Protein AF-A0A1J4K6P7-F1 (afdb_monomer)

Mean predicted aligned error: 7.51 Å

Secondary structure (DSSP, 8-state):
--HHHHHHHHHHHHHHHHHHHHHHH--SS-HHHHHHHHHHHHHHTTGGG-HHHHHHHHHHHHHHTTS-TT-TTHHHHHHHHHHHHHHHS-HHHHS-HHHHHHHHTT-HHHHHHHHHTTS--HHHHGGG--SHHHHHHTHHHHHHTTGGGG-TTS-S-HHHHHHHHHHHHHHHHS-TT-TTS---SSHHHHHHHHHHHHHH-S-SSHHHHHHHTT-HHHHHHHHHTSTT--TTPBPP--SS---TTTTT-BHHHHHHHTT-HHHHHHHHHTT----TTTHHHHHHHT-HHHHHHIIIII-----SHHHHHHHHHTT-HHHHHHHHHH-TTS---HHHHHHHHHHTT-HHHHHHHHHTT-S-HHHHHHH--GGGT----HHHHHHHHHHHTTS-SSTHHHHHHHHTT-

Foldseek 3Di:
DAPVVLLVLLVLLLQLLVLLVVLQPDPDDPNVVSLVSNVVSVVVVLCLVPVLSVLLSLLLLLLLLQLALLRQCSLVSSVVSVVCCVVPVVCPVSDPQQSNCVSNVLAQLNVVSCVVVVVHQCVVCVVVNPDVLSCLLCVVSCVVVVVVVVVVPDDNDPLVRLLVVLVVLVCQQDVPPQPLFDDQPDSVSSNVLSVVLLNSLDDSTPLLVCLSVLVQVSNCVSQVVDPDRDQQDWGGADSSHSDPVQRTGGNQLSSLLNLSPNVNVVCVVVVPQDDPVSVLSVLSNLNVVSVVCCCPVVNDDPQDPVSLLSNLLSVSVVVNVVCCVPRVVPPDPLLVNLVSNQVNVVSNVNSVCVVVVVDDPVVVVVPDPPVPPDDDDSSVVSSVVVVVVNDDDDPVVVVVVVVVPD

Structure (mmCIF, N/CA/C/O backbone):
data_AF-A0A1J4K6P7-F1
#
_entry.id   AF-A0A1J4K6P7-F1
#
loop_
_atom_site.group_PDB
_atom_site.id
_atom_site.type_symbol
_atom_site.label_atom_id
_atom_site.label_alt_id
_atom_site.label_comp_id
_atom_site.label_asym_id
_atom_site.label_entity_id
_atom_site.label_seq_id
_atom_site.pdbx_PDB_ins_code
_atom_site.Cartn_x
_atom_site.Cartn_y
_atom_site.Cartn_z
_atom_site.occupancy
_atom_site.B_iso_or_equiv
_atom_site.auth_seq_id
_atom_site.auth_comp_id
_atom_site.auth_asym_id
_atom_site.auth_atom_id
_atom_site.pdbx_PDB_model_num
ATOM 1 N N . MET A 1 1 ? -11.383 -5.041 30.333 1.00 62.16 1 MET A N 1
ATOM 2 C CA . MET A 1 1 ? -11.537 -5.976 29.207 1.00 62.16 1 MET A CA 1
ATOM 3 C C . MET A 1 1 ? -11.062 -7.347 29.671 1.00 62.16 1 MET A C 1
ATOM 5 O O . MET A 1 1 ? -10.123 -7.363 30.457 1.00 62.16 1 MET A O 1
ATOM 9 N N . SER A 1 2 ? -11.694 -8.459 29.292 1.00 74.19 2 SER A N 1
ATOM 10 C CA . SER A 1 2 ? -11.204 -9.821 29.612 1.00 74.19 2 SER A CA 1
ATOM 11 C C . SER A 1 2 ? -10.327 -10.404 28.489 1.00 74.19 2 SER A C 1
ATOM 13 O O . SER A 1 2 ? -10.301 -9.869 27.383 1.00 74.19 2 SER A O 1
ATOM 15 N N . TYR A 1 3 ? -9.611 -11.505 28.750 1.00 72.75 3 TYR A N 1
ATOM 16 C CA . TYR A 1 3 ? -8.866 -12.236 27.712 1.00 72.75 3 TYR A CA 1
ATOM 17 C C . TYR A 1 3 ? -9.781 -12.743 26.585 1.00 72.75 3 TYR A C 1
ATOM 19 O O . TYR A 1 3 ? -9.443 -12.630 25.406 1.00 72.75 3 TYR A O 1
ATOM 27 N N . ASP A 1 4 ? -10.966 -13.240 26.941 1.00 81.00 4 ASP A N 1
ATOM 28 C CA . ASP A 1 4 ? -11.960 -13.703 25.970 1.00 81.00 4 ASP A CA 1
ATOM 29 C C . ASP A 1 4 ? -12.467 -12.549 25.097 1.00 81.00 4 ASP A C 1
ATOM 31 O O . ASP A 1 4 ? -12.614 -12.690 23.886 1.00 81.00 4 ASP A O 1
ATOM 35 N N . GLU A 1 5 ? -12.647 -11.370 25.688 1.00 81.62 5 GLU A N 1
ATOM 36 C CA . GLU A 1 5 ? -13.043 -10.154 24.976 1.00 81.62 5 GLU A CA 1
ATOM 37 C C . GLU A 1 5 ? -11.942 -9.656 24.019 1.00 81.62 5 GLU A C 1
ATOM 39 O O . GLU A 1 5 ? -12.243 -9.278 22.888 1.00 81.62 5 GLU A O 1
ATOM 44 N N . LEU A 1 6 ? -10.658 -9.758 24.396 1.00 80.38 6 LEU A N 1
ATOM 45 C CA . LEU A 1 6 ? -9.544 -9.505 23.470 1.00 80.38 6 LEU A CA 1
ATOM 46 C C . LEU A 1 6 ? -9.575 -10.467 22.276 1.00 80.38 6 LEU A C 1
ATOM 48 O O . LEU A 1 6 ? -9.406 -10.034 21.136 1.00 80.38 6 LEU A O 1
ATOM 52 N N . LYS A 1 7 ? -9.781 -11.766 22.523 1.00 83.00 7 LYS A N 1
ATOM 53 C CA . LYS A 1 7 ? -9.889 -12.765 21.451 1.00 83.00 7 LYS A CA 1
ATOM 54 C C . LYS A 1 7 ? -11.044 -12.458 20.505 1.00 83.00 7 LYS A C 1
ATOM 56 O O . LYS A 1 7 ? -10.872 -12.604 19.297 1.00 83.00 7 LYS A O 1
ATOM 61 N N . ILE A 1 8 ? -12.181 -12.007 21.035 1.00 89.31 8 ILE A N 1
ATOM 62 C CA . ILE A 1 8 ? -13.330 -11.572 20.233 1.00 89.31 8 ILE A CA 1
ATOM 63 C C . ILE A 1 8 ? -12.943 -10.379 19.351 1.00 89.31 8 ILE A C 1
ATOM 65 O O . ILE A 1 8 ? -13.130 -10.451 18.140 1.00 89.31 8 ILE A O 1
ATOM 69 N N . HIS A 1 9 ? -12.329 -9.331 19.909 1.00 89.94 9 HIS A N 1
ATOM 70 C CA . HIS A 1 9 ? -11.902 -8.172 19.115 1.00 89.94 9 HIS A CA 1
ATOM 71 C C . HIS A 1 9 ? -10.860 -8.534 18.049 1.00 89.94 9 HIS A C 1
ATOM 73 O O . HIS A 1 9 ? -10.942 -8.051 16.923 1.00 89.94 9 HIS A O 1
ATOM 79 N N . LEU A 1 10 ? -9.889 -9.397 18.365 1.00 90.06 10 LEU A N 1
ATOM 80 C CA . LEU A 1 10 ? -8.894 -9.850 17.387 1.00 90.06 10 LEU A CA 1
ATOM 81 C C . LEU A 1 10 ? -9.520 -10.679 16.268 1.00 90.06 10 LEU A C 1
ATOM 83 O O . LEU A 1 10 ? -9.103 -10.547 15.119 1.00 90.06 10 LEU A O 1
ATOM 87 N N . LYS A 1 11 ? -10.533 -11.487 16.589 1.00 94.19 11 LYS A N 1
ATOM 88 C CA . LYS A 1 11 ? -11.312 -12.212 15.589 1.00 94.19 11 LYS A CA 1
ATOM 89 C C . LYS A 1 11 ? -12.045 -11.244 14.661 1.00 94.19 11 LYS A C 1
ATOM 91 O O . LYS A 1 11 ? -11.873 -11.338 13.455 1.00 94.19 11 LYS A O 1
ATOM 96 N N . GLN A 1 12 ? -12.764 -10.268 15.215 1.00 95.38 12 GLN A N 1
ATOM 97 C CA . GLN A 1 12 ? -13.470 -9.251 14.427 1.00 95.38 12 GLN A CA 1
ATOM 98 C C . GLN A 1 12 ? -12.512 -8.431 13.548 1.00 95.38 12 GLN A C 1
ATOM 100 O O . GLN A 1 12 ? -12.794 -8.172 12.383 1.00 95.38 12 GLN A O 1
ATOM 105 N N . LEU A 1 13 ? -11.345 -8.055 14.084 1.00 95.94 13 LEU A N 1
ATOM 106 C CA . LEU A 1 13 ? -10.299 -7.366 13.324 1.00 95.94 13 LEU A CA 1
ATOM 107 C C . LEU A 1 13 ? -9.726 -8.237 12.198 1.00 95.94 13 LEU A C 1
ATOM 109 O O . LEU A 1 13 ? -9.405 -7.721 11.131 1.00 95.94 13 LEU A O 1
ATOM 113 N N . SER A 1 14 ? -9.586 -9.543 12.424 1.00 97.00 14 SER A N 1
ATOM 114 C CA . SER A 1 14 ? -9.180 -10.503 11.395 1.00 97.00 14 SER A CA 1
ATOM 115 C C . SER A 1 14 ? -10.239 -10.631 10.296 1.00 97.00 14 SER A C 1
ATOM 117 O O . SER A 1 14 ? -9.896 -10.557 9.116 1.00 97.00 14 SER A O 1
ATOM 119 N N . GLU A 1 15 ? -11.515 -10.739 10.677 1.00 98.12 15 GLU A N 1
ATOM 120 C CA . GLU A 1 15 ? -12.666 -10.821 9.768 1.00 98.12 15 GLU A CA 1
ATOM 121 C C . GLU A 1 15 ? -12.738 -9.583 8.862 1.00 98.12 15 GLU A C 1
ATOM 123 O O . GLU A 1 15 ? -12.613 -9.718 7.643 1.00 98.12 15 GLU A O 1
ATOM 128 N N . ILE A 1 16 ? -12.789 -8.371 9.434 1.00 98.38 16 ILE A N 1
ATOM 129 C CA . ILE A 1 16 ? -12.826 -7.134 8.635 1.00 98.38 16 ILE A CA 1
ATOM 130 C C . ILE A 1 16 ? -11.554 -6.953 7.794 1.00 98.38 16 ILE A C 1
ATOM 132 O O . ILE A 1 16 ? -11.623 -6.457 6.673 1.00 98.38 16 ILE A O 1
ATOM 136 N N . ASN A 1 17 ? -10.381 -7.380 8.282 1.00 97.94 17 ASN A N 1
ATOM 137 C CA . A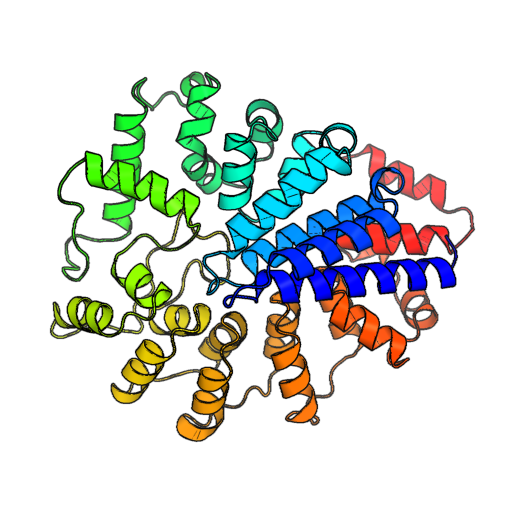SN A 1 17 ? -9.146 -7.346 7.494 1.00 97.94 17 ASN A CA 1
ATOM 138 C C . ASN A 1 17 ? -9.218 -8.266 6.270 1.00 97.94 17 ASN A C 1
ATOM 140 O O . ASN A 1 17 ? -8.771 -7.872 5.194 1.00 97.94 17 ASN A O 1
ATOM 144 N N . SER A 1 18 ? -9.778 -9.469 6.415 1.00 98.12 18 SER A N 1
ATOM 145 C CA . SER A 1 18 ? -9.983 -10.386 5.290 1.00 98.12 18 SER A CA 1
ATOM 146 C C . SER A 1 18 ? -10.961 -9.803 4.273 1.00 98.12 18 SER A C 1
ATOM 148 O O . SER A 1 18 ? -10.648 -9.762 3.087 1.00 98.12 18 SER A O 1
ATOM 150 N N . GLU A 1 19 ? -12.099 -9.283 4.731 1.00 98.44 19 GLU A N 1
ATOM 151 C CA . GLU A 1 19 ? -13.125 -8.690 3.865 1.00 98.44 19 GLU A CA 1
ATOM 152 C C . GLU A 1 19 ? -12.607 -7.460 3.113 1.00 98.44 19 GLU A C 1
ATOM 154 O O . GLU A 1 19 ? -12.846 -7.316 1.913 1.00 98.44 19 GLU A O 1
ATOM 159 N N . LEU A 1 20 ? -11.829 -6.605 3.787 1.00 98.06 20 LEU A N 1
ATOM 160 C CA . LEU A 1 20 ? -11.128 -5.490 3.153 1.00 98.06 20 LEU A CA 1
ATOM 161 C C . LEU A 1 20 ? -10.164 -5.991 2.077 1.00 98.06 20 LEU A C 1
ATOM 163 O O . LEU A 1 20 ? -10.170 -5.471 0.965 1.00 98.06 20 LEU A O 1
ATOM 167 N N . LEU A 1 21 ? -9.340 -7.000 2.365 1.00 97.00 21 LEU A N 1
ATOM 168 C CA . LEU A 1 21 ? -8.411 -7.544 1.373 1.00 97.00 21 LEU A CA 1
ATOM 169 C C . LEU A 1 21 ? -9.144 -8.138 0.166 1.00 97.00 21 LEU A C 1
ATOM 171 O O . LEU A 1 21 ? -8.717 -7.898 -0.965 1.00 97.00 21 LEU A O 1
ATOM 175 N N . ASP A 1 22 ? -10.238 -8.864 0.378 1.00 96.31 22 ASP A N 1
ATOM 176 C CA . ASP A 1 22 ? -11.040 -9.440 -0.703 1.00 96.31 22 ASP A CA 1
ATOM 177 C C . ASP A 1 22 ? -11.667 -8.343 -1.569 1.00 96.31 22 ASP A C 1
ATOM 179 O O . ASP A 1 22 ? -11.525 -8.362 -2.794 1.00 96.31 22 ASP A O 1
ATOM 183 N N . TYR A 1 23 ? -12.278 -7.334 -0.943 1.00 96.94 23 TYR A N 1
ATOM 184 C CA . TYR A 1 23 ? -12.861 -6.188 -1.637 1.00 96.94 23 TYR A CA 1
ATOM 185 C C . TYR A 1 23 ? -11.826 -5.402 -2.442 1.00 96.94 23 TYR A C 1
ATOM 187 O O . TYR A 1 23 ? -12.054 -5.070 -3.609 1.00 96.94 23 TYR A O 1
ATOM 195 N N . LEU A 1 24 ? -10.672 -5.110 -1.839 1.00 95.44 24 LEU A N 1
ATOM 196 C CA . LEU A 1 24 ? -9.632 -4.327 -2.493 1.00 95.44 24 LEU A CA 1
ATOM 197 C C . LEU A 1 24 ? -9.019 -5.105 -3.658 1.00 95.44 24 LEU A C 1
ATOM 199 O O . LEU A 1 24 ? -8.861 -4.525 -4.724 1.00 95.44 24 LEU A O 1
ATOM 203 N N . ASN A 1 25 ? -8.729 -6.401 -3.513 1.00 92.62 25 ASN A N 1
ATOM 204 C CA . ASN A 1 25 ? -8.102 -7.200 -4.577 1.00 92.62 25 ASN A CA 1
ATOM 205 C C . ASN A 1 25 ? -9.068 -7.619 -5.703 1.00 92.62 25 ASN A C 1
ATOM 207 O O . ASN A 1 25 ? -8.621 -8.186 -6.702 1.00 92.62 25 ASN A O 1
ATOM 211 N N . ASN A 1 26 ? -10.372 -7.376 -5.567 1.00 92.75 26 ASN A N 1
ATOM 212 C CA . ASN A 1 26 ? -11.339 -7.740 -6.594 1.00 92.75 26 ASN A CA 1
ATOM 213 C C . ASN A 1 26 ? -11.311 -6.765 -7.786 1.00 92.75 26 ASN A C 1
ATOM 215 O O . ASN A 1 26 ? -11.627 -5.589 -7.642 1.00 92.75 26 ASN A O 1
ATOM 219 N N . GLU A 1 27 ? -10.978 -7.256 -8.981 1.00 84.31 27 GLU A N 1
ATOM 220 C CA . GLU A 1 27 ? -11.012 -6.470 -10.229 1.00 84.31 27 GLU A CA 1
ATOM 221 C C . GLU A 1 27 ? -12.205 -6.824 -11.138 1.00 84.31 27 GLU A C 1
ATOM 223 O O . GLU A 1 27 ? -12.452 -6.142 -12.131 1.00 84.31 27 GLU A O 1
ATOM 228 N N . LYS A 1 28 ? -12.940 -7.911 -10.851 1.00 72.25 28 LYS A N 1
ATOM 229 C CA . LYS A 1 28 ? -13.836 -8.576 -11.823 1.00 72.25 28 LYS A CA 1
ATOM 230 C C . LYS A 1 28 ? -15.338 -8.404 -11.547 1.00 72.25 28 LYS A C 1
ATOM 232 O O . LYS A 1 28 ? -16.140 -9.192 -12.045 1.00 72.25 28 LYS A O 1
ATOM 237 N N . GLY A 1 29 ? -15.732 -7.352 -10.829 1.00 70.31 29 GLY A N 1
ATOM 238 C CA . GLY A 1 29 ? -17.128 -7.102 -10.436 1.00 70.31 29 GLY A CA 1
ATOM 239 C C . GLY A 1 29 ? -17.556 -7.915 -9.206 1.00 70.31 29 GLY A C 1
ATOM 240 O O . GLY A 1 29 ? -16.793 -8.737 -8.714 1.00 70.31 29 GLY A O 1
ATOM 241 N N . GLY A 1 30 ? -18.759 -7.671 -8.673 1.00 79.25 30 GLY A N 1
ATOM 242 C CA . GLY A 1 30 ? -19.183 -8.212 -7.363 1.00 79.25 30 GLY A CA 1
ATOM 243 C C . GLY A 1 30 ? -18.736 -7.362 -6.166 1.00 79.25 30 GLY A C 1
ATOM 244 O O . GLY A 1 30 ? -18.791 -7.806 -5.023 1.00 79.25 30 GLY A O 1
ATOM 245 N N . ASP A 1 31 ? -18.299 -6.131 -6.437 1.00 88.94 31 ASP A N 1
ATOM 246 C CA . ASP A 1 31 ? -17.830 -5.184 -5.428 1.00 88.94 31 ASP A CA 1
ATOM 247 C C . ASP A 1 31 ? -18.919 -4.819 -4.409 1.00 88.94 31 ASP A C 1
ATOM 249 O O . ASP A 1 31 ? -18.596 -4.628 -3.245 1.00 88.94 31 ASP A O 1
ATOM 253 N N . GLU A 1 32 ? -20.196 -4.803 -4.804 1.00 94.94 32 GLU A N 1
ATOM 254 C CA . GLU A 1 32 ? -21.315 -4.480 -3.907 1.00 94.94 32 GLU A CA 1
ATOM 255 C C . GLU A 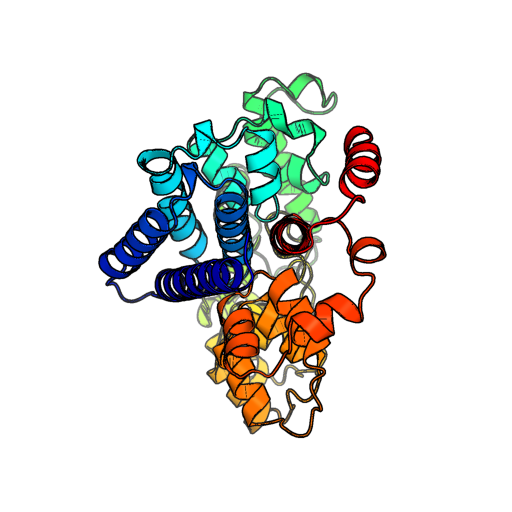1 32 ? -21.453 -5.486 -2.753 1.00 94.94 32 GLU A C 1
ATOM 257 O O . GLU A 1 32 ? -21.522 -5.074 -1.601 1.00 94.94 32 GLU A O 1
ATOM 262 N N . GLU A 1 33 ? -21.410 -6.797 -3.023 1.00 96.19 33 GLU A N 1
ATOM 263 C CA . GLU A 1 33 ? -21.543 -7.823 -1.972 1.00 96.19 33 GLU A CA 1
ATOM 264 C C . GLU A 1 33 ? -20.358 -7.786 -0.994 1.00 96.19 33 GLU A C 1
ATOM 266 O O . GLU A 1 33 ? -20.533 -7.884 0.221 1.00 96.19 33 GLU A O 1
ATOM 271 N N . LEU A 1 34 ? -19.136 -7.640 -1.517 1.00 97.12 34 LEU A N 1
ATOM 272 C CA . LEU A 1 34 ? -17.927 -7.543 -0.694 1.00 97.12 34 LEU A CA 1
ATOM 273 C C . LEU A 1 34 ? -17.928 -6.263 0.148 1.00 97.12 34 LEU A C 1
ATOM 275 O O . LEU A 1 34 ? -17.554 -6.289 1.319 1.00 97.12 34 LEU A O 1
ATOM 279 N N . PHE A 1 35 ? -18.389 -5.157 -0.431 1.00 97.38 35 PHE A N 1
ATOM 280 C CA . PHE A 1 35 ? -18.542 -3.893 0.270 1.00 97.38 35 PHE A CA 1
ATOM 281 C C . PHE A 1 35 ? -19.590 -3.980 1.385 1.00 97.38 35 PHE A C 1
ATOM 283 O O . PHE A 1 35 ? -19.324 -3.566 2.513 1.00 97.38 35 PHE A O 1
ATOM 290 N N . GLU A 1 36 ? -20.754 -4.576 1.114 1.00 97.75 36 GLU A N 1
ATOM 291 C CA . GLU A 1 36 ? -21.800 -4.786 2.119 1.00 97.75 36 GLU A CA 1
ATOM 292 C C . GLU A 1 36 ? -21.315 -5.633 3.300 1.00 97.75 36 GLU A C 1
ATOM 294 O O . GLU A 1 36 ? -21.654 -5.318 4.443 1.00 97.75 36 GLU A O 1
ATOM 299 N N . LYS A 1 37 ? -20.488 -6.663 3.058 1.00 98.12 37 LYS A N 1
ATOM 300 C CA . LYS A 1 37 ? -19.860 -7.458 4.130 1.00 98.12 37 LYS A CA 1
ATOM 301 C C . LYS A 1 37 ? -19.040 -6.577 5.070 1.00 98.12 37 LYS A C 1
ATOM 303 O O . LYS A 1 37 ? -19.324 -6.573 6.264 1.00 98.12 37 LYS A O 1
ATOM 308 N N . ILE A 1 38 ? -18.156 -5.733 4.527 1.00 98.44 38 ILE A N 1
ATOM 309 C CA . ILE A 1 38 ? -17.341 -4.795 5.322 1.00 98.44 38 ILE A CA 1
ATOM 310 C C . ILE A 1 38 ? -18.227 -3.900 6.196 1.00 98.44 38 ILE A C 1
ATOM 312 O O . ILE A 1 38 ? -17.956 -3.715 7.384 1.00 98.44 38 ILE A O 1
ATOM 316 N N . ILE A 1 39 ? -19.295 -3.337 5.622 1.00 98.25 39 ILE A N 1
ATOM 317 C CA . ILE A 1 39 ? -20.199 -2.438 6.350 1.00 98.25 39 ILE A CA 1
ATOM 318 C C . ILE A 1 39 ? -20.975 -3.183 7.443 1.00 98.25 39 ILE A C 1
ATOM 320 O O . ILE A 1 39 ? -21.171 -2.637 8.530 1.00 98.25 39 ILE A O 1
ATOM 324 N N . ASN A 1 40 ? -21.414 -4.415 7.194 1.00 97.94 40 ASN A N 1
ATOM 325 C CA . ASN A 1 40 ? -22.115 -5.220 8.194 1.00 97.94 40 ASN A CA 1
ATOM 326 C C . ASN A 1 40 ? -21.185 -5.622 9.343 1.00 97.94 40 ASN A C 1
ATOM 328 O O . ASN A 1 40 ? -21.529 -5.391 10.501 1.00 97.94 40 ASN A O 1
ATOM 332 N N . THR A 1 41 ? -19.972 -6.080 9.038 1.00 98.31 41 THR A N 1
ATOM 333 C CA . THR A 1 41 ? -18.950 -6.380 10.049 1.00 98.31 41 THR A CA 1
ATOM 334 C C . THR A 1 41 ? -18.622 -5.143 10.886 1.00 98.31 41 THR A C 1
ATOM 336 O O . THR A 1 41 ? -18.596 -5.205 12.114 1.00 98.31 41 THR A O 1
ATOM 339 N N . ALA A 1 42 ? -18.466 -3.973 10.258 1.00 97.69 42 ALA A N 1
ATOM 340 C CA . ALA A 1 42 ? -18.243 -2.721 10.977 1.00 97.69 42 ALA A CA 1
ATOM 341 C C . ALA A 1 42 ? -19.414 -2.346 11.912 1.00 97.69 42 ALA A C 1
ATOM 343 O O . ALA A 1 42 ? -19.177 -1.819 13.004 1.00 97.69 42 ALA A O 1
ATOM 344 N N . LYS A 1 43 ? -20.673 -2.622 11.532 1.00 96.88 43 LYS A N 1
ATOM 345 C CA . LYS A 1 43 ? -21.847 -2.412 12.409 1.00 96.88 43 LYS A CA 1
ATOM 346 C C . LYS A 1 43 ? -21.792 -3.325 13.629 1.00 96.88 43 LYS A C 1
ATOM 348 O O . LYS A 1 43 ? -21.979 -2.847 14.749 1.00 96.88 43 LYS A O 1
ATOM 353 N N . ASP A 1 44 ? -21.466 -4.596 13.423 1.00 97.19 44 ASP A N 1
ATOM 354 C CA . ASP A 1 44 ? -21.381 -5.597 14.492 1.00 97.19 44 ASP A CA 1
ATOM 355 C C . ASP A 1 44 ? -20.245 -5.301 15.488 1.00 97.19 44 ASP A C 1
ATOM 357 O O . ASP A 1 44 ? -20.327 -5.657 16.665 1.00 97.19 44 ASP A O 1
ATOM 361 N N . MET A 1 45 ? -19.206 -4.582 15.052 1.00 95.56 45 MET A N 1
ATOM 362 C CA . MET A 1 45 ? -18.102 -4.124 15.904 1.00 95.56 45 MET A CA 1
ATOM 363 C C . MET A 1 45 ? -18.457 -2.934 16.816 1.00 95.56 45 MET A C 1
ATOM 365 O O . MET A 1 45 ? -17.657 -2.581 17.683 1.00 95.56 45 MET A O 1
ATOM 369 N N . ASN A 1 46 ? -19.624 -2.297 16.644 1.00 94.44 46 ASN A N 1
ATOM 370 C CA . ASN A 1 46 ? -20.078 -1.144 17.438 1.00 94.44 46 ASN A CA 1
ATOM 371 C C . ASN A 1 46 ? -19.021 -0.016 17.557 1.00 94.44 46 ASN A C 1
ATOM 373 O O . ASN A 1 46 ? -18.753 0.517 18.642 1.00 94.44 46 ASN A O 1
ATOM 377 N N . LEU A 1 47 ? -18.404 0.337 16.420 1.00 94.62 47 LEU A N 1
ATOM 378 C CA . LEU A 1 47 ? -17.213 1.198 16.343 1.00 94.62 47 LEU A CA 1
ATOM 379 C C . LEU A 1 47 ? -17.377 2.560 17.037 1.00 94.62 47 LEU A C 1
ATOM 381 O O . LEU A 1 47 ? -16.461 3.004 17.724 1.00 94.62 47 LEU A O 1
ATOM 385 N N . VAL A 1 48 ? -18.547 3.199 16.930 1.00 96.69 48 VAL A N 1
ATOM 386 C CA . VAL A 1 48 ? -18.814 4.526 17.527 1.00 96.69 48 VAL A CA 1
ATOM 387 C C . VAL A 1 48 ? -18.620 4.518 19.046 1.00 96.69 48 VAL A C 1
ATOM 389 O O . VAL A 1 48 ? -18.090 5.466 19.619 1.00 96.69 48 VAL A O 1
ATOM 392 N N . SER A 1 49 ? -19.011 3.425 19.705 1.00 94.31 49 SER A N 1
ATOM 393 C CA . SER A 1 49 ? -18.879 3.279 21.158 1.00 94.31 49 SER A CA 1
ATOM 394 C C . SER A 1 49 ? -17.477 2.855 21.608 1.00 94.31 49 SER A C 1
ATOM 396 O O . SER A 1 49 ? -17.148 2.964 22.790 1.00 94.31 49 SER A O 1
ATOM 398 N N . ASN A 1 50 ? -16.648 2.371 20.680 1.00 90.19 50 ASN A N 1
ATOM 399 C CA . ASN A 1 50 ? -15.333 1.814 20.961 1.00 90.19 50 ASN A CA 1
ATOM 400 C C . ASN A 1 50 ? -14.259 2.548 20.151 1.00 90.19 50 ASN A C 1
ATOM 402 O O . ASN A 1 50 ? -13.764 2.060 19.133 1.00 90.19 50 ASN A O 1
ATOM 406 N N . PHE A 1 51 ? -13.870 3.725 20.651 1.00 88.12 51 PHE A N 1
ATOM 407 C CA . PHE A 1 51 ? -12.873 4.602 20.031 1.00 88.12 51 PHE A CA 1
ATOM 408 C C . PHE A 1 51 ? -11.581 3.868 19.633 1.00 88.12 51 PHE A C 1
ATOM 410 O O . PHE A 1 51 ? -11.044 4.093 18.548 1.00 88.12 51 PHE A O 1
ATOM 417 N N . HIS A 1 52 ? -11.084 2.963 20.480 1.00 85.44 52 HIS A N 1
ATOM 418 C CA . HIS A 1 52 ? -9.855 2.214 20.216 1.00 85.44 52 HIS A CA 1
ATOM 419 C C . HIS A 1 52 ? -10.020 1.213 19.074 1.00 85.44 52 HIS A C 1
ATOM 421 O O . HIS A 1 52 ? -9.189 1.165 18.165 1.00 85.44 52 HIS A O 1
ATOM 427 N N . LEU A 1 53 ? -11.104 0.439 19.075 1.00 89.69 53 LEU A N 1
ATOM 428 C CA . LEU A 1 53 ? -11.390 -0.477 17.975 1.00 89.69 53 LEU A CA 1
ATOM 429 C C . LEU A 1 53 ? -11.583 0.295 16.664 1.00 89.69 53 LEU A C 1
ATOM 431 O O . LEU A 1 53 ? -11.010 -0.076 15.641 1.00 89.69 53 LEU A O 1
ATOM 435 N N . TYR A 1 54 ? -12.278 1.431 16.715 1.00 95.12 54 TYR A N 1
ATOM 436 C CA . TYR A 1 54 ? -12.479 2.292 15.556 1.00 95.12 54 TYR A CA 1
ATOM 437 C C . TYR A 1 54 ? -11.155 2.846 15.007 1.00 95.12 54 TYR A C 1
ATOM 439 O O . TYR A 1 54 ? -10.850 2.694 13.825 1.00 95.12 54 TYR A O 1
ATOM 447 N N . THR A 1 55 ? -10.303 3.386 15.879 1.00 92.44 55 THR A N 1
ATOM 448 C CA . THR A 1 55 ? -8.951 3.852 15.524 1.00 92.44 55 THR A CA 1
ATOM 449 C C . THR A 1 55 ? -8.126 2.737 14.872 1.00 92.44 55 THR A C 1
ATOM 451 O O . THR A 1 55 ? -7.377 2.983 13.923 1.00 92.44 55 THR A O 1
ATOM 454 N N . THR A 1 56 ? -8.278 1.498 15.351 1.00 91.50 56 THR A N 1
ATOM 455 C CA . THR A 1 56 ? -7.586 0.319 14.813 1.00 91.50 56 THR A CA 1
ATOM 456 C C . THR A 1 56 ? -8.045 -0.009 13.397 1.00 91.50 56 THR A C 1
ATOM 458 O O . THR A 1 56 ? -7.207 -0.188 12.514 1.00 91.50 56 THR A O 1
ATOM 461 N N . VAL A 1 57 ? -9.360 -0.026 13.160 1.00 96.31 57 VAL A N 1
ATOM 462 C CA . VAL A 1 57 ? -9.935 -0.250 11.826 1.00 96.31 57 VAL A CA 1
ATOM 463 C C . VAL A 1 57 ? -9.491 0.845 10.854 1.00 96.31 57 VAL A C 1
ATOM 465 O O . VAL A 1 57 ? -9.052 0.538 9.748 1.00 96.31 57 VAL A O 1
ATOM 468 N N . LEU A 1 58 ? -9.505 2.117 11.266 1.00 96.62 58 LEU A N 1
ATOM 469 C CA . LEU A 1 58 ? -9.018 3.214 10.420 1.00 96.62 58 LEU A CA 1
ATOM 470 C C . LEU A 1 58 ? -7.519 3.085 10.112 1.00 96.62 58 LEU A C 1
ATOM 472 O O . LEU A 1 58 ? -7.109 3.240 8.964 1.00 96.62 58 LEU A O 1
ATOM 476 N N . SER A 1 59 ? -6.702 2.728 11.106 1.00 93.62 59 SER A N 1
ATOM 477 C CA . SER A 1 59 ? -5.262 2.491 10.914 1.00 93.62 59 SER A CA 1
ATOM 478 C C . SER A 1 59 ? -4.991 1.315 9.972 1.00 93.62 59 SER A C 1
ATOM 480 O O . SER A 1 59 ? -4.025 1.330 9.206 1.00 93.62 59 SER A O 1
ATOM 482 N N . LEU A 1 60 ? -5.825 0.275 10.029 1.00 95.81 60 LEU A N 1
ATOM 483 C CA . LEU A 1 60 ? -5.776 -0.838 9.093 1.00 95.81 60 LEU A CA 1
ATOM 484 C C . LEU A 1 60 ? -6.070 -0.363 7.665 1.00 95.81 60 LEU A C 1
ATOM 486 O O . LEU A 1 60 ? -5.262 -0.615 6.772 1.00 95.81 60 LEU A O 1
ATOM 490 N N . ILE A 1 61 ? -7.169 0.370 7.464 1.00 97.19 61 ILE A N 1
ATOM 491 C CA . ILE A 1 61 ? -7.547 0.936 6.161 1.00 97.19 61 ILE A CA 1
ATOM 492 C C . ILE A 1 61 ? -6.405 1.796 5.594 1.00 97.19 61 ILE A C 1
ATOM 494 O O . ILE A 1 61 ? -6.029 1.629 4.431 1.00 97.19 61 ILE A O 1
ATOM 498 N N . THR A 1 62 ? -5.780 2.653 6.412 1.00 94.88 62 THR A N 1
ATOM 499 C CA . THR A 1 62 ? -4.612 3.443 5.987 1.00 94.88 62 THR A CA 1
ATOM 500 C C . THR A 1 62 ? -3.464 2.555 5.524 1.00 94.88 62 THR A C 1
ATOM 502 O O . THR A 1 62 ? -2.900 2.795 4.457 1.00 94.88 62 THR A O 1
ATOM 505 N N . ASN A 1 63 ? -3.093 1.530 6.292 1.00 93.19 63 ASN A N 1
ATOM 506 C CA . ASN A 1 63 ? -1.987 0.649 5.913 1.00 93.19 63 ASN A CA 1
ATOM 507 C C . ASN A 1 63 ? -2.287 -0.114 4.620 1.00 93.19 63 ASN A C 1
ATOM 509 O O . ASN A 1 63 ? -1.410 -0.238 3.762 1.00 93.19 63 ASN A O 1
ATOM 513 N N . LEU A 1 64 ? -3.527 -0.574 4.447 1.00 95.81 64 LEU A N 1
ATOM 514 C CA . LEU A 1 64 ? -3.941 -1.252 3.225 1.00 95.81 64 LEU A CA 1
ATOM 515 C C . LEU A 1 64 ? -3.842 -0.330 2.006 1.00 95.81 64 LEU A C 1
ATOM 517 O O . LEU A 1 64 ? -3.385 -0.791 0.960 1.00 95.81 64 LEU A O 1
ATOM 521 N N . SER A 1 65 ? -4.125 0.969 2.161 1.00 94.81 65 SER A N 1
ATOM 522 C CA . SER A 1 65 ? -4.062 1.967 1.079 1.00 94.81 65 SER A CA 1
ATOM 523 C C . SER A 1 65 ? -2.706 2.104 0.381 1.00 94.81 65 SER A C 1
ATOM 525 O O . SER A 1 65 ? -2.654 2.612 -0.734 1.00 94.81 65 SER A O 1
ATOM 527 N N . ILE A 1 66 ? -1.616 1.664 1.019 1.00 92.56 66 ILE A N 1
ATOM 528 C CA . ILE A 1 66 ? -0.254 1.691 0.456 1.00 92.56 66 ILE A CA 1
ATOM 529 C C . ILE A 1 66 ? 0.321 0.287 0.219 1.00 92.56 66 ILE A C 1
ATOM 531 O O . ILE A 1 66 ? 1.474 0.142 -0.175 1.00 92.56 66 ILE A O 1
ATOM 535 N N . SER A 1 67 ? -0.455 -0.763 0.496 1.00 92.75 67 SER A N 1
ATOM 536 C CA . SER A 1 67 ? 0.018 -2.153 0.482 1.00 92.75 67 SER A CA 1
ATOM 537 C C . SER A 1 67 ? -0.118 -2.850 -0.880 1.00 92.75 67 SER A C 1
ATOM 539 O O . SER A 1 67 ? 0.327 -3.989 -1.031 1.00 92.75 67 SER A O 1
ATOM 541 N N . ARG A 1 68 ? -0.758 -2.209 -1.866 1.00 91.19 68 ARG A N 1
ATOM 542 C CA . ARG A 1 68 ? -1.005 -2.755 -3.214 1.00 91.19 68 ARG A CA 1
ATOM 543 C C . ARG A 1 68 ? -0.719 -1.699 -4.286 1.00 91.19 68 ARG A C 1
ATOM 545 O O . ARG A 1 68 ? -1.658 -1.198 -4.899 1.00 91.19 68 ARG A O 1
ATOM 552 N N . PRO A 1 69 ? 0.553 -1.356 -4.533 1.00 88.31 69 PRO A N 1
ATOM 553 C CA . PRO A 1 69 ? 0.903 -0.380 -5.572 1.00 88.31 69 PRO A CA 1
ATOM 554 C C . PRO A 1 69 ? 0.375 -0.768 -6.967 1.00 88.31 69 PRO A C 1
ATOM 556 O O . PRO A 1 69 ? 0.028 0.100 -7.758 1.00 88.31 69 PRO A O 1
ATOM 559 N N . SER A 1 70 ? 0.244 -2.065 -7.265 1.00 86.50 70 SER A N 1
ATOM 560 C CA . SER A 1 70 ? -0.300 -2.562 -8.536 1.00 86.50 70 SER A CA 1
ATOM 561 C C . SER A 1 70 ? -1.797 -2.290 -8.737 1.00 86.50 70 SER A C 1
ATOM 563 O O . SER A 1 70 ? -2.273 -2.291 -9.873 1.00 86.50 70 SER A O 1
ATOM 565 N N . ASN A 1 71 ? -2.555 -2.038 -7.666 1.00 90.31 71 ASN A N 1
ATOM 566 C CA . ASN A 1 71 ? -4.002 -1.888 -7.736 1.00 90.31 71 ASN A CA 1
ATOM 567 C C . ASN A 1 71 ? -4.416 -0.419 -7.848 1.00 90.31 71 ASN A C 1
ATOM 569 O O . ASN A 1 71 ? -4.513 0.303 -6.858 1.00 90.31 71 ASN A O 1
ATOM 573 N N . LYS A 1 72 ? -4.759 0.004 -9.063 1.00 87.50 72 LYS A N 1
ATOM 574 C CA . LYS A 1 72 ? -5.132 1.395 -9.369 1.00 87.50 72 LYS A CA 1
ATOM 575 C C . LYS A 1 72 ? -6.440 1.850 -8.728 1.00 87.50 72 LYS A C 1
ATOM 577 O O . LYS A 1 72 ? -6.638 3.045 -8.547 1.00 87.50 72 LYS A O 1
ATOM 582 N N . SER A 1 73 ? -7.328 0.914 -8.397 1.00 91.06 73 SER A N 1
ATOM 583 C CA . SER A 1 73 ? -8.639 1.222 -7.815 1.00 91.06 73 SER A CA 1
ATOM 584 C C . SER A 1 73 ? -8.608 1.341 -6.291 1.00 91.06 73 SER A C 1
ATOM 586 O O . SER A 1 73 ? -9.595 1.772 -5.696 1.00 91.06 73 SER A O 1
ATOM 588 N N . ILE A 1 74 ? -7.488 0.988 -5.644 1.00 93.00 74 ILE A N 1
ATOM 589 C CA . ILE A 1 74 ? -7.428 0.842 -4.185 1.00 93.00 74 ILE A CA 1
ATOM 590 C C . ILE A 1 74 ? -7.823 2.119 -3.443 1.00 93.00 74 ILE A C 1
ATOM 592 O O . ILE A 1 74 ? -8.565 2.057 -2.466 1.00 93.00 74 ILE A O 1
ATOM 596 N N . ILE A 1 75 ? -7.375 3.282 -3.922 1.00 93.44 75 ILE A N 1
ATOM 597 C CA . ILE A 1 75 ? -7.685 4.565 -3.289 1.00 93.44 75 ILE A CA 1
ATOM 598 C C . ILE A 1 75 ? -9.166 4.892 -3.431 1.00 93.44 75 ILE A C 1
ATOM 600 O O . ILE A 1 75 ? -9.780 5.313 -2.456 1.00 93.44 75 ILE A O 1
ATOM 604 N N . ASP A 1 76 ? -9.753 4.670 -4.605 1.00 94.19 76 ASP A N 1
ATOM 605 C CA . ASP A 1 76 ? -11.169 4.958 -4.836 1.00 94.19 76 ASP A CA 1
ATOM 606 C C . ASP A 1 76 ? -12.058 4.035 -3.988 1.00 94.19 76 ASP A C 1
ATOM 608 O O . ASP A 1 76 ? -12.982 4.507 -3.323 1.00 94.19 76 ASP A O 1
ATOM 612 N N . LYS A 1 77 ? -11.705 2.747 -3.900 1.00 96.25 77 LYS A N 1
ATOM 613 C CA . LYS A 1 77 ? -12.368 1.772 -3.022 1.00 96.25 77 LYS A CA 1
ATOM 614 C C . LYS A 1 77 ? -12.261 2.144 -1.542 1.00 96.25 77 LYS A C 1
ATOM 616 O O . LYS A 1 77 ? -13.246 2.064 -0.812 1.00 96.25 77 LYS A O 1
ATOM 621 N N . ILE A 1 78 ? -11.089 2.586 -1.087 1.00 97.19 78 ILE A N 1
ATOM 622 C CA . ILE A 1 78 ? -10.897 3.040 0.297 1.00 97.19 78 ILE A CA 1
ATOM 623 C C . ILE A 1 78 ? -11.692 4.309 0.580 1.00 97.19 78 ILE A C 1
ATOM 625 O O . ILE A 1 78 ? -12.327 4.408 1.627 1.00 97.19 78 ILE A O 1
ATOM 629 N N . VAL A 1 79 ? -11.700 5.270 -0.342 1.00 97.19 79 VAL A N 1
ATOM 630 C CA . VAL A 1 79 ? -12.503 6.488 -0.199 1.00 97.19 79 VAL A CA 1
ATOM 631 C C . VAL A 1 79 ? -13.984 6.142 -0.082 1.00 97.19 79 VAL A C 1
ATOM 633 O O . VAL A 1 79 ? -14.656 6.716 0.769 1.00 97.19 79 VAL A O 1
ATOM 636 N N . GLN A 1 80 ? -14.479 5.174 -0.854 1.00 97.44 80 GLN A N 1
ATOM 637 C CA . GLN A 1 80 ? -15.856 4.695 -0.741 1.00 97.44 80 GLN A CA 1
ATOM 638 C C . GLN A 1 80 ? -16.165 4.144 0.661 1.00 97.44 80 GLN A C 1
ATOM 640 O O . GLN A 1 80 ? -17.184 4.505 1.243 1.00 97.44 80 GLN A O 1
ATOM 645 N N . ILE A 1 81 ? -15.265 3.343 1.244 1.00 98.44 81 ILE A N 1
ATOM 646 C CA . ILE A 1 81 ? -15.410 2.861 2.631 1.00 98.44 81 ILE A CA 1
ATOM 647 C C . ILE A 1 81 ? -15.445 4.043 3.610 1.00 98.44 81 ILE A C 1
ATOM 649 O O . ILE A 1 81 ? -16.300 4.100 4.491 1.00 98.44 81 ILE A O 1
ATOM 653 N N . LEU A 1 82 ? -14.541 5.014 3.453 1.00 98.44 82 LEU A N 1
ATOM 654 C CA . LEU A 1 82 ? -14.469 6.168 4.352 1.00 98.44 82 LEU A CA 1
ATOM 655 C C . LEU A 1 82 ? -15.703 7.078 4.255 1.00 98.44 82 LEU A C 1
ATOM 657 O O . LEU A 1 82 ? -16.116 7.636 5.269 1.00 98.44 82 LEU A O 1
ATOM 661 N N . VAL A 1 83 ? -16.314 7.207 3.075 1.00 98.31 83 VAL A N 1
ATOM 662 C CA . VAL A 1 83 ? -17.588 7.923 2.889 1.00 98.31 83 VAL A CA 1
ATOM 663 C C . VAL A 1 83 ? -18.702 7.260 3.705 1.00 98.31 83 VAL A C 1
ATOM 665 O O . VAL A 1 83 ? -19.398 7.946 4.454 1.00 98.31 83 VAL A O 1
ATOM 668 N N . GLU A 1 84 ? -18.822 5.932 3.661 1.00 98.25 84 GLU A N 1
ATOM 669 C CA . GLU A 1 84 ? -19.788 5.213 4.506 1.00 98.25 84 GLU A CA 1
ATOM 670 C C . GLU A 1 84 ? -19.480 5.379 5.993 1.00 98.25 84 GLU A C 1
ATOM 672 O O . GLU A 1 84 ? -20.388 5.541 6.806 1.00 98.25 84 GLU A O 1
ATOM 677 N N . PHE A 1 85 ? -18.201 5.403 6.366 1.00 98.50 85 PHE A N 1
ATOM 678 C CA . PHE A 1 85 ? -17.783 5.620 7.749 1.00 98.50 85 PHE A CA 1
ATOM 679 C C . PHE A 1 85 ? -18.178 7.014 8.252 1.00 98.50 85 PHE A C 1
ATOM 681 O O . PHE A 1 85 ? -18.611 7.165 9.396 1.00 98.50 85 PHE A O 1
ATOM 688 N N . VAL A 1 86 ? -18.118 8.034 7.397 1.00 98.31 86 VAL A N 1
ATOM 689 C CA . VAL A 1 86 ? -18.638 9.370 7.718 1.00 98.31 86 VAL A CA 1
ATOM 690 C C . VAL A 1 86 ? -20.155 9.351 7.903 1.00 98.31 86 VAL A C 1
ATOM 692 O O . VAL A 1 86 ? -20.650 9.947 8.859 1.00 98.31 86 VAL A O 1
ATOM 695 N N . HIS A 1 87 ? -20.892 8.684 7.014 1.00 97.62 87 HIS A N 1
ATOM 696 C CA . HIS A 1 87 ? -22.356 8.744 6.997 1.00 97.62 87 HIS A CA 1
ATOM 697 C C . HIS A 1 87 ? -23.040 7.835 8.022 1.00 97.62 87 HIS A C 1
ATOM 699 O O . HIS A 1 87 ? -24.052 8.230 8.600 1.00 97.62 87 HIS A O 1
ATOM 705 N N . HIS A 1 88 ? -22.499 6.642 8.259 1.00 97.25 88 HIS A N 1
ATOM 706 C CA . HIS A 1 88 ? -23.137 5.605 9.073 1.00 97.25 88 HIS A CA 1
ATOM 707 C C . HIS A 1 88 ? -22.417 5.310 10.386 1.00 97.25 88 HIS A C 1
ATOM 709 O O . HIS A 1 88 ? -23.009 4.688 11.265 1.00 97.25 88 HIS A O 1
ATOM 715 N N . PHE A 1 89 ? -21.171 5.762 10.536 1.00 97.88 89 PHE A N 1
ATOM 716 C CA . PHE A 1 8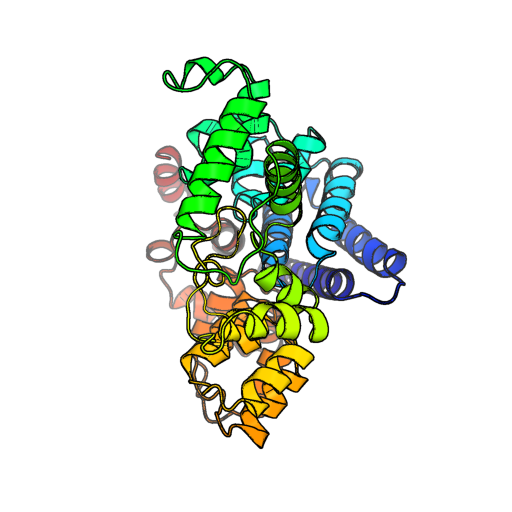9 ? -20.347 5.484 11.713 1.00 97.88 89 PHE A CA 1
ATOM 717 C C . PHE A 1 89 ? -19.831 6.759 12.387 1.00 97.88 89 PHE A C 1
ATOM 719 O O . PHE A 1 89 ? -18.889 6.707 13.168 1.00 97.88 89 PHE A O 1
ATOM 726 N N . GLU A 1 90 ? -20.452 7.909 12.103 1.00 98.06 90 GLU A N 1
ATOM 727 C CA . GLU A 1 90 ? -20.194 9.187 12.779 1.00 98.06 90 GLU A CA 1
ATOM 728 C C . GLU A 1 90 ? -18.702 9.565 12.866 1.00 98.06 90 GLU A C 1
ATOM 730 O O . GLU A 1 90 ? -18.271 10.222 13.817 1.00 98.06 90 GLU A O 1
ATOM 735 N N . MET A 1 91 ? -17.894 9.176 11.870 1.00 98.19 91 MET A N 1
ATOM 736 C CA . MET A 1 91 ? -16.432 9.316 11.915 1.00 98.19 91 MET A CA 1
ATOM 737 C C . MET A 1 91 ? -15.980 10.740 12.282 1.00 98.19 91 MET A C 1
ATOM 739 O O . MET A 1 91 ? -15.050 10.914 13.063 1.00 98.19 91 MET A O 1
ATOM 743 N N . LEU A 1 92 ? -16.657 11.765 11.751 1.00 97.88 92 LEU A N 1
ATOM 744 C CA . LEU A 1 92 ? -16.316 13.175 11.987 1.00 97.88 92 LEU A CA 1
ATOM 745 C C . LEU A 1 92 ? -16.772 13.706 13.358 1.00 97.88 92 LEU A C 1
ATOM 747 O O . LEU A 1 92 ? -16.305 14.759 13.785 1.00 97.88 92 LEU A O 1
ATOM 751 N N . THR A 1 93 ? -17.678 13.002 14.042 1.00 97.75 93 THR A N 1
ATOM 752 C CA . THR A 1 93 ? -18.062 13.288 15.434 1.00 97.75 93 THR A CA 1
ATOM 753 C C . THR A 1 93 ? -17.061 12.656 16.397 1.00 97.75 93 THR A C 1
ATOM 755 O O . THR A 1 93 ? -16.716 13.254 17.415 1.00 97.75 93 THR A O 1
ATOM 758 N N . VAL A 1 94 ? -16.585 11.450 16.069 1.00 97.62 94 VAL A N 1
ATOM 759 C CA . VAL A 1 94 ? -15.658 10.675 16.905 1.00 97.62 94 VAL A CA 1
ATOM 760 C C . VAL A 1 94 ? -14.227 11.211 16.814 1.00 97.62 94 VAL A C 1
ATOM 762 O O . VAL A 1 94 ? -13.531 11.273 17.828 1.00 97.62 94 VAL A O 1
ATOM 765 N N . PHE A 1 95 ? -13.782 11.611 15.621 1.00 96.94 95 PHE A N 1
ATOM 766 C CA . PHE A 1 95 ? -12.409 12.043 15.373 1.00 96.94 95 PHE A CA 1
ATOM 767 C C . PHE A 1 95 ? -12.341 13.499 14.929 1.00 96.94 95 PHE A C 1
ATOM 769 O O . PHE A 1 95 ? -13.032 13.929 14.005 1.00 96.94 95 PHE A O 1
ATOM 776 N N . ASN A 1 96 ? -11.432 14.257 15.539 1.00 96.25 96 ASN A N 1
ATOM 777 C CA . ASN A 1 96 ? -11.139 15.610 15.085 1.00 96.25 96 ASN A CA 1
ATOM 778 C C . ASN A 1 96 ? -10.189 15.616 13.866 1.00 96.25 96 ASN A C 1
ATOM 780 O O . ASN A 1 96 ? -9.574 14.613 13.507 1.00 96.25 96 ASN A O 1
ATOM 784 N N . ASN A 1 97 ? -10.032 16.785 13.239 1.00 96.25 97 ASN A N 1
ATOM 785 C CA . ASN A 1 97 ? -9.216 16.956 12.031 1.00 96.25 97 ASN A CA 1
ATOM 786 C C . ASN A 1 97 ? -7.742 16.552 12.199 1.00 96.25 97 ASN A C 1
ATOM 788 O O . ASN A 1 97 ? -7.143 16.047 11.252 1.00 96.25 97 ASN A O 1
ATOM 792 N N . VAL A 1 98 ? -7.152 16.789 13.375 1.00 95.50 98 VAL A N 1
ATOM 793 C CA . VAL A 1 98 ? -5.750 16.437 13.647 1.00 95.50 98 VAL A CA 1
ATOM 794 C C . VAL A 1 98 ? -5.616 14.922 13.766 1.00 95.50 98 VAL A C 1
ATOM 796 O O . VAL A 1 98 ? -4.761 14.346 13.105 1.00 95.50 98 VAL A O 1
ATOM 799 N N . GLN A 1 99 ? -6.518 14.267 14.499 1.00 94.81 99 GLN A N 1
ATOM 800 C CA . GLN A 1 99 ? -6.530 12.807 14.643 1.00 94.81 99 GLN A CA 1
ATOM 801 C C . GLN A 1 99 ? -6.735 12.096 13.300 1.00 94.81 99 GLN A C 1
ATOM 803 O O . GLN A 1 99 ? -6.022 11.147 12.984 1.00 94.81 99 GLN A O 1
ATOM 808 N N . LEU A 1 100 ? -7.676 12.571 12.477 1.00 96.62 100 LEU A N 1
ATOM 809 C CA . LEU A 1 100 ? -7.885 12.026 11.133 1.00 96.62 100 LEU A CA 1
ATOM 810 C C . LEU A 1 100 ? -6.645 12.226 10.255 1.00 96.62 100 LEU A C 1
ATOM 812 O O . LEU A 1 100 ? -6.227 11.304 9.557 1.00 96.62 100 LEU A O 1
ATOM 816 N N . PHE A 1 101 ? -6.017 13.403 10.308 1.00 96.00 101 PHE A N 1
ATOM 817 C CA . PHE A 1 101 ? -4.764 13.622 9.594 1.00 96.00 101 PHE A CA 1
ATOM 818 C C . PHE A 1 101 ? -3.674 12.649 10.057 1.00 96.00 101 PHE A C 1
ATOM 820 O O . PHE A 1 101 ? -3.059 11.995 9.220 1.00 96.00 101 PHE A O 1
ATOM 827 N N . GLU A 1 102 ? -3.466 12.489 11.363 1.00 93.00 102 GLU A N 1
ATOM 828 C CA . GLU A 1 102 ? -2.465 11.569 11.913 1.00 93.00 102 GLU A CA 1
ATOM 829 C C . GLU A 1 102 ? -2.702 10.114 11.498 1.00 93.00 102 GLU A C 1
ATOM 831 O O . GLU A 1 102 ? -1.737 9.399 11.210 1.00 93.00 102 GLU A O 1
ATOM 836 N N . LEU A 1 103 ? -3.968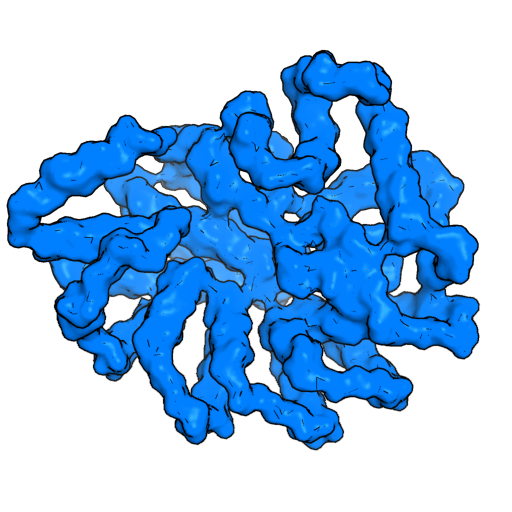 9.696 11.411 1.00 94.12 103 LEU A N 1
ATOM 837 C CA . LEU A 1 103 ? -4.357 8.360 10.965 1.00 94.12 103 LEU A CA 1
ATOM 838 C C . LEU A 1 103 ? -4.081 8.120 9.483 1.00 94.12 103 LEU A C 1
ATOM 840 O O . LEU A 1 103 ? -3.708 7.006 9.122 1.00 94.12 103 LEU A O 1
ATOM 844 N N . PHE A 1 104 ? -4.254 9.128 8.626 1.00 95.81 104 PHE A N 1
ATOM 845 C CA . PHE A 1 104 ? -4.199 8.964 7.168 1.00 95.81 104 PHE A CA 1
ATOM 846 C C . PHE A 1 104 ? -2.938 9.550 6.508 1.00 95.81 104 PHE A C 1
ATOM 848 O O . PHE A 1 104 ? -2.690 9.275 5.335 1.00 95.81 104 PHE A O 1
ATOM 855 N N . GLN A 1 105 ? -2.095 10.300 7.231 1.00 93.75 105 GLN A N 1
ATOM 856 C CA . GLN A 1 105 ? -0.933 11.028 6.678 1.00 93.75 105 GLN A CA 1
ATOM 857 C C . GLN A 1 105 ? 0.139 10.149 6.019 1.00 93.75 105 GLN A C 1
ATOM 859 O O . GLN A 1 105 ? 1.047 10.652 5.359 1.00 93.75 105 GLN A O 1
ATOM 864 N N . VAL A 1 106 ? 0.080 8.830 6.199 1.00 91.56 106 VAL A N 1
ATOM 865 C CA . VAL A 1 106 ? 0.987 7.910 5.504 1.00 91.56 106 VAL A CA 1
ATOM 866 C C . VAL A 1 106 ? 0.696 7.894 3.996 1.00 91.56 106 VAL A C 1
ATOM 868 O O . VAL A 1 106 ? 1.623 7.729 3.205 1.00 91.56 106 VAL A O 1
ATOM 871 N N . ASN A 1 107 ? -0.558 8.122 3.591 1.00 93.69 107 ASN A N 1
ATOM 872 C CA . ASN A 1 107 ? -0.976 8.158 2.194 1.00 93.69 107 ASN A CA 1
ATOM 873 C C . ASN A 1 107 ? -1.428 9.570 1.788 1.00 93.69 107 ASN A C 1
ATOM 875 O O . ASN A 1 107 ? -2.530 10.022 2.106 1.00 93.69 107 ASN A O 1
ATOM 879 N N . LYS A 1 108 ? -0.573 10.267 1.033 1.00 94.75 108 LYS A N 1
ATOM 880 C CA . LYS A 1 108 ? -0.821 11.650 0.599 1.00 94.75 108 LYS A CA 1
ATOM 881 C C . LYS A 1 108 ? -2.044 11.769 -0.307 1.00 94.75 108 LYS A C 1
ATOM 883 O O . LYS A 1 108 ? -2.816 12.718 -0.169 1.00 94.75 108 LYS A O 1
ATOM 888 N N . SER A 1 109 ? -2.233 10.813 -1.213 1.00 95.06 109 SER A N 1
ATOM 889 C CA . SER A 1 109 ? -3.366 10.795 -2.141 1.00 95.06 109 SER A CA 1
ATOM 890 C C . SER A 1 109 ? -4.679 10.587 -1.402 1.00 95.06 109 SER A C 1
ATOM 892 O O . SER A 1 109 ? -5.659 11.262 -1.708 1.00 95.06 109 SER A O 1
ATOM 894 N N . LEU A 1 110 ? -4.688 9.747 -0.363 1.00 95.88 110 LEU A N 1
ATOM 895 C CA . LEU A 1 110 ? -5.851 9.587 0.506 1.00 95.88 110 LEU A CA 1
ATOM 896 C C . LEU A 1 110 ? -6.193 10.887 1.252 1.00 95.88 110 LEU A C 1
ATOM 898 O O . LEU A 1 110 ? -7.347 11.312 1.227 1.00 95.88 110 LEU A O 1
ATOM 902 N N . ILE A 1 111 ? -5.201 11.575 1.834 1.00 97.06 111 ILE A N 1
ATOM 903 C CA . ILE A 1 111 ? -5.414 12.896 2.459 1.00 97.06 111 ILE A CA 1
ATOM 904 C C . ILE A 1 111 ? -6.000 13.902 1.463 1.00 97.06 111 ILE A C 1
ATOM 906 O O . ILE A 1 111 ? -6.939 14.622 1.799 1.00 97.06 111 ILE A O 1
ATOM 910 N N . LEU A 1 112 ? -5.486 13.938 0.231 1.00 96.75 112 LEU A N 1
ATOM 911 C CA . LEU A 1 112 ? -6.018 14.808 -0.818 1.00 96.75 112 LEU A CA 1
ATOM 912 C C . LEU A 1 112 ? -7.485 14.492 -1.140 1.00 96.75 112 LEU A C 1
ATOM 914 O O . LEU A 1 112 ? -8.295 15.408 -1.271 1.00 96.75 112 LEU A O 1
ATOM 918 N N . ARG A 1 113 ? -7.856 13.211 -1.232 1.00 96.94 113 ARG A N 1
ATOM 919 C CA . ARG A 1 113 ? -9.251 12.803 -1.457 1.00 96.94 113 ARG A CA 1
ATOM 920 C C . ARG A 1 113 ? -10.163 13.262 -0.317 1.00 96.94 113 ARG A C 1
ATOM 922 O O . ARG A 1 113 ? -11.221 13.823 -0.586 1.00 96.94 113 ARG A O 1
ATOM 929 N N . LEU A 1 114 ? -9.733 13.098 0.933 1.00 97.00 114 LEU A N 1
ATOM 930 C CA . LEU A 1 114 ? -10.494 13.536 2.109 1.00 97.00 114 LEU A CA 1
ATOM 931 C C . LEU A 1 114 ? -10.636 15.066 2.193 1.00 97.00 114 LEU A C 1
ATOM 933 O O . LEU A 1 114 ? -11.690 15.559 2.594 1.00 97.00 114 LEU A O 1
ATOM 937 N N . LEU A 1 115 ? -9.617 15.822 1.772 1.00 96.31 115 LEU A N 1
ATOM 938 C CA . LEU A 1 115 ? -9.700 17.281 1.630 1.00 96.31 115 LEU A CA 1
ATOM 939 C C . LEU A 1 115 ? -10.718 17.684 0.557 1.00 96.31 115 LEU A C 1
ATOM 941 O O . LEU A 1 115 ? -11.560 18.541 0.809 1.00 96.31 115 LEU A O 1
ATOM 945 N N . ASN A 1 116 ? -10.690 17.036 -0.610 1.00 95.38 116 ASN A N 1
ATOM 946 C CA . ASN A 1 116 ? -11.626 17.323 -1.703 1.00 95.38 116 ASN A CA 1
ATOM 947 C C . ASN A 1 116 ? -13.087 17.014 -1.333 1.00 95.38 116 ASN A C 1
ATOM 949 O O . ASN A 1 116 ? -13.999 17.663 -1.840 1.00 95.38 116 ASN A O 1
ATOM 953 N N . LEU A 1 117 ? -13.308 16.048 -0.436 1.00 96.81 117 LEU A N 1
ATOM 954 C CA . LEU A 1 117 ? -14.623 15.721 0.127 1.00 96.81 117 LEU A CA 1
ATOM 955 C C . LEU A 1 117 ? -15.031 16.628 1.304 1.00 96.81 117 LEU A C 1
ATOM 957 O O . LEU A 1 117 ? -16.133 16.486 1.826 1.00 96.81 117 LEU A O 1
ATOM 961 N N . ASN A 1 118 ? -14.179 17.574 1.715 1.00 96.50 118 ASN A N 1
ATOM 962 C CA . ASN A 1 118 ? -14.351 18.429 2.897 1.00 96.50 118 ASN A CA 1
ATOM 963 C C . ASN A 1 118 ? -14.463 17.662 4.231 1.00 96.50 118 ASN A C 1
ATOM 965 O O . ASN A 1 118 ? -15.002 18.185 5.204 1.00 96.50 118 ASN A O 1
ATOM 969 N N . TYR A 1 119 ? -13.938 16.436 4.300 1.00 96.94 119 TYR A N 1
ATOM 970 C CA . TYR A 1 119 ? -13.838 15.665 5.550 1.00 96.94 119 TYR A CA 1
ATOM 971 C C . TYR A 1 119 ? -12.614 16.061 6.378 1.00 96.94 119 TYR A C 1
ATOM 973 O O . TYR A 1 119 ? -12.542 15.780 7.572 1.00 96.94 119 TYR A O 1
ATOM 981 N N . LEU A 1 120 ? -11.658 16.734 5.740 1.00 96.31 120 LEU A N 1
ATOM 982 C CA . LEU A 1 120 ? -10.484 17.319 6.363 1.00 96.31 120 LEU A CA 1
ATOM 983 C C . LEU A 1 120 ? -10.404 18.814 6.058 1.00 96.31 120 LEU A C 1
ATOM 985 O O . LEU A 1 120 ? -10.847 19.286 5.013 1.00 96.31 120 LEU A O 1
ATOM 989 N N . ASN A 1 121 ? -9.757 19.552 6.951 1.00 93.94 121 ASN A N 1
ATOM 990 C CA . ASN A 1 121 ? -9.442 20.959 6.793 1.00 93.94 121 ASN A CA 1
ATOM 991 C C . ASN A 1 121 ? -7.963 21.195 7.132 1.00 93.94 121 ASN A C 1
ATOM 993 O O . ASN A 1 121 ? -7.524 21.087 8.279 1.00 93.94 121 ASN A O 1
ATOM 997 N N . VAL A 1 122 ? -7.194 21.560 6.103 1.00 92.38 122 VAL A N 1
ATOM 998 C CA . VAL A 1 122 ? -5.731 21.706 6.155 1.00 92.38 122 VAL A CA 1
ATOM 999 C C . VAL A 1 122 ? -5.241 22.756 7.159 1.00 92.38 122 VAL A C 1
ATOM 1001 O O . VAL A 1 122 ? -4.110 22.667 7.642 1.00 92.38 122 VAL A O 1
ATOM 1004 N N . SER A 1 123 ? -6.083 23.725 7.533 1.00 90.62 123 SER A N 1
ATOM 1005 C CA . SER A 1 123 ? -5.724 24.743 8.530 1.00 90.62 123 SER A CA 1
ATOM 1006 C C . SER A 1 123 ? -5.450 24.154 9.918 1.00 90.62 123 SER A C 1
ATOM 1008 O O . SER A 1 123 ? -4.627 24.708 10.646 1.00 90.62 123 SER A O 1
ATOM 1010 N N . TYR A 1 124 ? -6.060 23.012 10.256 1.00 90.50 124 TYR A N 1
ATOM 1011 C CA . TYR A 1 124 ? -5.895 22.370 11.563 1.00 90.50 124 TYR A CA 1
ATOM 1012 C C . TYR A 1 124 ? -4.592 21.582 11.682 1.00 90.50 124 TYR A C 1
ATOM 1014 O O . TYR A 1 124 ? -3.991 21.565 12.751 1.00 90.50 124 TYR A O 1
ATOM 1022 N N . PHE A 1 125 ? -4.137 20.942 10.601 1.00 86.62 125 PHE A N 1
ATOM 1023 C CA . PHE A 1 125 ? -3.030 19.983 10.678 1.00 86.62 125 PHE A CA 1
ATOM 1024 C C . PHE A 1 125 ? -1.733 20.427 9.990 1.00 86.62 125 PHE A C 1
ATOM 1026 O O . PHE A 1 125 ? -0.738 19.707 10.024 1.00 86.62 125 PHE A O 1
ATOM 1033 N N . LYS A 1 126 ? -1.681 21.633 9.411 1.00 85.25 126 LYS A N 1
ATOM 1034 C CA . LYS A 1 126 ? -0.445 22.194 8.833 1.00 85.25 126 LYS A CA 1
ATOM 1035 C C . LYS A 1 126 ? 0.785 22.096 9.762 1.00 85.25 126 LYS A C 1
ATOM 1037 O O . LYS A 1 126 ? 1.843 21.731 9.250 1.00 85.25 126 LYS A O 1
ATOM 1042 N N . PRO A 1 127 ? 0.703 22.403 11.076 1.00 87.31 127 PRO A N 1
ATOM 1043 C CA . PRO A 1 127 ? 1.864 22.310 11.969 1.00 87.31 127 PRO A CA 1
ATOM 1044 C C . PRO A 1 127 ? 2.426 20.890 12.119 1.00 87.31 127 PRO A C 1
ATOM 1046 O O . PRO A 1 127 ? 3.575 20.736 12.516 1.00 87.31 127 PRO A O 1
ATOM 1049 N N . TYR A 1 128 ? 1.625 19.878 11.781 1.00 87.12 128 TYR A N 1
ATOM 1050 C CA . TYR A 1 128 ? 1.932 18.459 11.950 1.00 87.12 128 TYR A CA 1
ATOM 1051 C C . TYR A 1 128 ? 2.408 17.800 10.649 1.00 87.12 128 TYR A C 1
ATOM 1053 O O . TYR A 1 128 ? 2.657 16.598 10.621 1.00 87.12 128 TYR A O 1
ATOM 1061 N N . MET A 1 129 ? 2.542 18.559 9.553 1.00 88.25 129 MET A N 1
ATOM 1062 C CA . MET A 1 129 ? 3.017 18.001 8.289 1.00 88.25 129 MET A CA 1
ATOM 1063 C C . MET A 1 129 ? 4.456 17.479 8.430 1.00 88.25 129 MET A C 1
ATOM 1065 O O . MET A 1 129 ? 5.342 18.224 8.855 1.00 88.25 129 MET A O 1
ATOM 1069 N N . PRO A 1 130 ? 4.730 16.225 8.031 1.00 84.75 130 PRO A N 1
ATOM 1070 C CA . PRO A 1 130 ? 5.957 15.533 8.421 1.00 84.75 130 PRO A CA 1
ATOM 1071 C C . PRO A 1 130 ? 7.216 16.048 7.713 1.00 84.75 130 PRO A C 1
ATOM 1073 O O . PRO A 1 130 ? 8.326 15.818 8.189 1.00 84.75 130 PRO A O 1
ATOM 1076 N N . ASN A 1 131 ? 7.077 16.671 6.539 1.00 86.62 131 ASN A N 1
ATOM 1077 C CA . ASN A 1 131 ? 8.200 17.152 5.736 1.00 86.62 131 ASN A CA 1
ATOM 1078 C C . ASN A 1 131 ? 7.753 18.144 4.649 1.00 86.62 131 ASN A C 1
ATOM 1080 O O . ASN A 1 131 ? 6.565 18.386 4.427 1.00 86.62 131 ASN A O 1
ATOM 1084 N N . VAL A 1 132 ? 8.742 18.697 3.943 1.00 83.44 132 VAL A N 1
ATOM 1085 C CA . VAL A 1 132 ? 8.533 19.655 2.850 1.00 83.44 132 VAL A CA 1
ATOM 1086 C C . VAL A 1 132 ? 7.820 19.043 1.639 1.00 83.44 132 VAL A C 1
ATOM 1088 O O . VAL A 1 132 ? 7.076 19.743 0.958 1.00 83.44 132 VAL A O 1
ATOM 1091 N N . ASP A 1 133 ? 7.973 17.738 1.398 1.00 85.31 133 ASP A N 1
ATOM 1092 C CA . ASP A 1 133 ? 7.269 17.055 0.306 1.00 85.31 133 ASP A CA 1
ATOM 1093 C C . ASP A 1 133 ? 5.760 17.130 0.499 1.00 85.31 133 ASP A C 1
ATOM 1095 O O . ASP A 1 133 ? 5.020 17.337 -0.455 1.00 85.31 133 ASP A O 1
ATOM 1099 N N . TYR A 1 134 ? 5.300 16.994 1.742 1.00 89.75 134 TYR A N 1
ATOM 1100 C CA . TYR A 1 134 ? 3.887 17.100 2.084 1.00 89.75 134 TYR A CA 1
ATOM 1101 C C . TYR A 1 134 ? 3.327 18.489 1.765 1.00 89.75 134 TYR A C 1
ATOM 1103 O O . TYR A 1 134 ? 2.226 18.609 1.228 1.00 89.75 134 TYR A O 1
ATOM 1111 N N . LEU A 1 135 ? 4.114 19.533 2.048 1.00 86.50 135 LEU A N 1
ATOM 1112 C CA . LEU A 1 135 ? 3.756 20.916 1.738 1.00 86.50 135 LEU A CA 1
ATOM 1113 C C . LEU A 1 135 ? 3.649 21.137 0.229 1.00 86.50 135 LEU A C 1
ATOM 1115 O O . LEU A 1 135 ? 2.681 21.743 -0.219 1.00 86.50 135 LEU A O 1
ATOM 1119 N N . PHE A 1 136 ? 4.608 20.636 -0.555 1.00 85.38 136 PHE A N 1
ATOM 1120 C CA . PHE A 1 136 ? 4.553 20.743 -2.016 1.00 85.38 136 PHE A CA 1
ATOM 1121 C C . PHE A 1 136 ? 3.415 19.914 -2.604 1.00 85.38 136 PHE A C 1
ATOM 1123 O O . PHE A 1 136 ? 2.714 20.369 -3.506 1.00 85.38 136 PHE A O 1
ATOM 1130 N N . PHE A 1 137 ? 3.193 18.718 -2.063 1.00 90.69 137 PHE A N 1
ATOM 1131 C CA . PHE A 1 137 ? 2.111 17.853 -2.495 1.00 90.69 137 PHE A CA 1
ATOM 1132 C C . PHE A 1 137 ? 0.744 18.487 -2.228 1.00 90.69 137 PHE A C 1
ATOM 1134 O O . PHE A 1 137 ? -0.112 18.388 -3.092 1.00 90.69 137 PHE A O 1
ATOM 1141 N N . LEU A 1 138 ? 0.513 19.146 -1.087 1.00 92.75 138 LEU A N 1
ATOM 1142 C CA . LEU A 1 138 ? -0.759 19.817 -0.746 1.00 92.75 138 LEU A CA 1
ATOM 1143 C C . LEU A 1 138 ? -0.761 21.324 -1.043 1.00 92.75 138 LEU A C 1
ATOM 1145 O O . LEU A 1 138 ? -1.561 22.085 -0.493 1.00 92.75 138 LEU A O 1
ATOM 1149 N N . TYR A 1 139 ? 0.166 21.783 -1.883 1.00 87.75 139 TYR A N 1
ATOM 1150 C CA . TYR A 1 139 ? 0.347 23.205 -2.144 1.00 87.75 139 TYR A CA 1
ATOM 1151 C C . TYR A 1 139 ? -0.923 23.898 -2.675 1.00 87.75 139 TYR A C 1
ATOM 1153 O O . TYR A 1 139 ? -1.259 24.966 -2.151 1.00 87.75 139 TYR A O 1
ATOM 1161 N N . PRO A 1 140 ? -1.683 23.321 -3.634 1.00 89.38 140 PRO A N 1
ATOM 1162 C CA . PRO A 1 140 ? -2.918 23.947 -4.109 1.00 89.38 140 PRO A CA 1
ATOM 1163 C C . PRO A 1 140 ? -3.946 24.168 -2.992 1.00 89.38 140 PRO A C 1
ATOM 1165 O O . PRO A 1 140 ? -4.529 25.246 -2.891 1.00 89.38 140 PRO A O 1
ATOM 1168 N N . GLU A 1 141 ? -4.132 23.189 -2.108 1.00 91.38 141 GLU A N 1
ATOM 1169 C CA . GLU A 1 141 ? -5.118 23.253 -1.025 1.00 91.38 141 GLU A CA 1
ATOM 1170 C C . GLU A 1 141 ? -4.670 24.235 0.068 1.00 91.38 141 GLU A C 1
ATOM 1172 O O . GLU A 1 141 ? -5.478 25.005 0.585 1.00 91.38 141 GLU A O 1
ATOM 1177 N N . LEU A 1 142 ? -3.368 24.292 0.366 1.00 87.69 142 LEU A N 1
ATOM 1178 C CA . LEU A 1 142 ? -2.795 25.267 1.302 1.00 87.69 142 LEU A CA 1
ATOM 1179 C C . LEU A 1 142 ? -3.003 26.717 0.840 1.00 87.69 142 LEU A C 1
ATOM 1181 O O . LEU A 1 142 ? -3.240 27.606 1.665 1.00 87.69 142 LEU A O 1
ATOM 1185 N N . LEU A 1 143 ? -2.925 26.973 -0.467 1.00 83.12 143 LEU A N 1
ATOM 1186 C CA . LEU A 1 143 ? -3.141 28.305 -1.031 1.00 83.12 143 LEU A CA 1
ATOM 1187 C C . LEU A 1 143 ? -4.590 28.767 -0.895 1.00 83.12 143 LEU A C 1
ATOM 1189 O O . LEU A 1 143 ? -4.822 29.926 -0.538 1.00 83.12 143 LEU A O 1
ATOM 1193 N N . HIS A 1 144 ? -5.554 27.869 -1.113 1.00 81.75 144 HIS A N 1
ATOM 1194 C CA . HIS A 1 144 ? -6.976 28.173 -0.942 1.00 81.75 144 HIS A CA 1
ATOM 1195 C C . HIS A 1 144 ? -7.327 28.584 0.496 1.00 81.75 144 HIS A C 1
ATOM 1197 O O . HIS A 1 144 ? -8.235 29.388 0.697 1.00 81.75 144 HIS A O 1
ATOM 1203 N N . CYS A 1 145 ? -6.557 28.142 1.493 1.00 78.62 145 CYS A N 1
ATOM 1204 C CA . CYS A 1 145 ? -6.731 28.545 2.891 1.00 78.62 145 CYS A CA 1
ATOM 1205 C C . CYS A 1 145 ? -6.104 29.907 3.254 1.00 78.62 145 CYS A C 1
ATOM 1207 O O . CYS A 1 145 ? -6.022 30.249 4.433 1.00 78.62 145 CYS A O 1
ATOM 1209 N N . GLY A 1 146 ? -5.637 30.698 2.278 1.00 69.25 146 GLY A N 1
ATOM 1210 C CA . GLY A 1 146 ? -5.087 32.040 2.522 1.00 69.25 146 GLY A CA 1
ATOM 1211 C C . GLY A 1 146 ? -3.686 32.045 3.145 1.00 69.25 146 GLY A C 1
ATOM 1212 O O . GLY A 1 146 ? -3.222 33.069 3.651 1.00 69.25 146 GLY A O 1
ATOM 1213 N N . ILE A 1 147 ? -2.988 30.907 3.095 1.00 64.56 147 ILE A N 1
ATOM 1214 C CA . ILE A 1 147 ? -1.690 30.685 3.750 1.00 64.56 147 ILE A CA 1
ATOM 1215 C C . ILE A 1 147 ? -0.513 31.211 2.904 1.00 64.56 147 ILE A C 1
ATOM 1217 O O . ILE A 1 147 ? 0.632 31.198 3.356 1.00 64.56 147 ILE A O 1
ATOM 1221 N 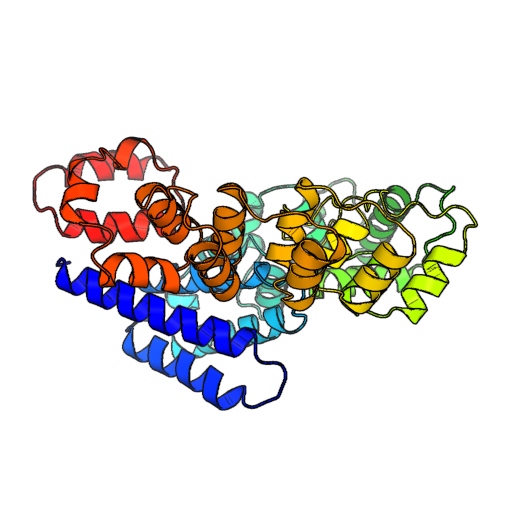N . SER A 1 148 ? -0.772 31.766 1.713 1.00 55.94 148 SER A N 1
ATOM 1222 C CA . SER A 1 148 ? 0.255 32.340 0.823 1.00 55.94 148 SER A CA 1
ATOM 1223 C C . SER A 1 148 ? 1.193 33.333 1.529 1.00 55.94 148 SER A C 1
ATOM 1225 O O . SER A 1 148 ? 2.377 33.400 1.211 1.00 55.94 148 SER A O 1
ATOM 1227 N N . LYS A 1 149 ? 0.716 34.028 2.573 1.00 56.22 149 LYS A N 1
ATOM 1228 C CA . LYS A 1 149 ? 1.514 34.968 3.382 1.00 56.22 149 LYS A CA 1
ATOM 1229 C C . LYS A 1 149 ? 2.669 34.323 4.160 1.00 56.22 149 LYS A C 1
ATOM 1231 O O . LYS A 1 149 ? 3.618 35.022 4.501 1.00 56.22 149 LYS A O 1
ATOM 1236 N N . SER A 1 150 ? 2.614 33.022 4.459 1.00 56.16 150 SER A N 1
ATOM 1237 C CA . SER A 1 150 ? 3.682 32.319 5.190 1.00 56.16 150 SER A CA 1
ATOM 1238 C C . SER A 1 150 ? 4.865 31.916 4.308 1.00 56.16 150 SER A C 1
ATOM 1240 O O . SER A 1 150 ? 5.900 31.522 4.840 1.00 56.16 150 SER A O 1
ATOM 1242 N N . PHE A 1 151 ? 4.735 32.009 2.982 1.00 59.50 151 PHE A N 1
ATOM 1243 C CA . PHE A 1 151 ? 5.797 31.663 2.045 1.00 59.50 151 PHE A CA 1
ATOM 1244 C C . PHE A 1 151 ? 6.201 32.905 1.230 1.00 59.50 151 PHE A C 1
ATOM 1246 O O . PHE A 1 151 ? 5.778 33.059 0.087 1.00 59.50 151 PHE A O 1
ATOM 1253 N N . PRO A 1 152 ? 7.041 33.802 1.789 1.00 48.41 152 PRO A N 1
ATOM 1254 C CA . PRO A 1 152 ? 7.313 35.138 1.238 1.00 48.41 152 PRO A CA 1
ATOM 1255 C C . PRO A 1 152 ? 8.013 35.171 -0.137 1.00 48.41 152 PRO A C 1
ATOM 1257 O O . PRO A 1 152 ? 8.286 36.252 -0.648 1.00 48.41 152 PRO A O 1
ATOM 1260 N N . LYS A 1 153 ? 8.314 34.013 -0.741 1.00 58.38 153 LYS A N 1
ATOM 1261 C CA . LYS A 1 153 ? 8.945 33.888 -2.066 1.00 58.38 153 LYS A CA 1
ATOM 1262 C C . LYS A 1 153 ? 7.995 33.467 -3.194 1.00 58.38 153 LYS A C 1
ATOM 1264 O O . LYS A 1 153 ? 8.461 33.369 -4.324 1.00 58.38 153 LYS A O 1
ATOM 1269 N N . TYR A 1 154 ? 6.716 33.209 -2.919 1.00 55.94 154 TYR A N 1
ATOM 1270 C CA . TYR A 1 154 ? 5.796 32.648 -3.916 1.00 55.94 154 TYR A CA 1
ATOM 1271 C C . TYR A 1 154 ? 4.742 33.659 -4.345 1.00 55.94 154 TYR A C 1
ATOM 1273 O O . TYR A 1 154 ? 4.280 34.479 -3.546 1.00 55.94 154 TYR A O 1
ATOM 1281 N N . ASN A 1 155 ? 4.439 33.654 -5.640 1.00 53.78 155 ASN A N 1
ATOM 1282 C CA . ASN A 1 155 ? 3.572 34.649 -6.247 1.00 53.78 155 ASN A CA 1
ATOM 1283 C C . ASN A 1 155 ? 2.117 34.439 -5.805 1.00 53.78 155 ASN A C 1
ATOM 1285 O O . ASN A 1 155 ? 1.704 33.379 -5.361 1.00 53.78 155 ASN A O 1
ATOM 1289 N N . GLN A 1 156 ? 1.271 35.449 -5.992 1.00 60.72 156 GLN A N 1
ATOM 1290 C CA . GLN A 1 156 ? -0.175 35.288 -5.786 1.00 60.72 156 GLN A CA 1
ATOM 1291 C C . GLN A 1 156 ? -0.849 34.423 -6.881 1.00 60.72 156 GLN A C 1
ATOM 1293 O O . GLN A 1 156 ? -2.068 34.280 -6.877 1.00 60.72 156 GLN A O 1
ATOM 1298 N N . ASN A 1 157 ? -0.086 33.857 -7.831 1.00 75.19 157 ASN A N 1
ATOM 1299 C CA . ASN A 1 157 ? -0.602 33.062 -8.947 1.00 75.19 157 ASN A CA 1
ATOM 1300 C C . ASN A 1 157 ? -0.230 31.578 -8.792 1.00 75.19 157 ASN A C 1
ATOM 1302 O O . ASN A 1 157 ? 0.839 31.143 -9.222 1.00 75.19 157 ASN A O 1
ATOM 1306 N N . ILE A 1 158 ? -1.182 30.810 -8.259 1.00 73.50 158 ILE A N 1
ATOM 1307 C CA . ILE A 1 158 ? -1.104 29.363 -8.015 1.00 73.50 158 ILE A CA 1
ATOM 1308 C C . ILE A 1 158 ? -0.591 28.591 -9.238 1.00 73.50 158 ILE A C 1
ATOM 1310 O O . ILE A 1 158 ? 0.285 27.740 -9.112 1.00 73.50 158 ILE A O 1
ATOM 1314 N N . GLN A 1 159 ? -1.087 28.907 -10.440 1.00 75.56 159 GLN A N 1
ATOM 1315 C CA . GLN A 1 159 ? -0.669 28.214 -11.663 1.00 75.56 159 GLN A CA 1
ATOM 1316 C C . GLN A 1 159 ? 0.791 28.490 -12.021 1.00 75.56 159 GLN A C 1
ATOM 1318 O O . GLN A 1 159 ? 1.462 27.632 -12.589 1.00 75.56 159 GLN A O 1
ATOM 1323 N N . SER A 1 160 ? 1.289 29.697 -11.736 1.00 76.81 160 SER A N 1
ATOM 1324 C CA . SER A 1 160 ? 2.699 30.019 -11.955 1.00 76.81 160 SER A CA 1
ATOM 1325 C C . SER A 1 160 ? 3.588 29.241 -10.994 1.00 76.81 160 SER A C 1
ATOM 1327 O O . SER A 1 160 ? 4.606 28.714 -11.428 1.00 76.81 160 SER A O 1
ATOM 1329 N N . ASP A 1 161 ? 3.207 29.151 -9.722 1.00 75.12 161 ASP A N 1
ATOM 1330 C CA . ASP A 1 161 ? 4.000 28.445 -8.718 1.00 75.12 161 ASP A CA 1
ATOM 1331 C C . ASP A 1 161 ? 3.983 26.931 -8.969 1.00 75.12 161 ASP A C 1
ATOM 1333 O O . ASP A 1 161 ? 5.049 26.325 -9.048 1.00 75.12 161 ASP A O 1
ATOM 1337 N N . ILE A 1 162 ? 2.812 26.331 -9.234 1.00 78.19 162 ILE A N 1
ATOM 1338 C CA . ILE A 1 162 ? 2.703 24.917 -9.644 1.00 78.19 162 ILE A CA 1
ATOM 1339 C C . ILE A 1 162 ? 3.550 24.647 -10.885 1.00 78.19 162 ILE A C 1
ATOM 1341 O O . ILE A 1 162 ? 4.259 23.645 -10.919 1.00 78.19 162 ILE A O 1
ATOM 1345 N N . TYR A 1 163 ? 3.516 25.526 -11.891 1.00 78.62 163 TYR A N 1
ATOM 1346 C CA . TYR A 1 163 ? 4.358 25.376 -13.077 1.00 78.62 163 TYR A CA 1
ATOM 1347 C C . TYR A 1 163 ? 5.847 25.419 -12.730 1.00 78.62 163 TYR A C 1
ATOM 1349 O O . TYR A 1 163 ? 6.581 24.547 -13.177 1.00 78.62 163 TYR A O 1
ATOM 1357 N N . GLN A 1 164 ? 6.299 26.385 -11.923 1.00 76.69 164 GLN A N 1
ATOM 1358 C CA . GLN A 1 164 ? 7.706 26.470 -11.517 1.00 76.69 164 GLN A CA 1
ATOM 1359 C C . GLN A 1 164 ? 8.141 25.218 -10.752 1.00 76.69 164 GLN A C 1
ATOM 1361 O O . GLN A 1 164 ? 9.206 24.680 -11.033 1.00 76.69 164 GLN A O 1
ATOM 1366 N N . TYR A 1 165 ? 7.309 24.701 -9.846 1.00 72.62 165 TYR A N 1
ATOM 1367 C CA . TYR A 1 165 ? 7.601 23.451 -9.147 1.00 72.62 165 TYR A CA 1
ATOM 1368 C C . TYR A 1 165 ? 7.620 22.252 -10.079 1.00 72.62 165 TYR A C 1
ATOM 1370 O O . TYR A 1 165 ? 8.575 21.487 -10.055 1.00 72.62 165 TYR A O 1
ATOM 1378 N N . SER A 1 166 ? 6.591 22.104 -10.912 1.00 73.88 166 SER A N 1
ATOM 1379 C CA . SER A 1 166 ? 6.492 21.010 -11.881 1.00 73.88 166 SER A CA 1
ATOM 1380 C C . SER A 1 166 ? 7.676 21.039 -12.839 1.00 73.88 166 SER A C 1
ATOM 1382 O O . SER A 1 166 ? 8.201 19.989 -13.182 1.00 73.88 166 SER A O 1
ATOM 1384 N N . LYS A 1 167 ? 8.140 22.238 -13.208 1.00 76.94 167 LYS A N 1
ATOM 1385 C CA . LYS A 1 167 ? 9.327 22.459 -14.025 1.00 76.94 167 LYS A CA 1
ATOM 1386 C C . LYS A 1 167 ? 10.613 22.087 -13.288 1.00 76.94 167 LYS A C 1
ATOM 1388 O O . LYS A 1 167 ? 11.337 21.257 -13.809 1.00 76.94 167 LYS A O 1
ATOM 1393 N N . ILE A 1 168 ? 10.877 22.616 -12.088 1.00 73.75 168 ILE A N 1
ATOM 1394 C CA . ILE A 1 168 ? 12.065 22.256 -11.281 1.00 73.75 168 ILE A CA 1
ATOM 1395 C C . ILE A 1 168 ? 12.122 20.747 -11.071 1.00 73.75 168 ILE A C 1
ATOM 1397 O O . ILE A 1 168 ? 13.173 20.122 -11.160 1.00 73.75 168 ILE A O 1
ATOM 1401 N N . TYR A 1 169 ? 10.971 20.164 -10.773 1.00 69.50 169 TYR A N 1
ATOM 1402 C CA . TYR A 1 169 ? 10.850 18.757 -10.490 1.00 69.50 169 TYR A CA 1
ATOM 1403 C C . TYR A 1 169 ? 11.011 17.903 -11.755 1.00 69.50 169 TYR A C 1
ATOM 1405 O O . TYR A 1 169 ? 11.700 16.891 -11.710 1.00 69.50 169 TYR A O 1
ATOM 1413 N N . ALA A 1 170 ? 10.481 18.348 -12.899 1.00 70.50 170 ALA A N 1
ATOM 1414 C CA . ALA A 1 170 ? 10.785 17.762 -14.201 1.00 70.50 170 ALA A CA 1
ATOM 1415 C C . ALA A 1 170 ? 12.272 17.894 -14.554 1.00 70.50 170 ALA A C 1
ATOM 1417 O O . ALA A 1 170 ? 12.881 16.915 -14.945 1.00 70.50 170 ALA A O 1
ATOM 1418 N N . GLU A 1 171 ? 12.905 19.043 -14.346 1.00 71.19 171 GLU A N 1
ATOM 1419 C CA . GLU A 1 171 ? 14.339 19.241 -14.605 1.00 71.19 171 GLU A CA 1
ATOM 1420 C C . GLU A 1 171 ? 15.221 18.367 -13.697 1.00 71.19 171 GLU A C 1
ATOM 1422 O O . GLU A 1 171 ? 16.229 17.822 -14.140 1.00 71.19 171 GLU A O 1
ATOM 1427 N N . GLN A 1 172 ? 14.833 18.179 -12.431 1.00 67.25 172 GLN A N 1
ATOM 1428 C CA . GLN A 1 172 ? 15.502 17.252 -11.510 1.00 67.25 172 GLN A CA 1
ATOM 1429 C C . GLN A 1 172 ? 15.260 15.789 -11.881 1.00 67.25 172 GLN A C 1
ATOM 1431 O O . GLN A 1 172 ? 16.151 14.957 -11.704 1.00 67.25 172 GLN A O 1
ATOM 1436 N N . ALA A 1 173 ? 14.061 15.476 -12.371 1.00 61.88 173 ALA A N 1
ATOM 1437 C CA . ALA A 1 173 ? 13.723 14.156 -12.873 1.00 61.88 173 ALA A CA 1
ATOM 1438 C C . ALA A 1 173 ? 14.455 13.835 -14.189 1.00 61.88 173 ALA A C 1
ATOM 1440 O O . ALA A 1 173 ? 14.759 12.675 -14.467 1.00 61.88 173 ALA A O 1
ATOM 1441 N N . TYR A 1 174 ? 14.761 14.868 -14.980 1.00 65.12 174 TYR A N 1
ATOM 1442 C CA . TYR A 1 174 ? 15.253 14.776 -16.351 1.00 65.12 174 TYR A CA 1
ATOM 1443 C C . TYR A 1 174 ? 16.416 15.757 -16.576 1.00 65.12 174 TYR A C 1
ATOM 1445 O O . TYR A 1 174 ? 16.231 16.804 -17.201 1.00 65.12 174 TYR A O 1
ATOM 1453 N N . PRO A 1 175 ? 17.641 15.452 -16.105 1.00 57.03 175 PRO A N 1
ATOM 1454 C CA . PRO A 1 175 ? 18.801 16.224 -16.534 1.00 57.03 175 PRO A CA 1
ATOM 1455 C C . PRO A 1 175 ? 18.881 16.178 -18.068 1.00 57.03 175 PRO A C 1
ATOM 1457 O O . PRO A 1 175 ? 18.690 15.110 -18.650 1.00 57.03 175 PRO A O 1
ATOM 1460 N N . GLU A 1 176 ? 19.170 17.322 -18.703 1.00 53.06 176 GLU A N 1
ATOM 1461 C CA . GLU A 1 176 ? 19.061 17.639 -20.151 1.00 53.06 176 GLU A CA 1
ATOM 1462 C C . GLU A 1 176 ? 19.678 16.619 -21.144 1.00 53.06 176 GLU A C 1
ATOM 1464 O O . GLU A 1 176 ? 19.522 16.748 -22.354 1.00 53.06 176 GLU A O 1
ATOM 1469 N N . ASN A 1 177 ? 20.344 15.573 -20.652 1.00 52.31 177 ASN A N 1
ATOM 1470 C CA . ASN A 1 177 ? 21.005 14.522 -21.417 1.00 52.31 177 ASN A CA 1
ATOM 1471 C C . ASN A 1 177 ? 20.246 13.180 -21.475 1.00 52.31 177 ASN A C 1
ATOM 1473 O O . ASN A 1 177 ? 20.801 12.223 -22.018 1.00 52.31 177 ASN A O 1
ATOM 1477 N N . ASN A 1 178 ? 19.025 13.061 -20.930 1.00 54.00 178 ASN A N 1
ATOM 1478 C CA . ASN A 1 178 ? 18.235 11.823 -21.019 1.00 54.00 178 ASN A CA 1
ATOM 1479 C C . ASN A 1 178 ? 17.048 11.966 -22.003 1.00 54.00 178 ASN A C 1
ATOM 1481 O O . ASN A 1 178 ? 15.953 12.346 -21.593 1.00 54.00 178 ASN A O 1
ATOM 1485 N N . PRO A 1 179 ? 17.227 11.650 -23.302 1.00 48.81 179 PRO A N 1
ATOM 1486 C CA . PRO A 1 179 ? 16.180 11.779 -24.323 1.00 48.81 179 PRO A CA 1
ATOM 1487 C C . PRO A 1 179 ? 15.042 10.746 -24.193 1.00 48.81 179 PRO A C 1
ATOM 1489 O O . PRO A 1 179 ? 14.139 10.735 -25.024 1.00 48.81 179 PRO A O 1
ATOM 1492 N N . ASN A 1 180 ? 15.066 9.870 -23.180 1.00 49.69 180 ASN A N 1
ATOM 1493 C CA . ASN A 1 180 ? 14.099 8.777 -23.018 1.00 49.69 180 ASN A CA 1
ATOM 1494 C C . ASN A 1 180 ? 12.741 9.206 -22.436 1.00 49.69 180 ASN A C 1
ATOM 1496 O O . ASN A 1 180 ? 11.883 8.352 -22.211 1.00 49.69 180 ASN A O 1
ATOM 1500 N N . ILE A 1 181 ? 12.530 10.491 -22.132 1.00 54.72 181 ILE A N 1
ATOM 1501 C CA . ILE A 1 181 ? 11.323 10.933 -21.430 1.00 54.72 181 ILE A CA 1
ATOM 1502 C C . ILE A 1 181 ? 10.752 12.171 -22.115 1.00 54.72 181 ILE A C 1
ATOM 1504 O O . ILE A 1 181 ? 11.412 13.200 -22.216 1.00 54.72 181 ILE A O 1
ATOM 1508 N N . VAL A 1 182 ? 9.523 12.027 -22.621 1.00 52.94 182 VAL A N 1
ATOM 1509 C CA . VAL A 1 182 ? 8.762 13.071 -23.318 1.00 52.94 182 VAL A CA 1
ATOM 1510 C C . VAL A 1 182 ? 8.723 14.317 -22.436 1.00 52.94 182 VAL A C 1
ATOM 1512 O O . VAL A 1 182 ? 8.099 14.310 -21.374 1.00 52.94 182 VAL A O 1
ATOM 1515 N N . ALA A 1 183 ? 9.425 15.369 -22.860 1.00 56.03 183 ALA A N 1
ATOM 1516 C CA . ALA A 1 183 ? 9.290 16.683 -22.258 1.00 56.03 183 ALA A CA 1
ATOM 1517 C C . ALA A 1 183 ? 7.823 17.103 -22.390 1.00 56.03 183 ALA A C 1
ATOM 1519 O O . ALA A 1 183 ? 7.225 16.951 -23.449 1.00 56.03 183 ALA A O 1
ATOM 1520 N N . PHE A 1 184 ? 7.217 17.583 -21.309 1.00 64.75 184 PHE A N 1
ATOM 1521 C CA . PHE A 1 184 ? 5.862 18.110 -21.385 1.00 64.75 184 PHE A CA 1
ATOM 1522 C C . PHE A 1 184 ? 5.876 19.341 -22.300 1.00 64.75 184 PHE A C 1
ATOM 1524 O O . PHE A 1 184 ? 6.533 20.335 -21.986 1.00 64.75 184 PHE A O 1
ATOM 1531 N N . ASP A 1 185 ? 5.182 19.240 -23.436 1.00 65.88 185 ASP A N 1
ATOM 1532 C CA . ASP A 1 185 ? 5.315 20.163 -24.571 1.00 65.88 185 ASP A CA 1
ATOM 1533 C C . ASP A 1 185 ? 4.849 21.600 -24.259 1.00 65.88 185 ASP A C 1
ATOM 1535 O O . ASP A 1 185 ? 5.204 22.543 -24.971 1.00 65.88 185 ASP A O 1
ATOM 1539 N N . ASP A 1 186 ? 4.086 21.798 -23.175 1.00 81.62 186 ASP A N 1
ATOM 1540 C CA . ASP A 1 186 ? 3.591 23.107 -22.758 1.00 81.62 186 ASP A CA 1
ATOM 1541 C C . ASP A 1 186 ? 3.278 23.221 -21.243 1.00 81.62 186 ASP A C 1
ATOM 1543 O O . ASP A 1 186 ? 3.194 22.242 -20.494 1.00 81.62 186 ASP A O 1
ATOM 1547 N N . LYS A 1 187 ? 3.090 24.467 -20.780 1.00 82.50 187 LYS A N 1
ATOM 1548 C CA . LYS A 1 187 ? 2.806 24.815 -19.374 1.00 82.50 187 LYS A CA 1
ATOM 1549 C C . LYS A 1 187 ? 1.538 24.149 -18.826 1.00 82.50 187 LYS A C 1
ATOM 1551 O O . LYS A 1 187 ? 1.533 23.779 -17.651 1.00 82.50 187 LYS A O 1
ATOM 1556 N N . GLN A 1 188 ? 0.472 24.049 -19.617 1.00 85.12 188 GLN A N 1
ATOM 1557 C CA . GLN A 1 188 ? -0.795 23.473 -19.170 1.00 85.12 188 GLN A CA 1
ATOM 1558 C C . GLN A 1 188 ? -0.642 21.968 -18.960 1.00 85.12 188 GLN A C 1
ATOM 1560 O O . GLN A 1 188 ? -1.025 21.468 -17.906 1.00 85.12 188 GLN A O 1
ATOM 1565 N N . SER A 1 189 ? 0.038 21.283 -19.881 1.00 82.25 189 SER A N 1
ATOM 1566 C CA . SER A 1 189 ? 0.356 19.859 -19.745 1.00 82.25 189 SER A CA 1
ATOM 1567 C C . SER A 1 189 ? 1.121 19.545 -18.452 1.00 82.25 189 SER A C 1
ATOM 1569 O O . SER A 1 189 ? 0.819 18.559 -17.782 1.00 82.25 189 SER A O 1
ATOM 1571 N N . LEU A 1 190 ? 2.076 20.385 -18.038 1.00 81.25 190 LEU A N 1
ATOM 1572 C CA . LEU A 1 190 ? 2.771 20.219 -16.748 1.00 81.25 190 LEU A CA 1
ATOM 1573 C C . LEU A 1 190 ? 1.822 20.325 -15.548 1.00 81.25 190 LEU A C 1
ATOM 1575 O O . LEU A 1 190 ? 1.900 19.516 -14.624 1.00 81.25 190 LEU A O 1
ATOM 1579 N N . 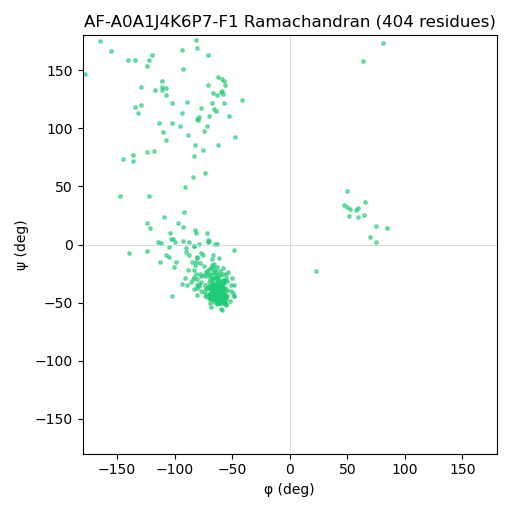ILE A 1 191 ? 0.931 21.318 -15.566 1.00 84.25 191 ILE A N 1
ATOM 1580 C CA . ILE A 1 191 ? -0.036 21.551 -14.488 1.00 84.25 191 ILE A CA 1
ATOM 1581 C C . ILE A 1 191 ? -1.032 20.389 -14.406 1.00 84.25 191 ILE A C 1
ATOM 1583 O O . ILE A 1 191 ? -1.271 19.862 -13.319 1.00 84.25 191 ILE A O 1
ATOM 1587 N N . ASP A 1 192 ? -1.577 19.952 -15.538 1.00 85.75 192 ASP A N 1
ATOM 1588 C CA . ASP A 1 192 ? -2.556 18.863 -15.588 1.00 85.75 192 ASP A CA 1
ATOM 1589 C C . ASP A 1 192 ? -1.946 17.550 -15.089 1.00 85.75 192 ASP A C 1
ATOM 1591 O O . ASP A 1 192 ? -2.556 16.830 -14.294 1.00 85.75 192 ASP A O 1
ATOM 1595 N N . ASN A 1 193 ? -0.700 17.270 -15.480 1.00 83.75 193 ASN A N 1
ATOM 1596 C CA . ASN A 1 193 ? 0.018 16.098 -14.998 1.00 83.75 193 ASN A CA 1
ATOM 1597 C C . ASN A 1 193 ? 0.335 16.183 -13.505 1.00 83.75 193 ASN A C 1
ATOM 1599 O O . ASN A 1 193 ? 0.180 15.183 -12.807 1.00 83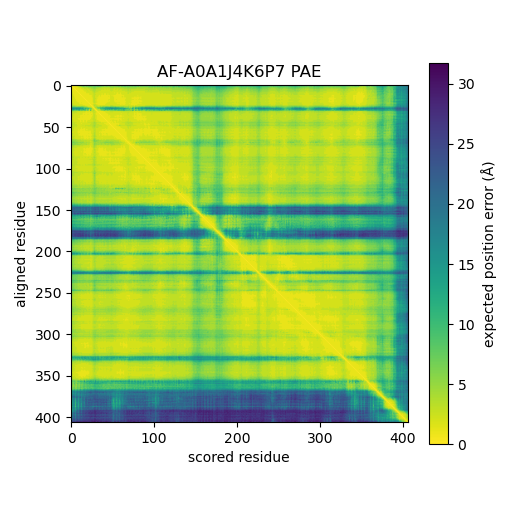.75 193 ASN A O 1
ATOM 1603 N N . PHE A 1 194 ? 0.682 17.360 -12.978 1.00 87.06 194 PHE A N 1
ATOM 1604 C CA . PHE A 1 194 ? 0.827 17.547 -11.534 1.00 87.06 194 PHE A CA 1
ATOM 1605 C C . PHE A 1 194 ? -0.454 17.152 -10.787 1.00 87.06 194 PHE A C 1
ATOM 1607 O O . PHE A 1 194 ? -0.394 16.349 -9.858 1.00 87.06 194 PHE A O 1
ATOM 1614 N N . TYR A 1 195 ? -1.627 17.636 -11.207 1.00 89.81 195 TYR A N 1
ATOM 1615 C CA . TYR A 1 195 ? -2.893 17.243 -10.574 1.00 89.81 195 TYR A CA 1
ATOM 1616 C C . TYR A 1 195 ? -3.189 15.750 -10.729 1.00 89.81 195 TYR A C 1
ATOM 1618 O O . TYR A 1 195 ? -3.585 15.097 -9.760 1.00 89.81 195 TYR A O 1
ATOM 1626 N N . ARG A 1 196 ? -2.950 15.193 -11.917 1.00 88.56 196 ARG A N 1
ATOM 1627 C CA . ARG A 1 196 ? -3.146 13.768 -12.199 1.00 88.56 196 ARG A CA 1
ATOM 1628 C C . ARG A 1 196 ? -2.280 12.879 -11.303 1.00 88.56 196 ARG A C 1
ATOM 1630 O O . ARG A 1 196 ? -2.811 11.966 -10.676 1.00 88.56 196 ARG A O 1
ATOM 1637 N N . PHE A 1 197 ? -0.978 13.140 -11.200 1.00 88.44 197 PHE A N 1
ATOM 1638 C CA . PHE A 1 197 ? -0.059 12.306 -10.415 1.00 88.44 197 PHE A CA 1
ATOM 1639 C C . PHE A 1 197 ? -0.324 12.378 -8.911 1.00 88.44 197 PHE A C 1
ATOM 1641 O O . PHE A 1 197 ? -0.138 11.390 -8.207 1.00 88.44 197 PHE A O 1
ATOM 1648 N N . ARG A 1 198 ? -0.848 13.499 -8.401 1.00 91.44 198 ARG A N 1
ATOM 1649 C CA . ARG A 1 198 ? -1.297 13.585 -6.999 1.00 91.44 198 ARG A CA 1
ATOM 1650 C C . ARG A 1 198 ? -2.463 12.657 -6.707 1.00 91.44 198 ARG A C 1
ATOM 1652 O O . ARG A 1 198 ? -2.511 12.054 -5.638 1.00 91.44 198 ARG A O 1
ATOM 1659 N N . ILE A 1 199 ? -3.393 12.552 -7.650 1.00 89.75 199 ILE A N 1
ATOM 1660 C CA . ILE A 1 199 ? -4.549 11.667 -7.521 1.00 89.75 199 ILE A CA 1
ATOM 1661 C C . ILE A 1 199 ? -4.103 10.206 -7.588 1.00 89.75 199 ILE A C 1
ATOM 1663 O O . ILE A 1 199 ? -4.521 9.419 -6.745 1.00 89.75 199 ILE A O 1
ATOM 1667 N N . LEU A 1 200 ? -3.234 9.869 -8.547 1.00 86.44 200 LEU A N 1
ATOM 1668 C CA . LEU A 1 200 ? -2.709 8.511 -8.710 1.00 86.44 200 LEU A CA 1
ATOM 1669 C C . LEU A 1 200 ? -1.810 8.079 -7.544 1.00 86.44 200 LEU A C 1
ATOM 1671 O O . LEU A 1 200 ? -1.798 6.907 -7.193 1.00 86.44 200 LEU A O 1
ATOM 1675 N N . GLY A 1 201 ? -1.055 9.009 -6.953 1.00 88.12 201 GLY A N 1
ATOM 1676 C CA . GLY A 1 201 ? -0.154 8.730 -5.830 1.00 88.12 201 GLY A CA 1
ATOM 1677 C C . GLY A 1 201 ? 1.135 8.004 -6.203 1.00 88.12 201 G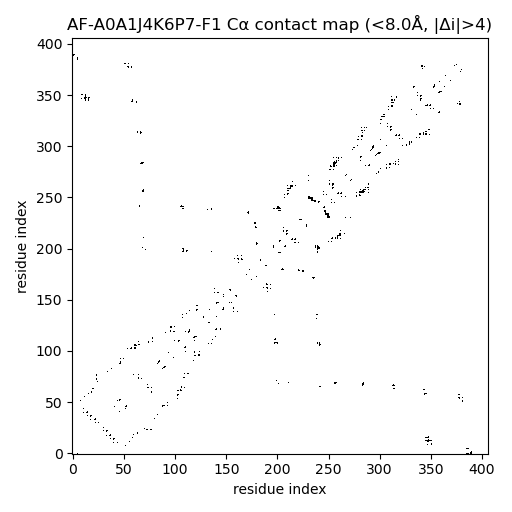LY A C 1
ATOM 1678 O O . GLY A 1 201 ? 1.950 7.736 -5.324 1.00 88.12 201 GLY A O 1
ATOM 1679 N N . HIS A 1 202 ? 1.342 7.738 -7.491 1.00 84.50 202 HIS A N 1
ATOM 1680 C CA . HIS A 1 202 ? 2.481 7.015 -8.042 1.00 84.50 202 HIS A CA 1
ATOM 1681 C C . HIS A 1 202 ? 2.936 7.658 -9.349 1.00 84.50 202 HIS A C 1
ATOM 1683 O O . HIS A 1 202 ? 2.166 8.375 -9.993 1.00 84.50 202 HIS A O 1
ATOM 1689 N N . GLY A 1 203 ? 4.192 7.377 -9.705 1.00 74.19 203 GLY A N 1
ATOM 1690 C CA . GLY A 1 203 ? 4.783 7.765 -10.978 1.00 74.19 203 GLY A CA 1
ATOM 1691 C C . GLY A 1 203 ? 4.890 9.277 -11.190 1.00 74.19 203 GLY A C 1
ATOM 1692 O O . GLY A 1 203 ? 4.220 10.098 -10.569 1.00 74.19 203 GLY A O 1
ATOM 1693 N N . PHE A 1 204 ? 5.791 9.681 -12.071 1.00 76.69 204 PHE A N 1
ATOM 1694 C CA . PHE A 1 204 ? 5.825 11.049 -12.595 1.00 76.69 204 PHE A CA 1
ATOM 1695 C C . PHE A 1 204 ? 6.131 11.092 -14.095 1.00 76.69 204 PHE A C 1
ATOM 1697 O O . PHE A 1 204 ? 6.078 12.146 -14.729 1.00 76.69 204 PHE A O 1
ATOM 1704 N N . ASN A 1 205 ? 6.460 9.941 -14.684 1.00 80.50 205 ASN A N 1
ATOM 1705 C CA . ASN A 1 205 ? 6.954 9.869 -16.046 1.00 80.50 205 ASN A CA 1
ATOM 1706 C C . ASN A 1 205 ? 6.269 8.762 -16.851 1.00 80.50 205 ASN A C 1
ATOM 1708 O O . ASN A 1 205 ? 5.708 7.811 -16.305 1.00 80.50 205 ASN A O 1
ATOM 1712 N N . MET A 1 206 ? 6.320 8.899 -18.175 1.00 84.62 206 MET A N 1
ATOM 1713 C CA . MET A 1 206 ? 5.653 7.976 -19.097 1.00 84.62 206 MET A CA 1
ATOM 1714 C C . MET A 1 206 ? 6.206 6.548 -19.023 1.00 84.62 206 MET A C 1
ATOM 1716 O O . MET A 1 206 ? 5.462 5.601 -19.265 1.00 84.62 206 MET A O 1
ATOM 1720 N N . LEU A 1 207 ? 7.482 6.379 -18.662 1.00 89.06 207 LEU A N 1
ATOM 1721 C CA . LEU A 1 207 ? 8.086 5.061 -18.495 1.00 89.06 207 LEU A CA 1
ATOM 1722 C C . LEU A 1 207 ? 7.500 4.344 -17.270 1.00 89.06 207 LEU A C 1
ATOM 1724 O O . LEU A 1 207 ? 7.060 3.206 -17.396 1.00 89.06 207 LEU A O 1
ATOM 1728 N N . GLN A 1 208 ? 7.403 5.019 -16.123 1.00 90.62 208 GLN A N 1
ATOM 1729 C CA . GLN A 1 208 ? 6.732 4.508 -14.924 1.00 90.62 208 GLN A CA 1
ATOM 1730 C C . GLN A 1 208 ? 5.277 4.163 -15.226 1.00 90.62 208 GLN A C 1
ATOM 1732 O O . GLN A 1 208 ? 4.868 3.042 -14.959 1.00 90.62 208 GLN A O 1
ATOM 1737 N N . LEU A 1 209 ? 4.541 5.052 -15.903 1.00 89.12 209 LEU A N 1
ATOM 1738 C CA . LEU A 1 209 ? 3.166 4.772 -16.321 1.00 89.12 209 LEU A CA 1
ATOM 1739 C C . LEU A 1 209 ? 3.066 3.535 -17.227 1.00 89.12 209 LEU A C 1
ATOM 1741 O O . LEU A 1 209 ? 2.124 2.759 -17.084 1.00 89.12 209 LEU A O 1
ATOM 1745 N N . SER A 1 210 ? 4.006 3.322 -18.154 1.00 93.19 210 SER A N 1
ATOM 1746 C CA . SER A 1 210 ? 4.006 2.102 -18.977 1.00 93.19 210 SER A CA 1
ATOM 1747 C C . SER A 1 210 ? 4.212 0.843 -18.128 1.00 93.19 210 SER A C 1
ATOM 1749 O O . SER A 1 210 ? 3.545 -0.158 -18.361 1.00 93.19 210 SER A O 1
ATOM 1751 N N . ILE A 1 211 ? 5.041 0.921 -17.080 1.00 95.38 211 ILE A N 1
ATOM 1752 C CA . ILE A 1 211 ? 5.267 -0.173 -16.128 1.00 95.38 211 ILE A CA 1
ATOM 1753 C C . ILE A 1 211 ? 4.026 -0.424 -15.269 1.00 95.38 211 ILE A C 1
ATOM 1755 O O . ILE A 1 211 ? 3.541 -1.550 -15.208 1.00 95.38 211 ILE A O 1
ATOM 1759 N N . GLU A 1 212 ? 3.454 0.618 -14.671 1.00 93.25 212 GLU A N 1
ATOM 1760 C CA . GLU A 1 212 ? 2.225 0.543 -13.868 1.00 93.25 212 GLU A CA 1
ATOM 1761 C C . GLU A 1 212 ? 1.047 -0.059 -14.651 1.00 93.25 212 GLU A C 1
ATOM 1763 O O . GLU A 1 212 ? 0.154 -0.685 -14.082 1.00 93.25 212 GLU A O 1
ATOM 1768 N N . ASN A 1 213 ? 1.002 0.156 -15.967 1.00 94.06 213 ASN A N 1
ATOM 1769 C CA . ASN A 1 213 ? -0.011 -0.408 -16.861 1.00 94.06 213 ASN A CA 1
ATOM 1770 C C . ASN A 1 213 ? 0.368 -1.765 -17.464 1.00 94.06 213 ASN A C 1
ATOM 1772 O O . ASN A 1 213 ? -0.451 -2.334 -18.179 1.00 94.06 213 ASN A O 1
ATOM 1776 N N . ASP A 1 214 ? 1.570 -2.269 -17.179 1.00 96.94 214 ASP A N 1
ATOM 1777 C CA . ASP A 1 214 ? 2.181 -3.422 -17.848 1.00 96.94 214 ASP A CA 1
ATOM 1778 C C . ASP A 1 214 ? 2.086 -3.332 -19.390 1.00 96.94 214 ASP A C 1
ATOM 1780 O O . ASP A 1 214 ? 1.927 -4.330 -20.096 1.00 96.94 214 ASP A O 1
ATOM 1784 N N . ASP A 1 215 ? 2.171 -2.105 -19.923 1.00 97.25 215 ASP A N 1
ATOM 1785 C CA . ASP A 1 215 ? 2.114 -1.799 -21.353 1.00 97.25 215 ASP A CA 1
ATOM 1786 C C . ASP A 1 215 ? 3.492 -2.022 -21.978 1.00 97.25 215 ASP A C 1
ATOM 1788 O O . ASP A 1 215 ? 4.316 -1.111 -22.118 1.00 97.25 215 ASP A O 1
ATOM 1792 N N . LEU A 1 216 ? 3.737 -3.276 -22.352 1.00 97.88 216 LEU A N 1
ATOM 1793 C CA . LEU A 1 216 ? 4.996 -3.706 -22.947 1.00 97.88 216 LEU A CA 1
ATOM 1794 C C . LEU A 1 216 ? 5.342 -2.930 -24.227 1.00 97.88 216 LEU A C 1
ATOM 1796 O O . LEU A 1 216 ? 6.507 -2.606 -24.446 1.00 97.88 216 LEU A O 1
ATOM 1800 N N . ASN A 1 217 ? 4.356 -2.613 -25.070 1.00 96.56 217 ASN A N 1
ATOM 1801 C CA . ASN A 1 217 ? 4.615 -1.924 -26.334 1.00 96.56 217 ASN A CA 1
ATOM 1802 C C . ASN A 1 217 ? 5.120 -0.506 -26.077 1.00 96.56 217 ASN A C 1
ATOM 1804 O O . ASN A 1 217 ? 6.140 -0.107 -26.645 1.00 96.56 217 ASN A O 1
ATOM 1808 N N . LYS A 1 218 ? 4.452 0.232 -25.182 1.00 94.31 218 LYS A N 1
ATOM 1809 C CA . LYS A 1 218 ? 4.887 1.581 -24.820 1.00 94.31 218 LYS A CA 1
ATOM 1810 C C . LYS A 1 218 ? 6.221 1.568 -24.082 1.00 94.31 218 LYS A C 1
ATOM 1812 O O . LYS A 1 218 ? 7.063 2.429 -24.329 1.00 94.31 218 LYS A O 1
ATOM 1817 N N . PHE A 1 219 ? 6.447 0.575 -23.227 1.00 94.50 219 PHE A N 1
ATOM 1818 C CA . PHE A 1 219 ? 7.723 0.386 -22.544 1.00 94.50 219 PHE A CA 1
ATOM 1819 C C . PHE A 1 219 ? 8.881 0.175 -23.534 1.00 94.50 219 PHE A C 1
ATOM 1821 O O . PHE A 1 219 ? 9.919 0.831 -23.425 1.00 94.50 219 PHE A O 1
ATOM 1828 N N . ILE A 1 220 ? 8.703 -0.694 -24.535 1.00 94.19 220 ILE A N 1
ATOM 1829 C CA . ILE A 1 220 ? 9.700 -0.939 -25.591 1.00 94.19 220 ILE A CA 1
ATOM 1830 C C . ILE A 1 220 ? 9.927 0.326 -26.423 1.00 94.19 220 ILE A C 1
ATOM 1832 O O . ILE A 1 220 ? 11.072 0.673 -26.702 1.00 94.19 220 ILE A O 1
ATOM 1836 N N . GLU A 1 221 ? 8.856 1.032 -26.799 1.00 91.31 221 GLU A N 1
ATOM 1837 C CA . GLU A 1 221 ? 8.949 2.298 -27.532 1.00 91.31 221 GLU A CA 1
ATOM 1838 C C . GLU A 1 221 ? 9.834 3.298 -26.778 1.00 91.31 221 GLU A C 1
ATOM 1840 O O . GLU A 1 221 ? 10.783 3.819 -27.354 1.00 91.31 221 GLU A O 1
ATOM 1845 N N . LEU A 1 222 ? 9.570 3.512 -25.484 1.00 88.31 222 LEU A N 1
ATOM 1846 C CA . LEU A 1 222 ? 10.286 4.484 -24.653 1.00 88.31 222 LEU A CA 1
ATOM 1847 C C . LEU A 1 222 ? 11.739 4.083 -24.366 1.00 88.31 222 LEU A C 1
ATOM 1849 O O . LEU A 1 222 ? 12.611 4.945 -24.301 1.00 88.31 222 LEU A O 1
ATOM 1853 N N . THR A 1 223 ? 12.016 2.788 -24.205 1.00 89.56 223 THR A N 1
ATOM 1854 C CA . THR A 1 223 ? 13.370 2.296 -23.895 1.00 89.56 223 THR A CA 1
ATOM 1855 C C . THR A 1 223 ? 14.261 2.184 -25.135 1.00 89.56 223 THR A C 1
ATOM 1857 O O . THR A 1 223 ? 15.475 2.329 -25.021 1.00 89.56 223 THR A O 1
ATOM 1860 N N . ASN A 1 224 ? 13.689 2.019 -26.331 1.00 86.62 224 ASN A N 1
ATOM 1861 C CA . ASN A 1 224 ? 14.444 1.951 -27.588 1.00 86.62 224 ASN A CA 1
ATOM 1862 C C . ASN A 1 224 ? 14.856 3.314 -28.162 1.00 86.62 224 ASN A C 1
ATOM 1864 O O . ASN A 1 224 ? 15.663 3.352 -29.091 1.00 86.62 224 ASN A O 1
ATOM 1868 N N . ILE A 1 225 ? 14.339 4.432 -27.633 1.00 79.00 225 ILE A N 1
ATOM 1869 C CA . ILE A 1 225 ? 14.737 5.785 -28.072 1.00 79.00 225 ILE A CA 1
ATOM 1870 C C . ILE A 1 225 ? 16.254 5.977 -27.928 1.00 79.00 225 ILE A C 1
ATOM 1872 O O . ILE A 1 225 ? 16.881 6.663 -28.738 1.00 79.00 225 ILE A O 1
ATOM 1876 N N . THR A 1 226 ? 16.871 5.326 -26.938 1.00 66.88 226 THR A N 1
ATOM 1877 C CA . THR A 1 226 ? 18.325 5.292 -26.783 1.00 66.88 226 THR A CA 1
ATOM 1878 C C . THR A 1 226 ? 18.887 3.906 -27.059 1.00 66.88 226 THR A C 1
ATOM 1880 O O . THR A 1 226 ? 18.477 2.909 -26.479 1.00 66.88 226 THR A O 1
ATOM 1883 N N . ASN A 1 227 ? 19.955 3.844 -27.856 1.00 69.31 227 ASN A N 1
ATOM 1884 C CA . ASN A 1 227 ? 20.684 2.598 -28.131 1.00 69.31 227 ASN A CA 1
ATOM 1885 C C . ASN A 1 227 ? 21.352 1.965 -26.883 1.00 69.31 227 ASN A C 1
ATOM 1887 O O . ASN A 1 227 ? 22.063 0.970 -27.014 1.00 69.31 227 ASN A O 1
ATOM 1891 N N . LYS A 1 228 ? 21.218 2.570 -25.691 1.00 79.50 228 LYS A N 1
ATOM 1892 C CA . LYS A 1 228 ? 21.896 2.185 -24.440 1.00 79.50 228 LYS A CA 1
ATOM 1893 C C . LYS A 1 228 ? 21.044 2.469 -23.194 1.00 79.50 228 LYS A C 1
ATOM 1895 O O . LYS A 1 228 ? 21.568 2.978 -22.204 1.00 79.50 228 LYS A O 1
ATOM 1900 N N . PHE A 1 229 ? 19.746 2.181 -23.235 1.00 87.00 229 PHE A N 1
ATOM 1901 C CA . PHE A 1 229 ? 18.912 2.315 -22.042 1.00 87.00 229 PHE A CA 1
ATOM 1902 C C . PHE A 1 229 ? 19.418 1.407 -20.907 1.00 87.00 229 PHE A C 1
ATOM 1904 O O . PHE A 1 229 ? 19.689 0.223 -21.122 1.00 87.00 229 PHE A O 1
ATOM 1911 N N . ASN A 1 230 ? 19.562 1.956 -19.699 1.00 89.94 230 ASN A N 1
ATOM 1912 C CA . ASN A 1 230 ? 20.036 1.215 -18.535 1.00 89.94 230 ASN A CA 1
ATOM 1913 C C . ASN A 1 230 ? 18.865 0.842 -17.615 1.00 89.94 230 ASN A C 1
ATOM 1915 O O . ASN A 1 230 ? 18.390 1.660 -16.834 1.00 89.94 230 ASN A O 1
ATOM 1919 N N . TYR A 1 231 ? 18.455 -0.427 -17.629 1.00 90.69 231 TYR A N 1
ATOM 1920 C CA . TYR A 1 231 ? 17.373 -0.938 -16.772 1.00 90.69 231 TYR A CA 1
ATOM 1921 C C . TYR A 1 231 ? 17.696 -0.946 -15.263 1.00 90.69 231 TYR A C 1
ATOM 1923 O O . TYR A 1 231 ? 16.815 -1.202 -14.445 1.00 90.69 231 TYR A O 1
ATOM 1931 N N . ARG A 1 232 ? 18.948 -0.671 -14.881 1.00 93.12 232 ARG A N 1
ATOM 1932 C CA . ARG A 1 232 ? 19.388 -0.495 -13.486 1.00 93.12 232 ARG A CA 1
ATOM 1933 C C . ARG A 1 232 ? 19.551 0.970 -13.090 1.00 93.12 232 ARG A C 1
ATOM 1935 O O . ARG A 1 232 ? 20.004 1.270 -11.985 1.00 93.12 232 ARG A O 1
ATOM 1942 N N . GLU A 1 233 ? 19.198 1.894 -13.978 1.00 89.38 233 GLU A N 1
ATOM 1943 C CA . GLU A 1 233 ? 19.086 3.300 -13.620 1.00 89.38 233 GLU A CA 1
ATOM 1944 C C . GLU A 1 233 ? 17.921 3.483 -12.643 1.00 89.38 233 GLU A C 1
ATOM 1946 O O . GLU A 1 233 ? 16.813 2.983 -12.857 1.00 89.38 233 GLU A O 1
ATOM 1951 N N . LYS A 1 234 ? 18.190 4.180 -11.536 1.00 89.94 234 LYS A N 1
ATOM 1952 C CA . LYS A 1 234 ? 17.156 4.514 -10.561 1.00 89.94 234 LYS A CA 1
ATOM 1953 C C . LYS A 1 234 ? 16.227 5.559 -11.143 1.00 89.94 234 LYS A C 1
ATOM 1955 O O . LYS A 1 234 ? 16.690 6.563 -11.680 1.00 89.94 234 LYS A O 1
ATOM 1960 N N . PHE A 1 235 ? 14.931 5.377 -10.927 1.00 86.00 235 PHE A N 1
ATOM 1961 C CA . PHE A 1 235 ? 14.004 6.475 -11.101 1.00 86.00 235 PHE A CA 1
ATOM 1962 C C . PHE A 1 235 ? 14.386 7.622 -10.182 1.00 86.00 235 PHE A C 1
ATOM 1964 O O . PHE A 1 235 ? 14.797 7.444 -9.026 1.00 86.00 235 PHE A O 1
ATOM 1971 N N . THR A 1 236 ? 14.217 8.822 -10.711 1.00 80.19 236 THR A N 1
ATOM 1972 C CA . THR A 1 236 ? 14.332 10.023 -9.915 1.00 80.19 236 THR A CA 1
ATOM 1973 C C . THR A 1 236 ? 13.265 10.028 -8.838 1.00 80.19 236 THR A C 1
ATOM 1975 O O . THR A 1 236 ? 12.139 9.564 -9.023 1.00 80.19 236 THR A O 1
ATOM 1978 N N . TYR A 1 237 ? 13.667 10.554 -7.691 1.00 81.56 237 TYR A N 1
ATOM 1979 C CA . TYR A 1 237 ? 12.850 10.709 -6.504 1.00 81.56 237 TYR A CA 1
ATOM 1980 C C . TYR A 1 237 ? 11.424 11.178 -6.831 1.00 81.56 237 TYR A C 1
ATOM 1982 O O . TYR A 1 237 ? 11.302 12.235 -7.440 1.00 81.56 237 TYR A O 1
ATOM 1990 N N . SER A 1 238 ? 10.382 10.439 -6.402 1.00 84.00 238 SER A N 1
ATOM 1991 C CA . SER A 1 238 ? 8.960 10.785 -6.619 1.00 84.00 238 SER A CA 1
ATOM 1992 C C . SER A 1 238 ? 8.355 11.659 -5.498 1.00 84.00 238 SER A C 1
ATOM 1994 O O . SER A 1 238 ? 8.316 11.232 -4.341 1.00 84.00 238 SER A O 1
ATOM 1996 N N . LEU A 1 239 ? 7.824 12.850 -5.820 1.00 86.81 239 LEU A N 1
ATOM 1997 C CA . LEU A 1 239 ? 7.035 13.686 -4.898 1.00 86.81 239 LEU A CA 1
ATOM 1998 C C . LEU A 1 239 ? 5.665 13.060 -4.609 1.00 86.81 239 LEU A C 1
ATOM 2000 O O . LEU A 1 239 ? 5.087 13.315 -3.553 1.00 86.81 239 LEU A O 1
ATOM 2004 N N . PHE A 1 240 ? 5.143 12.239 -5.519 1.00 89.81 240 PHE A N 1
ATOM 2005 C CA . PHE A 1 240 ? 3.795 11.675 -5.433 1.00 89.81 240 PHE A CA 1
ATOM 2006 C C . PHE A 1 240 ? 3.785 10.355 -4.666 1.00 89.81 240 PHE A C 1
ATOM 2008 O O . PHE A 1 240 ? 2.901 10.159 -3.837 1.00 89.81 240 PHE A O 1
ATOM 2015 N N . GLU A 1 241 ? 4.847 9.553 -4.803 1.00 90.56 241 GLU A N 1
ATOM 2016 C CA . GLU A 1 241 ? 4.972 8.246 -4.151 1.00 90.56 241 GLU A CA 1
ATOM 2017 C C . GLU A 1 241 ? 4.843 8.352 -2.624 1.00 90.56 241 GLU A C 1
ATOM 2019 O O . GLU A 1 241 ? 5.585 9.094 -1.958 1.00 90.56 241 GLU A O 1
ATOM 2024 N N . SER A 1 242 ? 3.866 7.632 -2.076 1.00 89.81 242 SER A N 1
ATOM 2025 C CA . SER A 1 242 ? 3.611 7.557 -0.634 1.00 89.81 242 SER A CA 1
ATOM 2026 C C . SER A 1 242 ? 4.369 6.394 0.008 1.00 89.81 242 SER A C 1
ATOM 2028 O O . SER A 1 242 ? 4.798 6.497 1.162 1.00 89.81 242 SER A O 1
ATOM 2030 N N . ASP A 1 243 ? 4.635 5.322 -0.741 1.00 90.56 243 ASP A N 1
ATOM 2031 C CA . ASP A 1 243 ? 5.408 4.196 -0.244 1.00 90.56 243 ASP A CA 1
ATOM 2032 C C . ASP A 1 243 ? 6.915 4.477 -0.295 1.00 90.56 243 ASP A C 1
ATOM 2034 O O . ASP A 1 243 ? 7.585 4.444 -1.332 1.00 90.56 243 ASP A O 1
ATOM 2038 N N . LYS A 1 244 ? 7.493 4.672 0.892 1.00 88.75 244 LYS A N 1
ATOM 2039 C CA . LYS A 1 244 ? 8.933 4.893 1.078 1.00 88.75 244 LYS A CA 1
ATOM 2040 C C . LYS A 1 244 ? 9.812 3.790 0.475 1.00 88.75 244 LYS A C 1
ATOM 2042 O O . LYS A 1 244 ? 10.964 4.074 0.159 1.00 88.75 244 LYS A O 1
ATOM 2047 N N . ASN A 1 245 ? 9.314 2.559 0.324 1.00 90.62 245 ASN A N 1
ATOM 2048 C CA . ASN A 1 245 ? 10.100 1.458 -0.243 1.00 90.62 245 ASN A CA 1
ATOM 2049 C C . ASN A 1 245 ? 10.210 1.545 -1.769 1.00 90.62 245 ASN A C 1
ATOM 2051 O O . ASN A 1 245 ? 11.199 1.063 -2.317 1.00 90.62 245 ASN A O 1
ATOM 2055 N N . ILE A 1 246 ? 9.228 2.166 -2.427 1.00 90.88 246 ILE A N 1
ATOM 2056 C CA . ILE A 1 246 ? 9.118 2.278 -3.890 1.00 90.88 246 ILE A CA 1
ATOM 2057 C C . ILE A 1 246 ? 9.636 3.643 -4.385 1.00 90.88 246 ILE A C 1
ATOM 2059 O O . ILE A 1 246 ? 9.988 3.809 -5.547 1.00 90.88 246 ILE A O 1
ATOM 2063 N N . LYS A 1 247 ? 9.800 4.617 -3.482 1.00 87.25 247 LYS A N 1
ATOM 2064 C CA . LYS A 1 247 ? 10.189 6.004 -3.793 1.00 87.25 247 LYS A CA 1
ATOM 2065 C C . LYS A 1 247 ? 11.525 6.190 -4.530 1.00 87.25 247 LYS A C 1
ATOM 2067 O O . LYS A 1 247 ? 11.718 7.224 -5.166 1.00 87.25 247 LYS A O 1
ATOM 2072 N N . SER A 1 248 ? 12.467 5.252 -4.412 1.00 86.06 248 SER A N 1
ATOM 2073 C CA . SER A 1 248 ? 13.792 5.332 -5.052 1.00 86.06 248 SER A CA 1
ATOM 2074 C C . SER A 1 248 ? 14.274 3.950 -5.485 1.00 86.06 248 SER A C 1
ATOM 2076 O O . SER A 1 248 ? 15.151 3.343 -4.863 1.00 86.06 248 SER A O 1
ATOM 2078 N N . VAL A 1 249 ? 13.652 3.451 -6.547 1.00 93.38 249 VAL A N 1
ATOM 2079 C CA . VAL A 1 249 ? 13.912 2.126 -7.116 1.00 93.38 249 VAL A CA 1
ATOM 2080 C C . VAL A 1 249 ? 14.335 2.241 -8.574 1.00 93.38 249 VAL A C 1
ATOM 2082 O O . VAL A 1 249 ? 14.094 3.266 -9.212 1.00 93.38 249 VAL A O 1
ATOM 2085 N N . ASP A 1 250 ? 14.999 1.213 -9.089 1.00 94.38 250 ASP A N 1
ATOM 2086 C CA . ASP A 1 250 ? 15.303 1.110 -10.518 1.00 94.38 250 ASP A CA 1
ATOM 2087 C C . ASP A 1 250 ? 14.116 0.567 -11.331 1.00 94.38 250 ASP A C 1
ATOM 2089 O O . ASP A 1 250 ? 13.061 0.228 -10.788 1.00 94.38 250 ASP A O 1
ATOM 2093 N N . VAL A 1 251 ? 14.279 0.523 -12.655 1.00 94.44 251 VAL A N 1
ATOM 2094 C CA . VAL A 1 251 ? 13.230 0.097 -13.595 1.00 94.44 251 VAL A CA 1
ATOM 2095 C C . VAL A 1 251 ? 12.735 -1.313 -13.290 1.00 94.44 251 VAL A C 1
ATOM 2097 O O . VAL A 1 251 ? 11.528 -1.562 -13.308 1.00 94.44 251 VAL A O 1
ATOM 2100 N N . ILE A 1 252 ? 13.647 -2.234 -12.980 1.00 97.12 252 ILE A N 1
ATOM 2101 C CA . ILE A 1 252 ? 13.279 -3.623 -12.721 1.00 97.12 252 ILE A CA 1
ATOM 2102 C C . ILE A 1 252 ? 12.606 -3.804 -11.364 1.00 97.12 252 ILE A C 1
ATOM 2104 O O . ILE A 1 252 ? 11.596 -4.498 -11.269 1.00 97.12 252 ILE A O 1
ATOM 2108 N N . GLN A 1 253 ? 13.091 -3.129 -10.328 1.00 97.69 253 GLN A N 1
ATOM 2109 C CA . GLN A 1 253 ? 12.465 -3.114 -9.011 1.00 97.69 253 GLN A CA 1
ATOM 2110 C C . GLN A 1 253 ? 11.066 -2.500 -9.069 1.00 97.69 253 GLN A C 1
ATOM 2112 O O . GLN A 1 253 ? 10.158 -2.996 -8.407 1.00 97.69 253 GLN A O 1
ATOM 2117 N N . TYR A 1 254 ? 10.864 -1.469 -9.890 1.00 96.50 254 TYR A N 1
ATOM 2118 C CA . TYR A 1 254 ? 9.542 -0.892 -10.120 1.00 96.50 254 TYR A CA 1
ATOM 2119 C C . TYR A 1 254 ? 8.611 -1.884 -10.827 1.00 96.50 254 TYR A C 1
ATOM 2121 O O . TYR A 1 254 ? 7.506 -2.117 -10.351 1.00 96.50 254 TYR A O 1
ATOM 2129 N N . ALA A 1 255 ? 9.071 -2.550 -11.893 1.00 97.62 255 ALA A N 1
ATOM 2130 C CA . ALA A 1 255 ? 8.282 -3.580 -12.579 1.00 97.62 255 ALA A CA 1
ATOM 2131 C C . ALA A 1 255 ? 7.880 -4.733 -11.646 1.00 97.62 255 ALA A C 1
ATOM 2133 O O . ALA A 1 255 ? 6.743 -5.199 -11.679 1.00 97.62 255 ALA A O 1
ATOM 2134 N N . LEU A 1 256 ? 8.784 -5.151 -10.758 1.00 98.31 256 LEU A N 1
ATOM 2135 C CA . LEU A 1 256 ? 8.489 -6.145 -9.729 1.00 98.31 256 LEU A CA 1
ATOM 2136 C C . LEU A 1 256 ? 7.455 -5.633 -8.714 1.00 98.31 256 LEU A C 1
ATOM 2138 O O . LEU A 1 256 ? 6.490 -6.337 -8.427 1.00 98.31 256 LEU A O 1
ATOM 2142 N N . ALA A 1 257 ? 7.627 -4.406 -8.208 1.00 97.38 257 ALA A N 1
ATOM 2143 C CA . ALA A 1 257 ? 6.736 -3.799 -7.218 1.00 97.38 257 ALA A CA 1
ATOM 2144 C C . ALA A 1 257 ? 5.311 -3.593 -7.742 1.00 97.38 257 ALA A C 1
ATOM 2146 O O . ALA A 1 257 ? 4.367 -3.715 -6.971 1.00 97.38 257 ALA A O 1
ATOM 2147 N N . PHE A 1 258 ? 5.147 -3.317 -9.035 1.00 96.44 258 PHE A N 1
ATOM 2148 C CA . PHE A 1 258 ? 3.840 -3.151 -9.676 1.00 96.44 258 PHE A CA 1
ATOM 2149 C C . PHE A 1 258 ? 3.293 -4.450 -10.282 1.00 96.44 258 PHE A C 1
ATOM 2151 O O . PHE A 1 258 ? 2.210 -4.447 -10.861 1.00 96.44 258 PHE A O 1
ATOM 2158 N N . GLY A 1 259 ? 3.994 -5.579 -10.117 1.00 97.38 259 GLY A N 1
ATOM 2159 C CA . GLY A 1 259 ? 3.537 -6.874 -10.619 1.00 97.38 259 GLY A CA 1
ATOM 2160 C C . GLY A 1 259 ? 3.448 -6.943 -12.149 1.00 97.38 259 GLY A C 1
ATOM 2161 O O . GLY A 1 259 ? 2.660 -7.737 -12.667 1.00 97.38 259 GLY A O 1
ATOM 2162 N N . SER A 1 260 ? 4.234 -6.125 -12.854 1.00 97.94 260 SER A N 1
ATOM 2163 C CA . SER A 1 260 ? 4.201 -5.911 -14.306 1.00 97.94 260 SER A CA 1
ATOM 2164 C C . SER A 1 260 ? 4.841 -7.092 -15.040 1.00 97.94 260 SER A C 1
ATOM 2166 O O . SER A 1 260 ? 6.031 -7.096 -15.368 1.00 97.94 260 SER A O 1
ATOM 2168 N N . LEU A 1 261 ? 4.059 -8.155 -15.217 1.00 98.50 261 LEU A N 1
ATOM 2169 C CA . LEU A 1 261 ? 4.536 -9.461 -15.661 1.00 98.50 261 LEU A CA 1
ATOM 2170 C C . LEU A 1 261 ? 5.134 -9.434 -17.070 1.00 98.50 261 LEU A C 1
ATOM 2172 O O . LEU A 1 261 ? 6.163 -10.075 -17.306 1.00 98.50 261 LEU A O 1
ATOM 2176 N N . ASN A 1 262 ? 4.500 -8.738 -18.014 1.00 98.62 262 ASN A N 1
ATOM 2177 C CA . ASN A 1 262 ? 4.957 -8.711 -19.402 1.00 98.62 262 ASN A CA 1
ATOM 2178 C C . ASN A 1 262 ? 6.273 -7.945 -19.529 1.00 98.62 262 ASN A C 1
ATOM 2180 O O . ASN A 1 262 ? 7.205 -8.415 -20.188 1.00 98.62 262 ASN A O 1
ATOM 2184 N N . ILE A 1 263 ? 6.381 -6.810 -18.841 1.00 98.56 263 ILE A N 1
ATOM 2185 C CA . ILE A 1 263 ? 7.618 -6.028 -18.801 1.00 98.56 263 ILE A CA 1
ATOM 2186 C C . ILE A 1 263 ? 8.718 -6.796 -18.067 1.00 98.56 263 ILE A C 1
ATOM 2188 O O . ILE A 1 263 ? 9.839 -6.875 -18.568 1.00 98.56 263 ILE A O 1
ATOM 2192 N N . PHE A 1 264 ? 8.417 -7.440 -16.938 1.00 98.50 264 PHE A N 1
ATOM 2193 C CA . PHE A 1 264 ? 9.394 -8.264 -16.227 1.00 98.50 264 PHE A CA 1
ATOM 2194 C C . PHE A 1 264 ? 9.958 -9.391 -17.108 1.00 98.50 264 PHE A C 1
ATOM 2196 O O . PHE A 1 264 ? 11.177 -9.546 -17.204 1.00 98.50 264 PHE A O 1
ATOM 2203 N N . LYS A 1 265 ? 9.099 -10.129 -17.825 1.00 98.38 265 LYS A N 1
ATOM 2204 C CA . LYS A 1 265 ? 9.533 -11.159 -18.788 1.00 98.38 265 LYS A CA 1
ATOM 2205 C C . LYS A 1 265 ? 10.449 -10.581 -19.864 1.00 98.38 265 LYS A C 1
ATOM 2207 O O . LYS A 1 265 ? 11.486 -11.172 -20.161 1.00 98.38 265 LYS A O 1
ATOM 2212 N N . TYR A 1 266 ? 10.108 -9.415 -20.412 1.00 97.69 266 TYR A N 1
ATOM 2213 C CA . TYR A 1 266 ? 10.952 -8.723 -21.385 1.00 97.69 266 TYR A CA 1
ATOM 2214 C C . TYR A 1 266 ? 12.331 -8.363 -20.810 1.00 97.69 266 TYR A C 1
ATOM 2216 O O . TYR A 1 266 ? 13.344 -8.585 -21.477 1.00 97.69 266 TYR A O 1
ATOM 2224 N N . LEU A 1 267 ? 12.401 -7.867 -19.572 1.00 96.88 267 LEU A N 1
ATOM 2225 C CA . LEU A 1 267 ? 13.668 -7.552 -18.901 1.00 96.88 267 LEU A CA 1
ATOM 2226 C C . LEU A 1 267 ? 14.544 -8.804 -18.730 1.00 96.88 267 LEU A C 1
ATOM 2228 O O . LEU A 1 267 ? 15.731 -8.775 -19.059 1.00 96.88 267 LEU A O 1
ATOM 2232 N N . VAL A 1 268 ? 13.953 -9.923 -18.302 1.00 96.69 268 VAL A N 1
ATOM 2233 C CA . VAL A 1 268 ? 14.657 -11.212 -18.173 1.00 96.69 268 VAL A CA 1
ATOM 2234 C C . VAL A 1 268 ? 15.160 -11.710 -19.534 1.00 96.69 268 VAL A C 1
ATOM 2236 O O . VAL A 1 268 ? 16.320 -12.105 -19.654 1.00 96.69 268 VAL A O 1
ATOM 2239 N N . MET A 1 269 ? 14.342 -11.631 -20.591 1.00 95.62 269 MET A N 1
ATOM 2240 C CA . MET A 1 269 ? 14.746 -12.000 -21.960 1.00 95.62 269 MET A CA 1
ATOM 2241 C C . MET A 1 269 ? 15.915 -11.152 -22.478 1.00 95.62 269 MET A C 1
ATOM 2243 O O . MET A 1 269 ? 16.783 -11.659 -23.190 1.00 95.62 269 MET A O 1
ATOM 2247 N N . ASN A 1 270 ? 15.971 -9.879 -22.081 1.00 94.31 270 ASN A N 1
ATOM 2248 C CA . ASN A 1 270 ? 17.076 -8.966 -22.377 1.00 94.31 270 ASN A CA 1
ATOM 2249 C C . ASN A 1 270 ? 18.265 -9.109 -21.413 1.00 94.31 270 ASN A C 1
ATOM 2251 O O . ASN A 1 270 ? 19.175 -8.282 -21.433 1.00 94.31 270 ASN A O 1
ATOM 2255 N N . LYS A 1 271 ? 18.299 -10.180 -20.608 1.00 95.25 271 LYS A N 1
ATOM 2256 C CA . LYS A 1 271 ? 19.394 -10.525 -19.689 1.00 95.25 271 LYS A CA 1
ATOM 2257 C C . LYS A 1 271 ? 19.679 -9.444 -18.649 1.00 95.25 271 LYS A C 1
ATOM 2259 O O . LYS A 1 271 ? 20.824 -9.288 -18.221 1.00 95.25 271 LYS A O 1
ATOM 2264 N N . VAL A 1 272 ? 18.654 -8.702 -18.231 1.00 95.88 272 VAL A N 1
ATOM 2265 C CA . VAL A 1 272 ? 18.771 -7.862 -17.040 1.00 95.88 272 VAL A CA 1
ATOM 2266 C C . VAL A 1 272 ? 18.950 -8.798 -15.849 1.00 95.88 272 VAL A C 1
ATOM 2268 O O . VAL A 1 272 ? 18.091 -9.632 -15.572 1.00 95.88 272 VAL A O 1
ATOM 2271 N N . GLU A 1 273 ? 20.103 -8.701 -15.189 1.00 96.50 273 GLU A N 1
ATOM 2272 C CA . GLU A 1 273 ? 20.409 -9.490 -13.994 1.00 96.50 273 GLU A CA 1
ATOM 2273 C C . GLU A 1 273 ? 19.336 -9.240 -12.931 1.00 96.50 273 GLU A C 1
ATOM 2275 O O . GLU A 1 273 ? 18.920 -8.097 -12.780 1.00 96.50 273 GLU A O 1
ATOM 2280 N N . ILE A 1 274 ? 18.910 -10.268 -12.192 1.00 97.81 274 ILE A N 1
ATOM 2281 C CA . ILE A 1 274 ? 18.087 -10.141 -10.978 1.00 97.81 274 ILE A CA 1
ATOM 2282 C C . ILE A 1 274 ? 18.980 -10.468 -9.788 1.00 97.81 274 ILE A C 1
ATOM 2284 O O . ILE A 1 274 ? 19.699 -11.465 -9.821 1.00 97.81 274 ILE A O 1
ATOM 2288 N N . ILE A 1 275 ? 18.917 -9.671 -8.726 1.00 96.56 275 ILE A N 1
ATOM 2289 C CA . ILE A 1 275 ? 19.696 -9.891 -7.504 1.00 96.56 275 ILE A CA 1
ATOM 2290 C C . ILE A 1 275 ? 18.778 -10.089 -6.294 1.00 96.56 275 ILE A C 1
ATOM 2292 O O . ILE A 1 275 ? 17.604 -9.721 -6.310 1.00 96.56 275 ILE A O 1
ATOM 2296 N N . LYS A 1 276 ? 19.312 -10.643 -5.196 1.00 96.81 276 LYS A N 1
ATOM 2297 C CA . LYS A 1 276 ? 18.533 -10.939 -3.974 1.00 96.81 276 LYS A CA 1
ATOM 2298 C C . LYS A 1 276 ? 17.793 -9.726 -3.389 1.00 96.81 276 LYS A C 1
ATOM 2300 O O . LYS A 1 276 ? 16.757 -9.892 -2.741 1.00 96.81 276 LYS A O 1
ATOM 2305 N N . ASP A 1 277 ? 18.310 -8.518 -3.594 1.00 95.81 277 ASP A N 1
ATOM 2306 C CA . ASP A 1 277 ? 17.677 -7.287 -3.111 1.00 95.81 277 ASP A CA 1
ATOM 2307 C C . ASP A 1 277 ? 16.437 -6.881 -3.915 1.00 95.81 277 ASP A C 1
ATOM 2309 O O . ASP A 1 277 ? 15.592 -6.151 -3.388 1.00 95.81 277 ASP A O 1
ATOM 2313 N N . ASP A 1 278 ? 16.272 -7.404 -5.132 1.00 97.50 278 ASP A N 1
ATOM 2314 C CA . ASP A 1 278 ? 15.085 -7.168 -5.953 1.00 97.50 278 ASP A CA 1
ATOM 2315 C C . ASP A 1 278 ? 13.873 -7.966 -5.445 1.00 97.50 278 ASP A C 1
ATOM 2317 O O . ASP A 1 278 ? 12.728 -7.544 -5.602 1.00 97.50 278 ASP A O 1
ATOM 2321 N N . LEU A 1 279 ? 14.114 -9.095 -4.767 1.00 98.00 279 LEU A N 1
ATOM 2322 C CA . LEU A 1 279 ? 13.072 -10.037 -4.342 1.00 98.00 279 LEU A CA 1
ATOM 2323 C C . LEU A 1 279 ? 12.004 -9.411 -3.446 1.00 98.00 279 LEU A C 1
ATOM 2325 O O . LEU A 1 279 ? 10.831 -9.766 -3.541 1.00 98.00 279 LEU A O 1
ATOM 2329 N N . LYS A 1 280 ? 12.373 -8.435 -2.607 1.00 97.81 280 LYS A N 1
ATOM 2330 C CA . LYS A 1 280 ? 11.386 -7.729 -1.777 1.00 97.81 280 LYS A CA 1
ATOM 2331 C C . LYS A 1 280 ? 10.333 -7.018 -2.632 1.00 97.81 280 LYS A C 1
ATOM 2333 O O . LYS A 1 280 ? 9.184 -6.959 -2.222 1.00 97.81 280 LYS A O 1
ATOM 2338 N N . TYR A 1 281 ? 10.697 -6.521 -3.814 1.00 98.19 281 TYR A N 1
ATOM 2339 C CA . TYR A 1 281 ? 9.764 -5.852 -4.717 1.00 98.19 281 TYR A CA 1
ATOM 2340 C C . TYR A 1 281 ? 8.827 -6.843 -5.401 1.00 98.19 281 TYR A C 1
ATOM 2342 O O . TYR A 1 281 ? 7.648 -6.547 -5.544 1.00 98.19 281 TYR A O 1
ATOM 2350 N N . ALA A 1 282 ? 9.307 -8.049 -5.719 1.00 98.31 282 ALA A N 1
ATOM 2351 C CA . ALA A 1 282 ? 8.448 -9.118 -6.227 1.00 98.31 282 ALA A CA 1
ATOM 2352 C C . ALA A 1 282 ? 7.363 -9.495 -5.201 1.00 98.31 282 ALA A C 1
ATOM 2354 O O . ALA A 1 282 ? 6.203 -9.693 -5.557 1.00 98.31 282 ALA A O 1
ATOM 2355 N N . ILE A 1 283 ? 7.727 -9.522 -3.911 1.00 98.25 283 ILE A N 1
ATOM 2356 C CA . ILE A 1 283 ? 6.774 -9.750 -2.817 1.00 98.25 283 ILE A CA 1
ATOM 2357 C C . ILE A 1 283 ? 5.801 -8.579 -2.705 1.00 98.25 283 ILE A C 1
ATOM 2359 O O . ILE A 1 283 ? 4.604 -8.818 -2.626 1.00 98.25 283 ILE A O 1
ATOM 2363 N N . ILE A 1 284 ? 6.289 -7.332 -2.735 1.00 97.56 284 ILE A N 1
ATOM 2364 C CA . ILE A 1 284 ? 5.441 -6.127 -2.703 1.00 97.56 284 ILE A CA 1
ATOM 2365 C C . ILE A 1 284 ? 4.356 -6.193 -3.784 1.00 97.56 284 ILE A C 1
ATOM 2367 O O . ILE A 1 284 ? 3.181 -6.009 -3.466 1.00 97.56 284 ILE A O 1
ATOM 2371 N N . GLY A 1 285 ? 4.738 -6.514 -5.025 1.00 96.75 285 GLY A N 1
ATOM 2372 C CA . GLY A 1 285 ? 3.805 -6.609 -6.148 1.00 96.75 285 GLY A CA 1
ATOM 2373 C C . GLY A 1 285 ? 2.849 -7.797 -6.077 1.00 96.75 285 GLY A C 1
ATOM 2374 O O . GLY A 1 285 ? 1.789 -7.760 -6.696 1.00 96.75 285 GLY A O 1
ATOM 2375 N N . GLY A 1 286 ? 3.183 -8.845 -5.319 1.00 96.50 286 GLY A N 1
ATOM 2376 C CA . GLY A 1 286 ? 2.280 -9.967 -5.050 1.00 96.50 286 GLY A CA 1
ATOM 2377 C C . GLY A 1 286 ? 1.981 -10.873 -6.251 1.00 96.50 286 GLY A C 1
ATOM 2378 O O . GLY A 1 286 ? 1.133 -11.761 -6.150 1.00 96.50 286 GLY A O 1
ATOM 2379 N N . ASN A 1 287 ? 2.647 -10.678 -7.394 1.00 97.19 287 ASN A N 1
ATOM 2380 C CA . ASN A 1 287 ? 2.384 -11.443 -8.611 1.00 97.19 287 ASN A CA 1
ATOM 2381 C C . ASN A 1 287 ? 3.049 -12.832 -8.534 1.00 97.19 287 ASN A C 1
ATOM 2383 O O . ASN A 1 287 ? 4.271 -12.955 -8.620 1.00 97.19 287 ASN A O 1
ATOM 2387 N N . ARG A 1 288 ? 2.241 -13.894 -8.395 1.00 96.56 288 ARG A N 1
ATOM 2388 C CA . ARG A 1 288 ? 2.737 -15.276 -8.244 1.00 96.56 288 ARG A CA 1
ATOM 2389 C C . ARG A 1 288 ? 3.538 -15.773 -9.448 1.00 96.56 288 ARG A C 1
ATOM 2391 O O . ARG A 1 288 ? 4.476 -16.538 -9.258 1.00 96.56 288 ARG A O 1
ATOM 2398 N N . ASP A 1 289 ? 3.213 -15.333 -10.661 1.00 98.12 289 ASP A N 1
ATOM 2399 C CA . ASP A 1 289 ? 3.955 -15.746 -11.855 1.00 98.12 289 ASP A CA 1
ATOM 2400 C C . ASP A 1 289 ? 5.368 -15.162 -11.849 1.00 98.12 289 ASP A C 1
ATOM 2402 O O . ASP A 1 289 ? 6.319 -15.852 -12.204 1.00 98.12 289 ASP A O 1
ATOM 2406 N N . ILE A 1 290 ? 5.527 -13.922 -11.374 1.00 98.50 290 ILE A N 1
ATOM 2407 C CA . ILE A 1 290 ? 6.849 -13.317 -11.170 1.00 98.50 290 ILE A CA 1
ATOM 2408 C C . ILE A 1 290 ? 7.653 -14.118 -10.139 1.00 98.50 290 ILE A C 1
ATOM 2410 O O . ILE A 1 290 ? 8.809 -14.445 -10.403 1.00 98.50 290 ILE A O 1
ATOM 2414 N N . ILE A 1 291 ? 7.049 -14.475 -8.999 1.00 98.25 291 ILE A N 1
ATOM 2415 C CA . ILE A 1 291 ? 7.701 -15.311 -7.973 1.00 98.25 291 ILE A CA 1
ATOM 2416 C C . ILE A 1 291 ? 8.157 -16.648 -8.577 1.00 98.25 291 ILE A C 1
ATOM 2418 O O . ILE A 1 291 ? 9.324 -17.016 -8.445 1.00 98.25 291 ILE A O 1
ATOM 2422 N N . ASN A 1 292 ? 7.277 -17.320 -9.324 1.00 97.50 292 ASN A N 1
ATOM 2423 C CA . ASN A 1 292 ? 7.576 -18.596 -9.974 1.00 97.50 292 ASN A CA 1
ATOM 2424 C C . ASN A 1 292 ? 8.719 -18.490 -10.993 1.00 97.50 292 ASN A C 1
ATOM 2426 O O . ASN A 1 292 ? 9.569 -19.377 -11.031 1.00 97.50 292 ASN A O 1
ATOM 2430 N N . ILE A 1 293 ? 8.754 -17.433 -11.811 1.00 98.31 293 ILE A N 1
ATOM 2431 C CA . ILE A 1 293 ? 9.837 -17.196 -12.782 1.00 98.31 293 ILE A CA 1
ATOM 2432 C C . ILE A 1 293 ? 11.167 -16.987 -12.049 1.00 98.31 293 ILE A C 1
ATOM 2434 O O . ILE A 1 293 ? 12.192 -17.541 -12.444 1.00 98.31 293 ILE A O 1
ATOM 2438 N N . ILE A 1 294 ? 11.173 -16.221 -10.957 1.00 98.19 294 ILE A N 1
ATOM 2439 C CA . ILE A 1 294 ? 12.388 -15.979 -10.172 1.00 98.19 294 ILE A CA 1
ATOM 2440 C C . ILE A 1 294 ? 12.944 -17.289 -9.591 1.00 98.19 294 ILE A C 1
ATOM 2442 O O . ILE A 1 294 ? 14.142 -17.557 -9.708 1.00 98.19 294 ILE A O 1
ATOM 2446 N N . GLU A 1 295 ? 12.098 -18.126 -8.995 1.00 96.50 295 GLU A N 1
ATOM 2447 C CA . GLU A 1 295 ? 12.545 -19.381 -8.378 1.00 96.50 295 GLU A CA 1
ATOM 2448 C C . GLU A 1 295 ? 12.947 -20.429 -9.425 1.00 96.50 295 GLU A C 1
ATOM 2450 O O . GLU A 1 295 ? 13.973 -21.101 -9.284 1.00 96.50 295 GLU A O 1
ATOM 2455 N N . ASN A 1 296 ? 12.166 -20.565 -10.500 1.00 96.44 296 ASN A N 1
ATOM 2456 C CA . ASN A 1 296 ? 12.323 -21.666 -11.450 1.00 96.44 296 ASN A CA 1
ATOM 2457 C C . ASN A 1 296 ? 13.209 -21.335 -12.646 1.00 96.44 296 ASN A C 1
ATOM 2459 O O . ASN A 1 296 ? 13.936 -22.222 -13.092 1.00 96.44 296 ASN A O 1
ATOM 2463 N N . ASP A 1 297 ? 13.204 -20.101 -13.136 1.00 95.31 297 ASP A N 1
ATOM 2464 C CA . ASP A 1 297 ? 13.969 -19.730 -14.330 1.00 95.31 297 ASP A CA 1
ATOM 2465 C C . ASP A 1 297 ? 15.249 -18.988 -13.938 1.00 95.31 297 ASP A C 1
ATOM 2467 O O . ASP A 1 297 ? 16.331 -19.319 -14.425 1.00 95.31 297 ASP A O 1
ATOM 2471 N N . VAL A 1 298 ? 15.151 -18.037 -13.000 1.00 95.19 298 VAL A N 1
ATOM 2472 C CA . VAL A 1 298 ? 16.303 -17.250 -12.516 1.00 95.19 298 VAL A CA 1
ATOM 2473 C C . VAL A 1 298 ? 17.093 -17.986 -11.422 1.00 95.19 298 VAL A C 1
ATOM 2475 O O . VAL A 1 298 ? 18.282 -17.729 -11.247 1.00 95.19 298 VAL A O 1
ATOM 2478 N N . LYS A 1 299 ? 16.470 -18.953 -10.734 1.00 96.88 299 LYS A N 1
ATOM 2479 C CA . LYS A 1 299 ? 17.074 -19.796 -9.683 1.00 96.88 299 LYS A CA 1
ATOM 2480 C C . LYS A 1 299 ? 17.500 -19.037 -8.419 1.00 96.88 299 LYS A C 1
ATOM 2482 O O . LYS A 1 299 ? 18.505 -19.389 -7.800 1.00 96.88 299 LYS A O 1
ATOM 2487 N N . ILE A 1 300 ? 16.734 -18.025 -8.004 1.00 95.94 300 ILE A N 1
ATOM 2488 C CA . ILE A 1 300 ? 16.943 -17.323 -6.724 1.00 95.94 300 ILE A CA 1
ATOM 2489 C C . ILE A 1 300 ? 15.831 -17.709 -5.746 1.00 95.94 300 ILE A C 1
ATOM 2491 O O . ILE A 1 300 ? 14.654 -17.622 -6.079 1.00 95.94 300 ILE A O 1
ATOM 2495 N N . LEU A 1 301 ? 16.216 -18.122 -4.538 1.00 94.44 301 LEU A N 1
ATOM 2496 C CA . LEU A 1 301 ? 15.295 -18.556 -3.486 1.00 94.44 301 LEU A CA 1
ATOM 2497 C C . LEU A 1 301 ? 14.894 -17.406 -2.552 1.00 94.44 301 LEU A C 1
ATOM 2499 O O . LEU A 1 301 ? 15.681 -16.489 -2.300 1.00 94.44 301 LEU A O 1
ATOM 2503 N N . PHE A 1 302 ? 13.690 -17.505 -1.988 1.00 94.31 302 PHE A N 1
ATOM 2504 C CA . PHE A 1 302 ? 13.148 -16.590 -0.976 1.00 94.31 302 PHE A CA 1
ATOM 2505 C C . PHE A 1 302 ? 13.468 -17.083 0.449 1.00 94.31 302 PHE A C 1
ATOM 2507 O O . PHE A 1 302 ? 12.608 -17.136 1.324 1.00 94.31 302 PHE A O 1
ATOM 2514 N N . ASP A 1 303 ? 14.735 -17.423 0.690 1.00 91.12 303 ASP A N 1
ATOM 2515 C CA . ASP A 1 303 ? 15.232 -18.142 1.871 1.00 91.12 303 ASP A CA 1
ATOM 2516 C C . ASP A 1 303 ? 15.704 -17.239 3.035 1.00 91.12 303 ASP A C 1
ATOM 2518 O O . ASP A 1 303 ? 16.579 -17.606 3.815 1.00 91.12 303 ASP A O 1
ATOM 2522 N N . ASP A 1 304 ? 15.145 -16.033 3.166 1.00 91.81 304 ASP A N 1
ATOM 2523 C CA . ASP A 1 304 ? 15.554 -15.043 4.173 1.00 91.81 304 ASP A CA 1
ATOM 2524 C C . ASP A 1 304 ? 14.344 -14.523 4.962 1.00 91.81 304 ASP A C 1
ATOM 2526 O O . ASP A 1 304 ? 13.314 -14.146 4.396 1.00 91.81 304 ASP A O 1
ATOM 2530 N N . MET A 1 305 ? 14.498 -14.423 6.287 1.00 89.19 305 MET A N 1
ATOM 2531 C CA . MET A 1 305 ? 13.512 -13.850 7.209 1.00 89.19 305 MET A CA 1
ATOM 2532 C C . MET A 1 305 ? 12.967 -12.499 6.748 1.00 89.19 305 MET A C 1
ATOM 2534 O O . MET A 1 305 ? 11.789 -12.212 6.973 1.00 89.19 305 MET A O 1
ATOM 2538 N N . LYS A 1 306 ? 13.785 -11.659 6.100 1.00 92.94 306 LYS A N 1
ATOM 2539 C CA . LYS A 1 306 ? 13.345 -10.342 5.615 1.00 92.94 306 LYS A CA 1
ATOM 2540 C C . LYS A 1 306 ? 12.165 -10.442 4.642 1.00 92.94 306 LYS A C 1
ATOM 2542 O O . LYS A 1 306 ? 11.321 -9.549 4.634 1.00 92.94 306 LYS A O 1
ATOM 2547 N N . TYR A 1 307 ? 12.056 -11.522 3.869 1.00 94.56 307 TYR A N 1
ATOM 2548 C CA . TYR A 1 307 ? 10.971 -11.724 2.905 1.00 94.56 307 TYR A CA 1
ATOM 2549 C C . TYR A 1 307 ? 9.623 -11.973 3.590 1.00 94.56 307 TYR A C 1
ATOM 2551 O O . TYR A 1 307 ? 8.617 -11.396 3.178 1.00 94.56 307 TYR A O 1
ATOM 2559 N N . PHE A 1 308 ? 9.612 -12.695 4.714 1.00 93.88 308 PHE A N 1
ATOM 2560 C CA . PHE A 1 308 ? 8.426 -12.841 5.566 1.00 93.88 308 PHE A CA 1
ATOM 2561 C C . PHE A 1 308 ? 7.989 -11.494 6.144 1.00 93.88 308 PHE A C 1
ATOM 2563 O O . PHE A 1 308 ? 6.801 -11.182 6.154 1.00 93.88 308 PHE A O 1
ATOM 2570 N N . GLN A 1 309 ? 8.942 -10.654 6.567 1.00 94.50 309 GLN A N 1
ATOM 2571 C CA . GLN A 1 309 ? 8.619 -9.314 7.075 1.00 94.50 309 GLN A CA 1
ATOM 2572 C C . GLN A 1 309 ? 7.945 -8.450 6.008 1.00 94.50 309 GLN A C 1
ATOM 2574 O O . GLN A 1 309 ? 6.996 -7.729 6.314 1.00 94.50 309 GLN A O 1
ATOM 2579 N N . ILE A 1 310 ? 8.425 -8.523 4.762 1.00 96.81 310 ILE A N 1
ATOM 2580 C CA . ILE A 1 310 ? 7.835 -7.798 3.634 1.00 96.81 310 ILE A CA 1
ATOM 2581 C C . ILE A 1 310 ? 6.446 -8.355 3.311 1.00 96.81 310 ILE A C 1
ATOM 2583 O O . ILE A 1 310 ? 5.516 -7.567 3.159 1.00 96.81 310 ILE A O 1
ATOM 2587 N N . ALA A 1 311 ? 6.270 -9.679 3.292 1.00 97.25 311 ALA A N 1
ATOM 2588 C CA . ALA A 1 311 ? 4.965 -10.291 3.057 1.00 97.25 311 ALA A CA 1
ATOM 2589 C C . ALA A 1 311 ? 3.936 -9.878 4.125 1.00 97.25 311 ALA A C 1
ATOM 2591 O O . ALA A 1 311 ? 2.830 -9.478 3.774 1.00 97.25 311 ALA A O 1
ATOM 2592 N N . ILE A 1 312 ? 4.314 -9.871 5.410 1.00 96.19 312 ILE A N 1
ATOM 2593 C CA . ILE A 1 312 ? 3.445 -9.399 6.502 1.00 96.19 312 ILE A CA 1
ATOM 2594 C C . ILE A 1 312 ? 3.120 -7.913 6.334 1.00 96.19 312 ILE A C 1
ATOM 2596 O O . ILE A 1 312 ? 1.951 -7.537 6.404 1.00 96.19 312 ILE A O 1
ATOM 2600 N N . LYS A 1 313 ? 4.142 -7.076 6.098 1.00 95.56 313 LYS A N 1
ATOM 2601 C CA . LYS A 1 313 ? 4.001 -5.619 5.950 1.00 95.56 313 LYS A CA 1
ATOM 2602 C C . LYS A 1 313 ? 3.019 -5.242 4.852 1.00 95.56 313 LYS A C 1
ATOM 2604 O O . LYS A 1 313 ? 2.206 -4.343 5.036 1.00 95.56 313 LYS A O 1
ATOM 2609 N N . TYR A 1 314 ? 3.131 -5.916 3.718 1.00 97.12 314 TYR A N 1
ATOM 2610 C CA . TYR A 1 314 ? 2.280 -5.690 2.564 1.00 97.12 314 TYR A CA 1
ATOM 2611 C C . TYR A 1 314 ? 1.074 -6.616 2.564 1.00 97.12 314 TYR A C 1
ATOM 2613 O O . TYR A 1 314 ? 0.452 -6.736 1.531 1.00 97.12 314 TYR A O 1
ATOM 2621 N N . HIS A 1 315 ? 0.705 -7.288 3.659 1.00 97.25 315 HIS A N 1
ATOM 2622 C CA . HIS A 1 315 ? -0.492 -8.145 3.696 1.00 97.25 315 HIS A CA 1
ATOM 2623 C C . HIS A 1 315 ? -0.558 -9.184 2.562 1.00 97.25 315 HIS A C 1
ATOM 2625 O O . HIS A 1 315 ? -1.633 -9.534 2.076 1.00 97.25 315 HIS A O 1
ATOM 2631 N N . GLN A 1 316 ? 0.591 -9.662 2.087 1.00 97.25 316 GLN A N 1
ATOM 2632 C CA . GLN A 1 316 ? 0.699 -10.682 1.043 1.00 97.25 316 GLN A CA 1
ATOM 2633 C C . GLN A 1 316 ? 0.581 -12.069 1.683 1.00 97.25 316 GLN A C 1
ATOM 2635 O O . GLN A 1 316 ? 1.485 -12.898 1.587 1.00 97.25 316 GLN A O 1
ATOM 2640 N N . ASN A 1 317 ? -0.534 -12.310 2.377 1.00 96.69 317 ASN A N 1
ATOM 2641 C CA . ASN A 1 317 ? -0.737 -13.473 3.256 1.00 96.69 317 ASN A CA 1
ATOM 2642 C C . ASN A 1 317 ? -0.627 -14.801 2.501 1.00 96.69 317 ASN A C 1
ATOM 2644 O O . ASN A 1 317 ? -0.092 -15.782 3.003 1.00 96.69 317 ASN A O 1
ATOM 2648 N N . VAL A 1 318 ? -1.053 -14.801 1.242 1.00 96.06 318 VAL A N 1
ATOM 2649 C CA . VAL A 1 318 ? -0.853 -15.911 0.313 1.00 96.06 318 VAL A CA 1
ATOM 2650 C C . VAL A 1 318 ? 0.630 -16.237 0.118 1.00 96.06 318 VAL A C 1
ATOM 2652 O O . VAL A 1 318 ? 1.007 -17.404 0.192 1.00 96.06 318 VAL A O 1
ATOM 2655 N N . LEU A 1 319 ? 1.464 -15.227 -0.156 1.00 96.62 319 LEU A N 1
ATOM 2656 C CA . LEU A 1 319 ? 2.903 -15.426 -0.345 1.00 96.62 319 LEU A CA 1
ATOM 2657 C C . LEU A 1 319 ? 3.577 -15.804 0.972 1.00 96.62 319 LEU A C 1
ATOM 2659 O O . LEU A 1 319 ? 4.453 -16.656 0.978 1.00 96.62 319 LEU A O 1
ATOM 2663 N N . PHE A 1 320 ? 3.133 -15.230 2.089 1.00 95.94 320 PHE A N 1
ATOM 2664 C CA . PHE A 1 320 ? 3.592 -15.630 3.415 1.00 95.94 320 PHE A CA 1
ATOM 2665 C C . PHE A 1 320 ? 3.366 -17.131 3.662 1.00 95.94 320 PHE A C 1
ATOM 2667 O O . PHE A 1 320 ? 4.314 -17.841 3.991 1.00 95.94 320 PHE A O 1
ATOM 2674 N N . ASN A 1 321 ? 2.150 -17.629 3.417 1.00 94.31 321 ASN A N 1
ATOM 2675 C CA . ASN A 1 321 ? 1.823 -19.052 3.558 1.00 94.31 321 ASN A CA 1
ATOM 2676 C C . ASN A 1 321 ? 2.618 -19.921 2.575 1.00 94.31 321 ASN A C 1
ATOM 2678 O O . ASN A 1 321 ? 3.104 -20.988 2.943 1.00 94.31 321 ASN A O 1
ATOM 2682 N N . TYR A 1 322 ? 2.800 -19.452 1.337 1.00 94.94 322 TYR A N 1
ATOM 2683 C CA . TYR A 1 322 ? 3.672 -20.112 0.367 1.00 94.94 322 TYR A CA 1
ATOM 2684 C C . TYR A 1 322 ? 5.108 -20.238 0.894 1.00 94.94 322 TYR A C 1
ATOM 2686 O O . TYR A 1 322 ? 5.695 -21.314 0.806 1.00 94.94 322 TYR A O 1
ATOM 2694 N N . PHE A 1 323 ? 5.667 -19.178 1.481 1.00 92.69 323 PHE A N 1
ATOM 2695 C CA . PHE A 1 323 ? 7.029 -19.213 2.002 1.00 92.69 323 PHE A CA 1
ATOM 2696 C C . PHE A 1 323 ? 7.167 -20.121 3.224 1.00 92.69 323 PHE A C 1
ATOM 2698 O O . PHE A 1 323 ? 8.135 -20.873 3.293 1.00 92.69 323 PHE A O 1
ATOM 2705 N N . ILE A 1 324 ? 6.202 -20.115 4.148 1.00 90.62 324 ILE A N 1
ATOM 2706 C CA . ILE A 1 324 ? 6.209 -21.032 5.301 1.00 90.62 324 ILE A CA 1
ATOM 2707 C C . ILE A 1 324 ? 6.274 -22.488 4.836 1.00 90.62 324 ILE A C 1
ATOM 2709 O O . ILE A 1 324 ? 7.110 -23.244 5.320 1.00 90.62 324 ILE A O 1
ATOM 2713 N N . ASN A 1 325 ? 5.435 -22.858 3.868 1.00 90.94 325 ASN A N 1
ATOM 2714 C CA . ASN A 1 325 ? 5.307 -24.246 3.428 1.00 90.94 325 ASN A CA 1
ATOM 2715 C C . ASN A 1 325 ? 6.512 -24.744 2.614 1.00 90.94 325 ASN A C 1
ATOM 2717 O O . ASN A 1 325 ? 6.776 -25.941 2.585 1.00 90.94 325 ASN A O 1
ATOM 2721 N N . ASN A 1 326 ? 7.231 -23.852 1.925 1.00 90.44 326 ASN A N 1
ATOM 2722 C CA . ASN A 1 326 ? 8.354 -24.238 1.060 1.00 90.44 326 ASN A CA 1
ATOM 2723 C C . ASN A 1 326 ? 9.731 -24.024 1.703 1.00 90.44 326 ASN A C 1
ATOM 2725 O O . ASN A 1 326 ? 10.713 -24.628 1.269 1.00 90.44 326 ASN A O 1
ATOM 2729 N N . TYR A 1 327 ? 9.821 -23.193 2.743 1.00 87.81 327 TYR A N 1
ATOM 2730 C CA . TYR A 1 327 ? 11.076 -22.833 3.405 1.00 87.81 327 TYR A CA 1
ATOM 2731 C C . TYR A 1 327 ? 11.057 -23.179 4.902 1.00 87.81 327 TYR A C 1
ATOM 2733 O O . TYR A 1 327 ? 11.569 -22.423 5.724 1.00 87.81 327 TYR A O 1
ATOM 2741 N N . GLU A 1 328 ? 10.518 -24.352 5.260 1.00 75.25 328 GLU A N 1
ATOM 2742 C CA . GLU A 1 328 ? 10.368 -24.831 6.651 1.00 75.25 328 GLU A CA 1
ATOM 2743 C C . GLU A 1 328 ? 11.675 -24.832 7.471 1.00 75.25 328 GLU A C 1
ATOM 2745 O O . GLU A 1 328 ? 11.656 -24.761 8.698 1.00 75.25 328 GLU A O 1
ATOM 2750 N N . HIS A 1 329 ? 12.833 -24.891 6.807 1.00 78.50 329 HIS A N 1
ATOM 2751 C CA . HIS A 1 329 ? 14.141 -24.834 7.465 1.00 78.50 329 HIS A CA 1
ATOM 2752 C C . HIS A 1 329 ? 14.448 -23.467 8.097 1.00 78.50 329 HIS A C 1
ATOM 2754 O O . HIS A 1 329 ? 15.341 -23.365 8.943 1.00 78.50 329 HIS A O 1
ATOM 2760 N N . LEU A 1 330 ? 13.728 -22.414 7.705 1.00 77.00 330 LEU A N 1
ATOM 2761 C CA . LEU A 1 330 ? 13.807 -21.113 8.347 1.00 77.00 330 LEU A CA 1
ATOM 2762 C C . LEU A 1 330 ? 13.076 -21.219 9.680 1.00 77.00 330 LEU A C 1
ATOM 2764 O O . LEU A 1 330 ? 11.855 -21.139 9.740 1.00 77.00 330 LEU A O 1
ATOM 2768 N N . GLN A 1 331 ? 13.830 -21.431 10.758 1.00 78.06 331 GLN A N 1
ATOM 2769 C CA . GLN A 1 331 ? 13.306 -21.440 12.124 1.00 78.06 331 GLN A CA 1
ATOM 2770 C C . GLN A 1 331 ? 12.719 -20.061 12.456 1.00 78.06 331 GLN A C 1
ATOM 2772 O O . GLN A 1 331 ? 13.405 -19.182 12.988 1.00 78.06 331 GLN A O 1
ATOM 2777 N N . LEU A 1 332 ? 11.451 -19.849 12.097 1.00 82.69 332 LEU A N 1
ATOM 2778 C CA . LEU A 1 332 ? 10.781 -18.573 12.284 1.00 82.69 332 LEU A CA 1
ATOM 2779 C C . LEU A 1 332 ? 10.604 -18.338 13.778 1.00 82.69 332 LEU A C 1
ATOM 2781 O O . LEU A 1 332 ? 9.958 -19.107 14.490 1.00 82.69 332 LEU A O 1
ATOM 2785 N N . ASN A 1 333 ? 11.153 -17.230 14.263 1.00 86.19 333 ASN A N 1
ATOM 2786 C CA . ASN A 1 333 ? 10.848 -16.788 15.608 1.00 86.19 333 ASN A CA 1
ATOM 2787 C C . ASN A 1 333 ? 9.410 -16.254 15.620 1.00 86.19 333 ASN A C 1
ATOM 2789 O O . ASN A 1 333 ? 9.153 -15.124 15.196 1.00 86.19 333 ASN A O 1
ATOM 2793 N N . ILE A 1 334 ? 8.487 -17.074 16.123 1.00 85.06 334 ILE A N 1
ATOM 2794 C CA . ILE A 1 334 ? 7.055 -16.774 16.234 1.00 85.06 334 ILE A CA 1
ATOM 2795 C C . ILE A 1 334 ? 6.824 -15.417 16.918 1.00 85.06 334 ILE A C 1
ATOM 2797 O O . ILE A 1 334 ? 5.941 -14.656 16.526 1.00 85.06 334 ILE A O 1
ATOM 2801 N N . MET A 1 335 ? 7.677 -15.054 17.878 1.00 82.56 335 MET A N 1
ATOM 2802 C CA . MET A 1 335 ? 7.581 -13.776 18.570 1.00 82.56 335 MET A CA 1
ATOM 2803 C C . MET A 1 335 ? 7.855 -12.577 17.665 1.00 82.56 335 MET A C 1
ATOM 2805 O O . MET A 1 335 ? 7.195 -11.539 17.743 1.00 82.56 335 MET A O 1
ATOM 2809 N N . ILE A 1 336 ? 8.840 -12.716 16.781 1.00 84.94 336 ILE A N 1
ATOM 2810 C CA . ILE A 1 336 ? 9.139 -11.698 15.776 1.00 84.94 336 ILE A CA 1
ATOM 2811 C C . ILE A 1 336 ? 7.957 -11.577 14.809 1.00 84.94 336 ILE A C 1
ATOM 2813 O O . ILE A 1 336 ? 7.557 -10.456 14.499 1.00 84.94 336 ILE A O 1
ATOM 2817 N N . LEU A 1 337 ? 7.363 -12.698 14.385 1.00 88.44 337 LEU A N 1
ATOM 2818 C CA . LEU A 1 337 ? 6.187 -12.698 13.508 1.00 88.44 337 LEU A CA 1
ATOM 2819 C C . LEU A 1 337 ? 4.993 -11.986 14.148 1.00 88.44 337 LEU A C 1
ATOM 2821 O O . LEU A 1 337 ? 4.394 -11.123 13.508 1.00 88.44 337 LEU A O 1
ATOM 2825 N N . PHE A 1 338 ? 4.699 -12.273 15.416 1.00 87.06 338 PHE A N 1
ATOM 2826 C CA . PHE A 1 338 ? 3.647 -11.598 16.177 1.00 87.06 338 PHE A CA 1
ATOM 2827 C C . PHE A 1 338 ? 3.834 -10.081 16.188 1.00 87.06 338 PHE A C 1
ATOM 2829 O O . PHE A 1 338 ? 2.945 -9.333 15.783 1.00 87.06 338 PHE A O 1
ATOM 2836 N N . ASN A 1 339 ? 5.032 -9.626 16.569 1.00 84.25 339 ASN A N 1
ATOM 2837 C CA . ASN A 1 339 ? 5.362 -8.203 16.621 1.00 84.25 339 ASN A CA 1
ATOM 2838 C C . ASN A 1 339 ? 5.220 -7.530 15.249 1.00 84.25 339 ASN A C 1
ATOM 2840 O O . ASN A 1 339 ? 4.778 -6.385 15.164 1.00 84.25 339 ASN A O 1
ATOM 2844 N N . LEU A 1 340 ? 5.585 -8.225 14.168 1.00 88.31 340 LEU A N 1
ATOM 2845 C CA . LEU A 1 340 ? 5.422 -7.719 12.805 1.00 88.31 340 LEU A CA 1
ATOM 2846 C C . LEU A 1 340 ? 3.948 -7.625 12.406 1.00 88.31 340 LEU A C 1
ATOM 2848 O O . LEU A 1 340 ? 3.559 -6.619 11.814 1.00 88.31 340 LEU A O 1
ATOM 2852 N N . CYS A 1 341 ? 3.132 -8.625 12.746 1.00 91.75 341 CYS A N 1
ATOM 2853 C CA . CYS A 1 341 ? 1.701 -8.609 12.445 1.00 91.75 341 CYS A CA 1
ATOM 2854 C C . CYS A 1 341 ? 1.002 -7.454 13.169 1.00 91.75 341 CYS A C 1
ATOM 2856 O O . CYS A 1 341 ? 0.263 -6.706 12.533 1.00 91.75 341 CYS A O 1
ATOM 2858 N N . VAL A 1 342 ? 1.313 -7.234 14.452 1.00 86.31 342 VAL A N 1
ATOM 2859 C CA . VAL A 1 342 ? 0.806 -6.080 15.216 1.00 86.31 342 VAL A CA 1
ATOM 2860 C C . VAL A 1 342 ? 1.283 -4.763 14.600 1.00 86.31 342 VAL A C 1
ATOM 2862 O O . VAL A 1 342 ? 0.476 -3.877 14.336 1.00 86.31 342 VAL A O 1
ATOM 2865 N N . LYS A 1 343 ? 2.586 -4.633 14.316 1.00 84.62 343 LYS A N 1
ATOM 2866 C CA . LYS A 1 343 ? 3.177 -3.408 13.752 1.00 84.62 343 LYS A CA 1
ATOM 2867 C C . LYS A 1 343 ? 2.538 -2.992 12.425 1.00 84.62 343 LYS A C 1
ATOM 2869 O O . LYS A 1 343 ? 2.422 -1.799 12.156 1.00 84.62 343 LYS A O 1
ATOM 2874 N N . TYR A 1 344 ? 2.187 -3.957 11.579 1.00 89.75 344 TYR A N 1
ATOM 2875 C CA . TYR A 1 344 ? 1.648 -3.700 10.242 1.00 89.75 344 TYR A CA 1
ATOM 2876 C C . TYR A 1 344 ? 0.134 -3.913 10.135 1.00 89.75 344 TYR A C 1
ATOM 2878 O O . TYR A 1 344 ? -0.411 -3.848 9.033 1.00 89.75 344 TYR A O 1
ATOM 2886 N N . ASN A 1 345 ? -0.553 -4.095 11.269 1.00 92.62 345 ASN A N 1
ATOM 2887 C CA . ASN A 1 345 ? -1.997 -4.318 11.360 1.00 92.62 345 ASN A CA 1
ATOM 2888 C C . ASN A 1 345 ? -2.478 -5.539 10.555 1.00 92.62 345 ASN A C 1
ATOM 2890 O O . ASN A 1 345 ? -3.598 -5.554 10.063 1.00 92.62 345 ASN A O 1
ATOM 2894 N N . ASN A 1 346 ? -1.644 -6.568 10.387 1.00 95.50 346 ASN A N 1
ATOM 2895 C CA . ASN A 1 346 ? -2.014 -7.781 9.657 1.00 95.50 346 ASN A CA 1
ATOM 2896 C C . ASN A 1 346 ? -2.773 -8.741 10.577 1.00 95.50 346 ASN A C 1
ATOM 2898 O O . ASN A 1 346 ? -2.220 -9.718 11.087 1.00 95.50 346 ASN A O 1
ATOM 2902 N N . TYR A 1 347 ? -4.040 -8.410 10.826 1.00 95.50 347 TYR A N 1
ATOM 2903 C CA . TYR A 1 347 ? -4.876 -9.121 11.792 1.00 95.50 347 TYR A CA 1
ATOM 2904 C C . TYR A 1 347 ? -5.241 -10.536 11.355 1.00 95.50 347 TYR A C 1
ATOM 2906 O O . TYR A 1 347 ? -5.404 -11.388 12.220 1.00 95.50 347 TYR A O 1
ATOM 2914 N N . VAL A 1 348 ? -5.275 -10.805 10.045 1.00 97.00 348 VAL A N 1
ATOM 2915 C CA . VAL A 1 348 ? -5.471 -12.167 9.523 1.00 97.00 348 VAL A CA 1
ATOM 2916 C C . VAL A 1 348 ? -4.354 -13.086 10.009 1.00 97.00 348 VAL A C 1
ATOM 291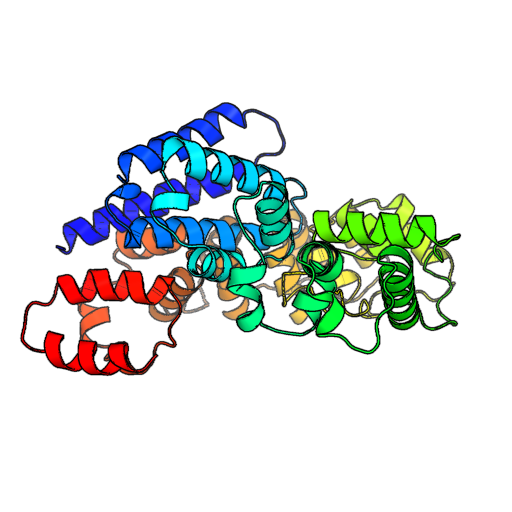8 O O . VAL A 1 348 ? -4.628 -14.066 10.694 1.00 97.00 348 VAL A O 1
ATOM 2921 N N . LEU A 1 349 ? -3.087 -12.737 9.751 1.00 95.06 349 LEU A N 1
ATOM 2922 C CA . LEU A 1 349 ? -1.966 -13.559 10.219 1.00 95.06 349 LEU A CA 1
ATOM 2923 C C . LEU A 1 349 ? -1.823 -13.531 11.744 1.00 95.06 349 LEU A C 1
ATOM 2925 O O . LEU A 1 349 ? -1.504 -14.555 12.345 1.00 95.06 349 LEU A O 1
ATOM 2929 N N . LEU A 1 350 ? -2.073 -12.381 12.383 1.00 92.38 350 LEU A N 1
ATOM 2930 C CA . LEU A 1 350 ? -2.024 -12.272 13.842 1.00 92.38 350 LEU A CA 1
ATOM 2931 C C . LEU A 1 350 ? -2.993 -13.251 14.511 1.00 92.38 350 LEU A C 1
ATOM 2933 O O . LEU A 1 350 ? -2.612 -13.930 15.463 1.00 92.38 350 LEU A O 1
ATOM 2937 N N . TYR A 1 351 ? -4.232 -13.310 14.021 1.00 92.62 351 TYR A N 1
ATOM 2938 C CA . TYR A 1 351 ? -5.262 -14.176 14.576 1.00 92.62 351 TYR A CA 1
ATOM 2939 C C . TYR A 1 351 ? -4.942 -15.651 14.338 1.00 92.62 351 TYR A C 1
ATOM 2941 O O . TYR A 1 351 ? -5.023 -16.423 15.288 1.00 92.62 351 TYR A O 1
ATOM 2949 N N . THR A 1 352 ? -4.464 -16.025 13.145 1.00 92.00 352 THR A N 1
ATOM 2950 C CA . THR A 1 352 ? -4.004 -17.398 12.861 1.00 92.00 352 THR A CA 1
ATOM 2951 C C . THR A 1 352 ? -2.920 -17.854 13.844 1.00 92.00 352 THR A C 1
ATOM 2953 O O . THR A 1 352 ? -3.029 -18.930 14.425 1.00 92.00 352 THR A O 1
ATOM 2956 N N . LEU A 1 353 ? -1.916 -17.012 14.131 1.00 87.50 353 LEU A N 1
ATOM 2957 C CA . LEU A 1 353 ? -0.857 -17.347 15.099 1.00 87.50 353 LEU A CA 1
ATOM 2958 C C . LEU A 1 353 ? -1.389 -17.586 16.524 1.00 87.50 353 LEU A C 1
ATOM 2960 O O . LEU A 1 353 ? -0.794 -18.348 17.290 1.00 87.50 353 LEU A O 1
ATOM 2964 N N . ILE A 1 354 ? -2.480 -16.917 16.899 1.00 85.62 354 ILE A N 1
ATOM 2965 C CA . ILE A 1 354 ? -3.122 -17.080 18.208 1.00 85.62 354 ILE A CA 1
ATOM 2966 C C . ILE A 1 354 ? -4.012 -18.328 18.220 1.00 85.62 354 ILE A C 1
ATOM 2968 O O . ILE A 1 354 ? -3.994 -19.072 19.199 1.00 85.62 354 ILE A O 1
ATOM 2972 N N . GLU A 1 355 ? -4.785 -18.556 17.158 1.00 88.12 355 GLU A N 1
ATOM 2973 C CA . GLU A 1 355 ? -5.721 -19.679 17.036 1.00 88.12 355 GLU A CA 1
ATOM 2974 C C . GLU A 1 355 ? -4.997 -21.029 17.003 1.00 88.12 355 GLU A C 1
ATOM 2976 O O . GLU A 1 355 ? -5.389 -21.954 17.717 1.00 88.12 355 GLU A O 1
ATOM 2981 N N . ASP A 1 356 ? -3.865 -21.106 16.302 1.00 85.56 356 ASP A N 1
ATOM 2982 C CA . ASP A 1 356 ? -3.029 -22.310 16.234 1.00 85.56 356 ASP A CA 1
ATOM 2983 C C . ASP A 1 356 ? -2.297 -22.616 17.557 1.00 85.56 356 ASP A C 1
ATOM 2985 O O . ASP A 1 356 ? -1.485 -23.540 17.628 1.00 85.56 356 ASP A O 1
ATOM 2989 N N . ASN A 1 357 ? -2.537 -21.832 18.619 1.00 76.44 357 ASN A N 1
ATOM 2990 C CA . ASN A 1 357 ? -1.807 -21.858 19.892 1.00 76.44 357 ASN A CA 1
ATOM 2991 C C . ASN A 1 357 ? -0.281 -21.770 19.715 1.00 76.44 357 ASN A C 1
ATOM 2993 O O . ASN A 1 357 ? 0.478 -22.179 20.596 1.00 76.44 357 ASN A O 1
ATOM 2997 N N . SER A 1 358 ? 0.178 -21.197 18.597 1.00 76.56 358 SER A N 1
ATOM 2998 C CA . SER A 1 358 ? 1.603 -20.966 18.342 1.00 76.56 358 SER A CA 1
ATOM 2999 C C . SER A 1 358 ? 2.187 -19.963 19.341 1.00 76.56 358 SER A C 1
ATOM 3001 O O . SER A 1 358 ? 3.395 -19.941 19.574 1.00 76.56 358 SER A O 1
ATOM 3003 N N . ILE A 1 359 ? 1.330 -19.134 19.950 1.00 71.88 359 ILE A N 1
ATOM 3004 C CA . ILE A 1 359 ? 1.696 -18.147 20.964 1.00 71.88 359 ILE A CA 1
ATOM 3005 C C . ILE A 1 359 ? 0.799 -18.303 22.181 1.00 71.88 359 ILE A C 1
ATOM 3007 O O . ILE A 1 359 ? -0.410 -18.080 22.117 1.00 71.88 359 ILE A O 1
ATOM 3011 N N . ASN A 1 360 ? 1.420 -18.573 23.326 1.00 74.50 360 ASN A N 1
ATOM 3012 C CA . ASN A 1 360 ? 0.782 -18.338 24.608 1.00 74.50 360 ASN A CA 1
ATOM 3013 C C . ASN A 1 360 ? 0.898 -16.843 24.948 1.00 74.50 360 ASN A C 1
ATOM 3015 O O . ASN A 1 360 ? 1.974 -16.337 25.270 1.00 74.50 360 ASN A O 1
ATOM 3019 N N . LEU A 1 361 ? -0.224 -16.134 24.842 1.00 72.38 361 LEU A N 1
ATOM 3020 C CA . LEU A 1 361 ? -0.304 -14.703 25.123 1.00 72.38 361 LEU A CA 1
ATOM 3021 C C . LEU A 1 361 ? 0.101 -14.369 26.572 1.00 72.38 361 LEU A C 1
ATOM 3023 O O . LEU A 1 361 ? 0.832 -13.405 26.783 1.00 72.38 361 LEU A O 1
ATOM 3027 N N . ASP A 1 362 ? -0.267 -15.190 27.557 1.00 71.31 362 ASP A N 1
ATOM 3028 C CA . ASP A 1 362 ? 0.111 -14.966 28.961 1.00 71.31 362 ASP A CA 1
ATOM 3029 C C . ASP A 1 362 ? 1.631 -15.091 29.164 1.00 71.31 362 ASP A C 1
ATOM 3031 O O . ASP A 1 362 ? 2.259 -14.307 29.885 1.00 71.31 362 ASP A O 1
ATOM 3035 N N . GLU A 1 363 ? 2.258 -16.049 28.478 1.00 72.50 363 GLU A N 1
ATOM 3036 C CA . GLU A 1 363 ? 3.715 -16.201 28.466 1.00 72.50 363 GLU A CA 1
ATOM 3037 C C . GLU A 1 363 ? 4.403 -15.010 27.782 1.00 72.50 363 GLU A C 1
ATOM 3039 O O . GLU A 1 363 ? 5.416 -14.502 28.269 1.00 72.50 363 GLU A O 1
ATOM 3044 N N . TYR A 1 364 ? 3.843 -14.525 26.674 1.00 70.31 364 TYR A N 1
ATOM 3045 C CA . TYR A 1 364 ? 4.364 -13.349 25.984 1.00 70.31 364 TYR A CA 1
ATOM 3046 C C . TYR A 1 364 ? 4.343 -12.108 26.885 1.00 70.31 364 TYR A C 1
ATOM 3048 O O . TYR A 1 364 ? 5.375 -11.450 27.055 1.00 70.31 364 TYR A O 1
ATOM 3056 N N . PHE A 1 365 ? 3.204 -11.822 27.517 1.00 69.88 365 PHE A N 1
ATOM 3057 C CA . PHE A 1 365 ? 3.043 -10.637 28.364 1.00 69.88 365 PHE A CA 1
ATOM 3058 C C . PHE A 1 365 ? 3.797 -10.717 29.690 1.00 69.88 365 PHE A C 1
ATOM 3060 O O . PHE A 1 365 ? 4.102 -9.682 30.276 1.00 69.88 365 PHE A O 1
ATOM 3067 N N . SER A 1 366 ? 4.112 -11.917 30.179 1.00 69.06 366 SER A N 1
ATOM 3068 C CA . SER A 1 366 ? 4.930 -12.084 31.387 1.00 69.06 366 SER A CA 1
ATOM 3069 C C . SER A 1 366 ? 6.430 -11.935 31.124 1.00 69.06 366 SER A C 1
ATOM 3071 O O . SER A 1 366 ? 7.156 -11.492 32.013 1.00 69.06 366 SER A O 1
ATOM 3073 N N . LYS A 1 367 ? 6.911 -12.274 29.921 1.00 65.50 367 LYS A N 1
ATOM 3074 C CA . LYS A 1 367 ? 8.339 -12.193 29.563 1.00 65.50 367 LYS A CA 1
ATOM 3075 C C . LYS A 1 367 ? 8.794 -10.815 29.116 1.00 65.50 367 LYS A C 1
ATOM 3077 O O . LYS A 1 367 ? 9.978 -10.498 29.237 1.00 65.50 367 LYS A O 1
ATOM 3082 N N . TYR A 1 368 ? 7.895 -10.019 28.557 1.00 60.69 368 TYR A N 1
ATOM 3083 C CA . TYR A 1 368 ? 8.249 -8.703 28.071 1.00 60.69 368 TYR A CA 1
ATOM 3084 C C . TYR A 1 368 ? 7.794 -7.632 29.057 1.00 60.69 368 TYR A C 1
ATOM 3086 O O . TYR A 1 368 ? 6.607 -7.440 29.299 1.00 60.69 368 TYR A O 1
ATOM 3094 N N . ASP A 1 369 ? 8.757 -6.851 29.537 1.00 56.84 369 ASP A N 1
ATOM 3095 C CA . ASP A 1 369 ? 8.513 -5.515 30.075 1.00 56.84 369 ASP A CA 1
ATOM 3096 C C . ASP A 1 369 ? 8.211 -4.568 28.898 1.00 56.84 369 ASP A C 1
ATOM 3098 O O . ASP A 1 369 ? 9.003 -3.697 28.523 1.00 56.84 369 ASP A O 1
ATOM 3102 N N . VAL A 1 370 ? 7.127 -4.884 28.173 1.00 51.22 370 VAL A N 1
ATOM 3103 C CA . VAL A 1 370 ? 6.883 -4.392 26.811 1.00 51.22 370 VAL A CA 1
ATOM 3104 C C . VAL A 1 370 ? 6.748 -2.864 26.775 1.00 51.22 370 VAL A C 1
ATOM 3106 O O . VAL A 1 370 ? 7.063 -2.223 25.771 1.00 51.22 370 VAL A O 1
ATOM 3109 N N . ILE A 1 371 ? 6.333 -2.287 27.901 1.00 48.91 371 ILE A N 1
ATOM 3110 C CA . ILE A 1 371 ? 6.034 -0.867 28.075 1.00 48.91 371 ILE A CA 1
ATOM 3111 C C . ILE A 1 371 ? 7.271 0.002 27.789 1.00 48.91 371 ILE A C 1
ATOM 3113 O O . ILE A 1 371 ? 7.140 1.084 27.227 1.00 48.91 371 ILE A O 1
ATOM 3117 N N . SER A 1 372 ? 8.484 -0.481 28.083 1.00 48.41 372 SER A N 1
ATOM 3118 C CA . SER A 1 372 ? 9.709 0.331 27.978 1.00 48.41 372 SER A CA 1
ATOM 3119 C C . SER A 1 372 ? 10.347 0.389 26.581 1.00 48.41 372 SER A C 1
ATOM 3121 O O . SER A 1 372 ? 11.218 1.227 26.345 1.00 48.41 372 SER A O 1
ATOM 3123 N N . LYS A 1 373 ? 9.967 -0.497 25.645 1.00 44.62 373 LYS A N 1
ATOM 3124 C CA . LYS A 1 373 ? 10.697 -0.682 24.367 1.00 44.62 373 LYS A CA 1
ATOM 3125 C C . LYS A 1 373 ? 9.869 -0.501 23.102 1.00 44.62 373 LYS A C 1
ATOM 3127 O O . LYS A 1 373 ? 10.435 -0.542 22.007 1.00 44.62 373 LYS A O 1
ATOM 3132 N N . LEU A 1 374 ? 8.560 -0.307 23.213 1.00 47.09 374 LEU A N 1
ATOM 3133 C CA . LEU A 1 374 ? 7.729 -0.068 22.042 1.00 47.09 374 LEU A CA 1
ATOM 3134 C C . LEU A 1 374 ? 7.566 1.430 21.802 1.00 47.09 374 LEU A C 1
ATOM 3136 O O . LEU A 1 374 ? 6.935 2.142 22.573 1.00 47.09 374 LEU A O 1
ATOM 3140 N N . HIS A 1 375 ? 8.140 1.902 20.697 1.00 44.47 375 HIS A N 1
ATOM 3141 C CA . HIS A 1 375 ? 7.855 3.234 20.181 1.00 44.47 375 HIS A CA 1
ATOM 3142 C C . HIS A 1 375 ? 6.352 3.370 19.912 1.00 44.47 375 HIS A C 1
ATOM 3144 O O . HIS A 1 375 ? 5.769 2.520 19.234 1.00 44.47 375 HIS A O 1
ATOM 3150 N N . TYR A 1 376 ? 5.766 4.451 20.435 1.00 45.84 376 TYR A N 1
ATOM 3151 C CA . TYR A 1 376 ? 4.382 4.881 20.252 1.00 45.84 376 TYR A CA 1
ATOM 3152 C C . TYR A 1 376 ? 3.975 4.846 18.771 1.00 45.84 376 TYR A C 1
ATOM 3154 O O . TYR A 1 376 ? 4.174 5.797 18.020 1.00 45.84 376 TYR A O 1
ATOM 3162 N N . SER A 1 377 ? 3.409 3.723 18.343 1.00 48.47 377 SER A N 1
ATOM 3163 C CA . SER A 1 377 ? 2.551 3.657 17.166 1.00 48.47 377 SER A CA 1
ATOM 3164 C C . SER A 1 377 ? 1.144 3.374 17.672 1.00 48.47 377 SER A C 1
ATOM 3166 O O . SER A 1 377 ? 0.953 2.559 18.580 1.00 48.47 377 SER A O 1
ATOM 3168 N N . SER A 1 378 ? 0.170 4.095 17.128 1.00 52.09 378 SER A N 1
ATOM 3169 C CA . SER A 1 378 ? -1.223 4.112 17.585 1.00 52.09 378 SER A CA 1
ATOM 3170 C C . SER A 1 378 ? -1.865 2.719 17.651 1.00 52.09 378 SER A C 1
ATOM 3172 O O . SER A 1 378 ? -2.667 2.469 18.545 1.00 52.09 378 SER A O 1
ATOM 3174 N N . SER A 1 379 ? -1.472 1.778 16.787 1.00 50.81 379 SER A N 1
ATOM 3175 C CA . SER A 1 379 ? -2.000 0.405 16.781 1.00 50.81 379 SER A CA 1
ATOM 3176 C C . SER A 1 379 ? -1.436 -0.500 17.884 1.00 50.81 379 SER A C 1
ATOM 3178 O O . SER A 1 379 ? -2.158 -1.343 18.418 1.00 50.81 379 SER A O 1
ATOM 3180 N N . ILE A 1 380 ? -0.179 -0.299 18.294 1.00 53.78 380 ILE A N 1
ATOM 3181 C CA . ILE A 1 380 ? 0.429 -1.006 19.432 1.00 53.78 380 ILE A CA 1
ATOM 3182 C C . ILE A 1 380 ? -0.206 -0.533 20.740 1.00 53.78 380 ILE A C 1
ATOM 3184 O O . ILE A 1 380 ? -0.573 -1.362 21.567 1.00 53.78 380 ILE A O 1
ATOM 3188 N N . PHE A 1 381 ? -0.407 0.778 20.907 1.00 55.16 381 PHE A N 1
ATOM 3189 C CA . PHE A 1 381 ? -1.040 1.333 22.108 1.00 55.16 381 PHE A CA 1
ATOM 3190 C C . PHE A 1 381 ? -2.434 0.748 22.353 1.00 55.16 381 PHE A C 1
ATOM 3192 O O . PHE A 1 381 ? -2.806 0.549 23.499 1.00 55.16 381 PHE A O 1
ATOM 3199 N N . ILE A 1 382 ? -3.183 0.409 21.301 1.00 53.91 382 ILE A N 1
ATOM 3200 C CA . ILE A 1 382 ? -4.526 -0.166 21.427 1.00 53.91 382 ILE A CA 1
ATOM 3201 C C . ILE A 1 382 ? -4.470 -1.620 21.896 1.00 53.91 382 ILE A C 1
ATOM 3203 O O . ILE A 1 382 ? -5.182 -1.970 22.834 1.00 53.91 382 ILE A O 1
ATOM 3207 N N . LEU A 1 383 ? -3.575 -2.442 21.333 1.00 53.81 383 LEU A N 1
ATOM 3208 C CA . LEU A 1 383 ? -3.328 -3.789 21.853 1.00 53.81 383 LEU A CA 1
ATOM 3209 C C . LEU A 1 383 ? -2.882 -3.709 23.325 1.00 53.81 383 LEU A C 1
ATOM 3211 O O . LEU A 1 383 ? -3.413 -4.428 24.163 1.00 53.81 383 LEU A O 1
ATOM 3215 N N . PHE A 1 384 ? -1.984 -2.778 23.667 1.00 59.03 384 PHE A N 1
ATOM 3216 C CA . PHE A 1 384 ? -1.510 -2.567 25.040 1.00 59.03 384 PHE A CA 1
ATOM 3217 C C . PHE A 1 384 ? -2.574 -2.040 25.993 1.00 59.03 384 PHE A C 1
ATOM 3219 O O . PHE A 1 384 ? -2.663 -2.548 27.099 1.00 59.03 384 PHE A O 1
ATOM 3226 N N . TYR A 1 385 ? -3.404 -1.085 25.586 1.00 55.22 385 TYR A N 1
ATOM 3227 C CA . TYR A 1 385 ? -4.535 -0.588 26.367 1.00 55.22 385 TYR A CA 1
ATOM 3228 C C . TYR A 1 385 ? -5.505 -1.731 26.675 1.00 55.22 385 TYR A C 1
ATOM 3230 O O . TYR A 1 385 ? -5.869 -1.966 27.828 1.00 55.22 385 TYR A O 1
ATOM 3238 N N . PHE A 1 386 ? -5.828 -2.523 25.653 1.00 52.25 386 PHE A N 1
ATOM 3239 C CA . PHE A 1 386 ? -6.648 -3.717 25.780 1.00 52.25 386 PHE A CA 1
ATOM 3240 C C . PHE A 1 386 ? -6.054 -4.746 26.763 1.00 52.25 386 PHE A C 1
ATOM 3242 O O . PHE A 1 386 ? -6.785 -5.338 27.558 1.00 52.25 386 PHE A O 1
ATOM 3249 N N . LEU A 1 387 ? -4.732 -4.901 26.782 1.00 49.53 387 LEU A N 1
ATOM 3250 C CA . LEU A 1 387 ? -4.007 -5.819 27.664 1.00 49.53 387 LEU A CA 1
ATOM 3251 C C . LEU A 1 387 ? -3.781 -5.285 29.086 1.00 49.53 387 LEU A C 1
ATOM 3253 O O . LEU A 1 387 ? -3.843 -6.043 30.052 1.00 49.53 387 LEU A O 1
ATOM 3257 N N . PHE A 1 388 ? -3.565 -3.982 29.243 1.00 53.59 388 PHE A N 1
ATOM 3258 C CA . PHE A 1 388 ? -3.380 -3.322 30.536 1.00 53.59 388 PHE A CA 1
ATOM 3259 C C . PHE A 1 388 ? -4.698 -3.298 31.320 1.00 53.59 388 PHE A C 1
ATOM 3261 O O . PHE A 1 388 ? -4.706 -3.495 32.529 1.00 53.59 388 PHE A O 1
ATOM 3268 N N . CYS A 1 389 ? -5.841 -3.203 30.630 1.00 47.25 389 CYS A N 1
ATOM 3269 C CA . CYS A 1 389 ? -7.159 -3.385 31.241 1.00 47.25 389 CYS A CA 1
ATOM 3270 C C . CYS A 1 389 ? -7.455 -4.826 31.714 1.00 47.25 389 CYS A C 1
ATOM 3272 O O . CYS A 1 389 ? -8.450 -5.012 32.419 1.00 47.25 389 CYS A O 1
ATOM 3274 N N . ILE A 1 390 ? -6.655 -5.831 31.323 1.00 46.41 390 ILE A N 1
ATOM 3275 C CA . ILE A 1 390 ? -6.762 -7.224 31.803 1.00 46.41 390 ILE A CA 1
ATOM 3276 C C . ILE A 1 390 ? -5.970 -7.412 33.115 1.00 46.41 390 ILE A C 1
ATOM 3278 O O . ILE A 1 390 ? -6.405 -8.166 33.987 1.00 46.41 390 ILE A O 1
ATOM 3282 N N . LYS A 1 391 ? -4.859 -6.686 33.318 1.00 46.00 391 LYS A N 1
ATOM 3283 C CA . LYS A 1 391 ? -4.107 -6.661 34.587 1.00 46.00 391 LYS A CA 1
ATOM 3284 C C . LYS A 1 391 ? -4.662 -5.576 35.521 1.00 46.00 391 LYS A C 1
ATOM 3286 O O . LYS A 1 391 ? -4.260 -4.421 35.468 1.00 46.00 391 LYS A O 1
ATOM 3291 N N . LYS A 1 392 ? -5.580 -5.942 36.420 1.00 49.81 392 LYS A N 1
ATOM 3292 C CA . LYS A 1 392 ? -5.865 -5.113 37.604 1.00 49.81 392 LYS A CA 1
ATOM 3293 C C . LYS A 1 392 ? -4.671 -5.188 38.561 1.00 49.81 392 LYS A C 1
ATOM 3295 O O . LYS A 1 392 ? -4.473 -6.252 39.128 1.00 49.81 392 LYS A O 1
ATOM 3300 N N . ASP A 1 393 ? -3.922 -4.096 38.723 1.00 45.38 393 ASP A N 1
ATOM 3301 C CA . ASP A 1 393 ? -3.432 -3.588 40.020 1.00 45.38 393 ASP A CA 1
ATOM 3302 C C . ASP A 1 393 ? -2.640 -2.268 39.866 1.00 45.38 393 ASP A C 1
ATOM 3304 O O . ASP A 1 393 ? -2.024 -2.035 38.833 1.00 45.38 393 ASP A O 1
ATOM 3308 N N . SER A 1 394 ? -2.768 -1.410 40.892 1.00 45.06 394 SER A N 1
ATOM 3309 C CA . SER A 1 394 ? -2.092 -0.147 41.305 1.00 45.06 394 SER A CA 1
ATOM 3310 C C . SER A 1 394 ? -1.324 0.791 40.351 1.00 45.06 394 SER A C 1
ATOM 3312 O O . SER A 1 394 ? -1.221 1.974 40.677 1.00 45.06 394 SER A O 1
ATOM 3314 N N . ASP A 1 395 ? -0.824 0.361 39.199 1.00 50.41 395 ASP A N 1
ATOM 3315 C CA . ASP A 1 395 ? 0.186 1.103 38.417 1.00 50.41 395 ASP A CA 1
ATOM 3316 C C . ASP A 1 395 ? -0.423 2.134 37.442 1.00 50.41 395 ASP A C 1
ATOM 3318 O O . ASP A 1 395 ? 0.272 2.844 36.715 1.00 50.41 395 ASP A O 1
ATOM 3322 N N . TYR A 1 396 ? -1.753 2.270 37.453 1.00 44.31 396 TYR A N 1
ATOM 3323 C CA . TYR A 1 396 ? -2.510 3.177 36.583 1.00 44.31 396 TYR A CA 1
ATOM 3324 C C . TYR A 1 396 ? -2.168 4.667 36.790 1.00 44.31 396 TYR A C 1
ATOM 3326 O O . TYR A 1 396 ? -2.199 5.447 35.839 1.00 44.31 396 TYR A O 1
ATOM 3334 N N . MET A 1 397 ? -1.822 5.080 38.016 1.00 43.81 397 MET A N 1
ATOM 3335 C CA . MET A 1 397 ? -1.580 6.499 38.333 1.00 43.81 397 MET A CA 1
ATOM 3336 C C . MET A 1 397 ? -0.210 7.002 37.856 1.00 43.81 397 MET A C 1
ATOM 3338 O O . MET A 1 397 ? -0.055 8.191 37.588 1.00 43.81 397 MET A O 1
ATOM 3342 N N . GLU A 1 398 ? 0.771 6.112 37.711 1.00 47.19 398 GLU A N 1
ATOM 3343 C CA . GLU A 1 398 ? 2.114 6.470 37.245 1.00 47.19 398 GLU A CA 1
ATOM 3344 C C . GLU A 1 398 ? 2.136 6.644 35.720 1.00 47.19 398 GLU A C 1
ATOM 3346 O O . GLU A 1 398 ? 2.768 7.568 35.216 1.00 47.19 398 GLU A O 1
ATOM 3351 N N . LEU A 1 399 ? 1.341 5.860 34.981 1.00 42.91 399 LEU A N 1
ATOM 3352 C CA . LEU A 1 399 ? 1.239 5.962 33.524 1.00 42.91 399 LEU A CA 1
ATOM 3353 C C . LEU A 1 399 ? 0.570 7.269 33.047 1.00 42.91 399 LEU A C 1
ATOM 3355 O O . LEU A 1 399 ? 1.018 7.859 32.066 1.00 42.91 399 LEU A O 1
ATOM 3359 N N . LEU A 1 400 ? -0.460 7.763 33.750 1.00 38.59 400 LEU A N 1
ATOM 3360 C CA . LEU A 1 400 ? -1.107 9.045 33.413 1.00 38.59 400 LEU A CA 1
ATOM 3361 C C . LEU A 1 400 ? -0.148 10.237 33.557 1.00 38.59 400 LEU A C 1
ATOM 3363 O O . LEU A 1 400 ? -0.205 11.167 32.757 1.00 38.59 400 LEU A O 1
ATOM 3367 N N . SER A 1 401 ? 0.800 10.167 34.497 1.00 39.84 401 SER A N 1
ATOM 3368 C CA . SER A 1 401 ? 1.825 11.206 34.671 1.00 39.84 401 SER A CA 1
ATOM 3369 C C . SER A 1 401 ? 2.819 11.308 33.504 1.00 39.84 401 SER A C 1
ATOM 3371 O O . SER A 1 401 ? 3.448 12.350 33.330 1.00 39.84 401 SER A O 1
ATOM 3373 N N . PHE A 1 402 ? 2.930 10.263 32.675 1.00 39.50 402 PHE A N 1
ATOM 3374 C CA . PHE A 1 402 ? 3.725 10.284 31.444 1.00 39.50 402 PHE A CA 1
ATOM 3375 C C . PHE A 1 402 ? 2.931 10.773 30.225 1.00 39.50 402 PHE A C 1
ATOM 3377 O O . PHE A 1 402 ? 3.539 11.231 29.260 1.00 39.50 402 PHE A O 1
ATOM 3384 N N . ILE A 1 403 ? 1.598 10.687 30.264 1.00 36.69 403 ILE A N 1
ATOM 3385 C CA . ILE A 1 403 ? 0.708 11.094 29.165 1.00 36.69 403 ILE A CA 1
ATOM 3386 C C . ILE A 1 403 ? 0.428 12.607 29.207 1.00 36.69 403 ILE A C 1
ATOM 3388 O O . ILE A 1 403 ? 0.314 13.224 28.155 1.00 36.69 403 ILE A O 1
ATOM 3392 N N . ASP A 1 404 ? 0.435 13.235 30.387 1.00 29.56 404 ASP A N 1
ATOM 3393 C CA . ASP A 1 404 ? 0.259 14.693 30.551 1.00 29.56 404 ASP A CA 1
ATOM 3394 C C . ASP A 1 404 ? 1.471 15.549 30.087 1.00 29.56 404 ASP A C 1
ATOM 3396 O O . ASP A 1 404 ? 1.524 16.754 30.344 1.00 29.56 404 ASP A O 1
ATOM 3400 N N . LEU A 1 405 ? 2.462 14.960 29.401 1.00 29.45 405 LEU A N 1
ATOM 3401 C CA . LEU A 1 405 ? 3.680 15.641 28.923 1.00 29.45 405 LEU A CA 1
ATOM 3402 C C . LEU A 1 405 ? 3.901 15.587 27.397 1.00 29.45 405 LEU A C 1
ATOM 3404 O O . LEU A 1 405 ? 4.987 15.936 26.925 1.00 29.45 405 LEU A O 1
ATOM 3408 N N . SER A 1 406 ? 2.885 15.216 26.619 1.00 31.33 406 SER A N 1
ATOM 3409 C CA . SER A 1 406 ? 2.858 15.325 25.147 1.00 31.33 406 SER A CA 1
ATOM 3410 C C . SER A 1 406 ? 1.637 16.102 24.691 1.00 31.33 406 SER A C 1
ATOM 3412 O O . SER A 1 406 ? 1.767 16.867 23.709 1.00 31.33 406 SER A O 1
#

Radius of gyration: 22.96 Å; Cα contacts (8 Å, |Δi|>4): 429; chains: 1; bounding box: 45×60×69 Å

Solvent-accessible surface area (backbone atoms only — not comparable to full-atom values): 22912 Å² total; per-residue (Å²): 86,53,72,68,54,50,53,50,51,42,47,54,46,16,50,46,46,49,36,48,49,53,42,60,72,56,84,82,72,70,56,66,65,37,48,50,49,39,55,51,51,49,58,77,63,46,34,75,84,32,62,60,62,34,55,42,53,50,42,34,54,42,50,54,64,64,29,44,74,47,47,84,56,37,59,61,55,48,50,53,54,50,52,49,34,46,75,78,45,45,41,70,79,77,40,56,54,49,57,50,43,70,52,34,63,69,35,57,31,58,48,50,53,36,39,76,71,64,75,41,56,67,85,71,38,59,93,69,56,89,50,70,58,55,51,64,68,45,37,74,64,46,46,75,70,68,47,57,78,80,44,90,87,62,69,98,44,65,68,59,51,50,34,51,49,45,45,55,50,46,46,69,60,43,55,98,84,54,86,59,56,87,72,68,90,42,70,64,56,41,42,53,46,54,58,50,25,42,67,68,22,43,57,92,47,72,63,50,49,20,35,64,64,38,34,45,68,58,37,50,56,43,45,59,70,39,101,74,62,61,63,77,48,60,50,53,77,48,77,35,38,47,45,78,83,67,30,68,31,26,53,56,39,45,21,28,26,28,37,12,56,61,43,45,51,52,41,50,75,69,64,52,83,84,57,83,80,44,52,57,24,36,47,46,22,59,35,63,67,57,52,49,43,37,44,72,74,70,63,52,79,88,86,48,75,68,50,51,54,46,16,42,54,34,63,27,58,69,60,37,53,51,45,54,74,73,44,66,85,61,81,72,58,60,67,59,51,47,54,45,18,54,76,44,54,25,29,50,65,39,39,50,42,48,73,72,58,75,47,59,63,70,61,52,61,70,72,42,78,57,82,83,73,60,78,94,41,78,57,54,53,43,57,46,52,54,52,52,52,53,58,88,69,90,60,67,69,64,56,53,69,64,60,80,75,118

pLDDT: mean 84.29, std 16.38, range [29.45, 98.62]

InterPro domains:
  IPR020683 Domain of unknown function DUF3447 [PF11929] (272-348)
  IPR036770 Ankyrin repeat-containing domain superfamily [SSF48403] (203-355)

Sequence (406 aa):
MSYDELKIHLKQLSEINSELLDYLNNEKGGDEELFEKIINTAKDMNLVSNFHLYTTVLSLITNLSISRPSNKSIIDKIVQILVEFVHHFEMLTVFNNVQLFELFQVNKSLILRLLNLNYLNVSYFKPYMPNVDYLFFLYPELLHCGISKSFPKYNQNIQSDIYQYSKIYAEQAYPENNPNIVAFDDKQSLIDNFYRFRILGHGFNMLQLSIENDDLNKFIELTNITNKFNYREKFTYSLFESDKNIKSVDVIQYALAFGSLNIFKYLVMNKVEIIKDDLKYAIIGGNRDIINIIENDVKILFDDMKYFQIAIKYHQNVLFNYFINNYEHLQLNIMILFNLCVKYNNYVLLYTLIEDNSINLDEYFSKYDVISKLHYSSSIFILFYFLFCIKKDSDYMELLSFIDLS

Organism: NCBI:txid1144522